Protein AF-0000000080748192 (afdb_homodimer)

Secondary structure (DSSP, 8-state):
--------------EEEHHHHHHHHHHHHHHHHHH-SSHHHHHHHHHHHHHHHHHHHHHHHHHHHHHHHHHHHHHT---------------THHHHHHHHHHHHTS-----SHHHHHHHIIIIIHHHHHSS--SEEEE-SS-TTEEEEEESS-TTTTTS-SS--GGGHHHHHHHHHHHHHTT--EEEEEEE--BTTBTT-EEEEEEE-HHHHHHHHHHH--/--------------EEEHHHHHHHHHHHHHHHHHH-SSHHHHHHHHHHHHHHHHHHHHHHHHHHHHHHHHHHHHHT---------------THHHHHHHHHHHHTS-----SHHHHHHHIIIIIHHHHHSS--SEEEE-SS-TTEEEEEESS-TTTTTS-SS--GGGHHHHHHHHHHHHHTT--EEEEEEE--BTTBTT-EEEEEEE-HHHHHHHHHHH--

Foldseek 3Di:
DPPPPPPPVPVPDDDDDLVVVLVVLVVVLVVLVVVDPDLVSSLVVLLQLLLVLLQVVQVVLLLVVLVVVVVVVVVPPPPPPDPDPPPPPPPPVVVVVVVVVSVVSRPPLPLDPVVVVVCCQAVVCCVVQVGGFDDKAQDPVDRQKIKTKHLQDSNCNPPDDQDCSSVSNVQSSVQNNCVNSVWHWGWDKDQDDDDPRRRMIMIMIGTDPVSVVSVVVVVVD/DPPPPPPPCPVPDDDDDLVVVLVVLVVVLVVLVVVDPDLVSSLVVLLQLLLVLLQVVQVVLLLVVLVVVVVVVVVPPPPPPDPDPPPPPPPPVVVVVVVVVSVVSRPPLPLDPVVVVVCCQAVVCCVVQVGGFDDKAQDPVDRQKIKTKHLQDSNCNPPDDQDCSSVSNVQSSVQNNCVNSPWHWGWDKDQDDDDPRRRMIMIMIGTDPVSVVSVVVVVVD

pLDDT: mean 78.54, std 23.4, range [24.17, 98.75]

Radius of gyration: 26.99 Å; Cα contacts (8 Å, |Δi|>4): 599; chains: 2; bounding box: 78×73×77 Å

Sequence (442 aa):
MNTIYNESLIFKKKEVSLSAMTFLYQEMISNIHNDCKDINEFETRLSKMGYNIGLRLIELLNFRASATFTSKNFLSSGSNTSNGSSDATITASDQESSLTSFINRMRRRDLKILDVLQFIHGSLWSYLFGHVSNDLVKSSERENEYMIVDNKPKLTQFISGKNVSCDYFVCGIIHGYLTSAGFPCKVTPHSMPQDGHDNRVVFLIQFDKQVLEREGLRISQMNTIYNESLIFKKKEVSLSAMTFLYQEMISNIHNDCKDINEFETRLSKMGYNIGLRLIELLNFRASATFTSKNFLSSGSNTSNGSSDATITASDQESSLTSFINRMRRRDLKILDVLQFIHGSLWSYLFGHVSNDLVKSSERENEYMIVDNKPKLTQFISGKNVSCDYFVCGIIHGYLTSAGFPCKVTPHSMPQDGHDNRVVFLIQFDKQVLEREGLRISQ

Nearest PDB structures (foldseek):
  7kmt-assembly1_J  TM=8.954E-01  e=1.847E-23  Saccharomyces cerevisiae
  7e2d-assembly1_G  TM=8.849E-01  e=1.469E-22  Saccharomyces cerevisiae S288C
  7u06-assembly1_j  TM=8.760E-01  e=1.746E-22  Saccharomyces cerevisiae
  7u05-assembly1_j  TM=8.851E-01  e=3.106E-22  Saccharomyces cerevisiae
  3cue-assembly3_N  TM=9.275E-01  e=2.775E-20  unclassified

Structure (mmCIF, N/CA/C/O backbone):
data_AF-0000000080748192-model_v1
#
loop_
_entity.id
_entity.type
_entity.pdbx_description
1 polymer 'Trafficking protein particle complex subunit'
#
loop_
_atom_site.group_PDB
_atom_site.id
_atom_site.type_symbol
_atom_site.label_atom_id
_atom_site.label_alt_id
_atom_site.label_comp_id
_atom_site.label_asym_id
_atom_site.label_entity_id
_atom_site.label_seq_id
_atom_site.pdbx_PDB_ins_code
_atom_site.Cartn_x
_atom_site.Cartn_y
_atom_site.Cartn_z
_atom_site.occupancy
_atom_site.B_iso_or_equiv
_atom_site.auth_seq_id
_atom_site.auth_comp_id
_atom_site.auth_asym_id
_atom_site.auth_atom_id
_atom_site.pdbx_PDB_model_num
ATOM 1 N N . MET A 1 1 ? 40.406 -3.967 19.109 1 24.25 1 MET A N 1
ATOM 2 C CA . MET A 1 1 ? 39.875 -3.742 17.766 1 24.25 1 MET A CA 1
ATOM 3 C C . MET A 1 1 ? 38.438 -4.195 17.656 1 24.25 1 MET A C 1
ATOM 5 O O . MET A 1 1 ? 38.156 -5.391 17.562 1 24.25 1 MET A O 1
ATOM 9 N N . ASN A 1 2 ? 37.469 -3.695 18.547 1 28.72 2 ASN A N 1
ATOM 10 C CA . ASN A 1 2 ? 36.031 -3.947 18.672 1 28.72 2 ASN A CA 1
ATOM 11 C C . ASN A 1 2 ? 35.344 -3.863 17.328 1 28.72 2 ASN A C 1
ATOM 13 O O . ASN A 1 2 ? 35.438 -2.854 16.625 1 28.72 2 ASN A O 1
ATOM 17 N N . THR A 1 3 ? 35.344 -5.098 16.625 1 28.78 3 THR A N 1
ATOM 18 C CA . THR A 1 3 ? 34.75 -5.316 15.305 1 28.78 3 THR A CA 1
ATOM 19 C C . THR A 1 3 ? 33.375 -4.633 15.211 1 28.78 3 THR A C 1
ATOM 21 O O . THR A 1 3 ? 32.438 -5.051 15.875 1 28.78 3 THR A O 1
ATOM 24 N N . ILE A 1 4 ? 33.344 -3.324 15.242 1 35.69 4 ILE A N 1
ATOM 25 C CA . ILE A 1 4 ? 32.219 -2.441 14.883 1 35.69 4 ILE A CA 1
ATOM 26 C C . ILE A 1 4 ? 31.453 -3.043 13.711 1 35.69 4 ILE A C 1
ATOM 28 O O . ILE A 1 4 ? 30.344 -2.598 13.398 1 35.69 4 ILE A O 1
ATOM 32 N N . TYR A 1 5 ? 32.156 -3.756 12.836 1 32.56 5 TYR A N 1
ATOM 33 C CA . TYR A 1 5 ? 31.703 -4.109 11.492 1 32.56 5 TYR A CA 1
ATOM 34 C C . TYR A 1 5 ? 30.531 -5.078 11.547 1 32.56 5 TYR A C 1
ATOM 36 O O . TYR A 1 5 ? 29.891 -5.34 10.531 1 32.56 5 TYR A O 1
ATOM 44 N N . ASN A 1 6 ? 30.625 -5.992 12.516 1 32.91 6 ASN A N 1
ATOM 45 C CA . ASN A 1 6 ? 29.641 -7.047 12.32 1 32.91 6 ASN A CA 1
ATOM 46 C C . ASN A 1 6 ? 28.219 -6.504 12.406 1 32.91 6 ASN A C 1
ATOM 48 O O . ASN A 1 6 ? 27.469 -6.832 13.336 1 32.91 6 ASN A O 1
ATOM 52 N N . GLU A 1 7 ? 28.078 -5.223 12.578 1 35.75 7 GLU A N 1
ATOM 53 C CA . GLU A 1 7 ? 26.656 -4.93 12.469 1 35.75 7 GLU A CA 1
ATOM 54 C C . GLU A 1 7 ? 26.016 -5.695 11.305 1 35.75 7 GLU A C 1
ATOM 56 O O . GLU A 1 7 ? 26.406 -5.512 10.148 1 35.75 7 GLU A O 1
ATOM 61 N N . SER A 1 8 ? 25.891 -7.051 11.406 1 35.5 8 SER A N 1
ATOM 62 C CA . SER A 1 8 ? 25.141 -7.93 10.523 1 35.5 8 SER A CA 1
ATOM 63 C C . SER A 1 8 ? 24.125 -7.145 9.703 1 35.5 8 SER A C 1
ATOM 65 O O . SER A 1 8 ? 23.422 -6.277 10.234 1 35.5 8 SER A O 1
ATOM 67 N N . LEU A 1 9 ? 24.422 -6.676 8.539 1 37.41 9 LEU A N 1
ATOM 68 C CA . LEU A 1 9 ? 23.531 -6.195 7.484 1 37.41 9 LEU A CA 1
ATOM 69 C C . LEU A 1 9 ? 22.172 -6.863 7.578 1 37.41 9 LEU A C 1
ATOM 71 O O . LEU A 1 9 ? 21.844 -7.73 6.766 1 37.41 9 LEU A O 1
ATOM 75 N N . ILE A 1 10 ? 21.875 -7.539 8.586 1 40.72 10 ILE A N 1
ATOM 76 C CA . ILE A 1 10 ? 20.5 -8.016 8.648 1 40.72 10 ILE A CA 1
ATOM 77 C C . ILE A 1 10 ? 19.547 -6.949 8.102 1 40.72 10 ILE A C 1
ATOM 79 O O . ILE A 1 10 ? 19.516 -5.824 8.602 1 40.72 10 ILE A O 1
ATOM 83 N N . PHE A 1 11 ? 19.5 -6.918 6.855 1 48.41 11 PHE A N 1
ATOM 84 C CA . PHE A 1 11 ? 18.453 -6.117 6.238 1 48.41 11 PHE A CA 1
ATOM 85 C C . PHE A 1 11 ? 17.281 -5.953 7.188 1 48.41 11 PHE A C 1
ATOM 87 O O . PHE A 1 11 ? 16.578 -6.922 7.484 1 48.41 11 PHE A O 1
ATOM 94 N N . LYS A 1 12 ? 17.484 -5.344 8.289 1 55.34 12 LYS A N 1
ATOM 95 C CA . LYS A 1 12 ? 16.344 -5.035 9.141 1 55.34 12 LYS A CA 1
ATOM 96 C C . LYS A 1 12 ? 15.125 -4.633 8.32 1 55.34 12 LYS A C 1
ATOM 98 O O . LYS A 1 12 ? 15.148 -3.613 7.625 1 55.34 12 LYS A O 1
ATOM 103 N N . LYS A 1 13 ? 14.289 -5.664 8.086 1 68.06 13 LYS A N 1
ATOM 104 C CA . LYS A 1 13 ? 13.031 -5.473 7.371 1 68.06 13 LYS A CA 1
ATOM 105 C C . LYS A 1 13 ? 12.18 -4.398 8.039 1 68.06 13 LYS A C 1
ATOM 107 O O . LYS A 1 13 ? 11.859 -4.504 9.227 1 68.06 13 LYS A O 1
ATOM 112 N N . LYS A 1 14 ? 12.148 -3.232 7.391 1 81.19 14 LYS A N 1
ATOM 113 C CA . LYS A 1 14 ? 11.203 -2.223 7.855 1 81.19 14 LYS A CA 1
ATOM 114 C C . LYS A 1 14 ? 9.758 -2.668 7.621 1 81.19 14 LYS A C 1
ATOM 116 O O . LYS A 1 14 ? 9.453 -3.285 6.598 1 81.19 14 LYS A O 1
ATOM 121 N N . GLU A 1 15 ? 9.023 -2.57 8.703 1 88.06 15 GLU A N 1
ATOM 122 C CA . GLU A 1 15 ? 7.641 -3.027 8.641 1 88.06 15 GLU A CA 1
ATOM 123 C C . GLU A 1 15 ? 6.668 -1.872 8.844 1 88.06 15 GLU A C 1
ATOM 125 O O . GLU A 1 15 ? 7.035 -0.832 9.398 1 88.06 15 GLU A O 1
ATOM 130 N N . VAL A 1 16 ? 5.543 -2.008 8.25 1 87.44 16 VAL A N 1
ATOM 131 C CA . VAL A 1 16 ? 4.441 -1.062 8.406 1 87.44 16 VAL A CA 1
ATOM 132 C C . VAL A 1 16 ? 3.168 -1.812 8.781 1 87.44 16 VAL A C 1
ATOM 134 O O . VAL A 1 16 ? 3.107 -3.039 8.688 1 87.44 16 VAL A O 1
ATOM 137 N N . SER A 1 17 ? 2.242 -1.036 9.188 1 86.75 17 SER A N 1
ATOM 138 C CA . SER A 1 17 ? 0.993 -1.66 9.609 1 86.75 17 SER A CA 1
ATOM 139 C C . SER A 1 17 ? 0.217 -2.207 8.422 1 86.75 17 SER A C 1
ATOM 141 O O . SER A 1 17 ? 0.222 -1.607 7.34 1 86.75 17 SER A O 1
ATOM 143 N N . LEU A 1 18 ? -0.448 -3.293 8.625 1 88.25 18 LEU A N 1
ATOM 144 C CA . LEU A 1 18 ? -1.34 -3.861 7.617 1 88.25 18 LEU A CA 1
ATOM 145 C C . LEU A 1 18 ? -2.488 -2.908 7.309 1 88.25 18 LEU A C 1
ATOM 147 O O . LEU A 1 18 ? -2.936 -2.818 6.164 1 88.25 18 LEU A O 1
ATOM 151 N N . SER A 1 19 ? -2.896 -2.219 8.297 1 86.44 19 SER A N 1
ATOM 152 C CA . SER A 1 19 ? -3.996 -1.276 8.125 1 86.44 19 SER A CA 1
ATOM 153 C C . SER A 1 19 ? -3.641 -0.185 7.125 1 86.44 19 SER A C 1
ATOM 155 O O . SER A 1 19 ? -4.457 0.171 6.27 1 86.44 19 SER A O 1
ATOM 157 N N . ALA A 1 20 ? -2.418 0.297 7.195 1 89.75 20 ALA A N 1
ATOM 158 C CA . ALA A 1 20 ? -1.966 1.331 6.27 1 89.75 20 ALA A CA 1
ATOM 159 C C . ALA A 1 20 ? -1.966 0.819 4.832 1 89.75 20 ALA A C 1
ATOM 161 O O . ALA A 1 20 ? -2.416 1.515 3.92 1 89.75 20 ALA A O 1
ATOM 162 N N . MET A 1 21 ? -1.529 -0.373 4.648 1 92.38 21 MET A N 1
ATOM 163 C CA . MET A 1 21 ? -1.514 -0.98 3.322 1 92.38 21 MET A CA 1
ATOM 164 C C . MET A 1 21 ? -2.932 -1.185 2.801 1 92.38 21 MET A C 1
ATOM 166 O O . MET A 1 21 ? -3.207 -0.937 1.626 1 92.38 21 MET A O 1
ATOM 170 N N . THR A 1 22 ? -3.773 -1.562 3.643 1 90.19 22 THR A N 1
ATOM 171 C CA . THR A 1 22 ? -5.152 -1.813 3.246 1 90.19 22 THR A CA 1
ATOM 172 C C . THR A 1 22 ? -5.848 -0.513 2.855 1 90.19 22 THR A C 1
ATOM 174 O O . THR A 1 22 ? -6.621 -0.479 1.894 1 90.19 22 THR A O 1
ATOM 177 N N . PHE A 1 23 ? -5.574 0.577 3.543 1 89.69 23 PHE A N 1
ATOM 178 C CA . PHE A 1 23 ? -6.125 1.877 3.182 1 89.69 23 PHE A CA 1
ATOM 179 C C . PHE A 1 23 ? -5.645 2.305 1.799 1 89.69 23 PHE A C 1
ATOM 181 O O . PHE A 1 23 ? -6.426 2.816 0.996 1 89.69 23 PHE A O 1
ATOM 188 N N . LEU A 1 24 ? -4.391 2.074 1.621 1 92.81 24 LEU A N 1
ATOM 189 C CA . LEU A 1 24 ? -3.822 2.416 0.321 1 92.81 24 LEU A CA 1
ATOM 190 C C . LEU A 1 24 ? -4.473 1.594 -0.787 1 92.81 24 LEU A C 1
ATOM 192 O O . LEU A 1 24 ? -4.855 2.139 -1.825 1 92.81 24 LEU A O 1
ATOM 196 N N . TYR A 1 25 ? -4.617 0.356 -0.549 1 95 25 TYR A N 1
ATOM 197 C CA . TYR A 1 25 ? -5.223 -0.528 -1.54 1 95 25 TYR A CA 1
ATOM 198 C C . TYR A 1 25 ? -6.676 -0.152 -1.792 1 95 25 TYR A C 1
ATOM 200 O O . TYR A 1 25 ? -7.129 -0.124 -2.939 1 95 25 TYR A O 1
ATOM 208 N N . GLN A 1 26 ? -7.398 0.102 -0.771 1 91.94 26 GLN A N 1
ATOM 209 C CA . GLN A 1 26 ? -8.805 0.473 -0.896 1 91.94 26 GLN A CA 1
ATOM 210 C C . GLN A 1 26 ? -8.969 1.737 -1.736 1 91.94 26 GLN A C 1
ATOM 212 O O . GLN A 1 26 ? -9.852 1.813 -2.586 1 91.94 26 GLN A O 1
ATOM 217 N N . GLU A 1 27 ? -8.109 2.684 -1.467 1 92.31 27 GLU A N 1
ATOM 218 C CA . GLU A 1 27 ? -8.172 3.922 -2.24 1 92.31 27 GLU A CA 1
ATOM 219 C C . GLU A 1 27 ? -7.812 3.674 -3.703 1 92.31 27 GLU A C 1
ATOM 221 O O . GLU A 1 27 ? -8.438 4.242 -4.605 1 92.31 27 GLU A O 1
ATOM 226 N N . MET A 1 28 ? -6.84 2.842 -3.922 1 93.81 28 MET A N 1
ATOM 227 C CA . MET A 1 28 ? -6.434 2.504 -5.285 1 93.81 28 MET A CA 1
ATOM 228 C C . MET A 1 28 ? -7.582 1.86 -6.051 1 93.81 28 MET A C 1
ATOM 230 O O . MET A 1 28 ? -7.906 2.283 -7.164 1 93.81 28 MET A O 1
ATOM 234 N N . ILE A 1 29 ? -8.227 0.89 -5.465 1 92.62 29 ILE A N 1
ATOM 235 C CA . ILE A 1 29 ? -9.305 0.168 -6.137 1 92.62 29 ILE A CA 1
ATOM 236 C C . ILE A 1 29 ? -10.484 1.104 -6.375 1 92.62 29 ILE A C 1
ATOM 238 O O . ILE A 1 29 ? -11.109 1.063 -7.434 1 92.62 29 ILE A O 1
ATOM 242 N N . SER A 1 30 ? -10.789 1.947 -5.359 1 91.56 30 SER A N 1
ATOM 243 C CA . SER A 1 30 ? -11.883 2.893 -5.52 1 91.56 30 SER A CA 1
ATOM 244 C C . SER A 1 30 ? -11.625 3.85 -6.68 1 91.56 30 SER A C 1
ATOM 246 O O . SER A 1 30 ? -12.523 4.117 -7.477 1 91.56 30 SER A O 1
ATOM 248 N N . ASN A 1 31 ? -10.43 4.34 -6.711 1 91.62 31 ASN A N 1
ATOM 249 C CA . ASN A 1 31 ? -10.062 5.27 -7.77 1 91.62 31 ASN A CA 1
ATOM 250 C C . ASN A 1 31 ? -10.141 4.613 -9.148 1 91.62 31 ASN A C 1
ATOM 252 O O . ASN A 1 31 ? -10.672 5.203 -10.086 1 91.62 31 ASN A O 1
ATOM 256 N N . ILE A 1 32 ? -9.672 3.375 -9.305 1 93.19 32 ILE A N 1
ATOM 257 C CA . ILE A 1 32 ? -9.695 2.639 -10.57 1 93.19 32 ILE A CA 1
ATOM 258 C C . ILE A 1 32 ? -11.133 2.314 -10.945 1 93.19 32 ILE A C 1
ATOM 260 O O . ILE A 1 32 ? -11.516 2.43 -12.117 1 93.19 32 ILE A O 1
ATOM 264 N N . HIS A 1 33 ? -11.875 1.908 -9.953 1 92.06 33 HIS A N 1
ATOM 265 C CA . HIS A 1 33 ? -13.273 1.569 -10.188 1 92.06 33 HIS A CA 1
ATOM 266 C C . HIS A 1 33 ? -14.047 2.756 -10.758 1 92.06 33 HIS A C 1
ATOM 268 O O . HIS A 1 33 ? -14.852 2.594 -11.68 1 92.06 33 HIS A O 1
ATOM 274 N N . ASN A 1 34 ? -13.742 3.969 -10.25 1 91.69 34 ASN A N 1
ATOM 275 C CA . ASN A 1 34 ? -14.422 5.18 -10.688 1 91.69 34 ASN A CA 1
ATOM 276 C C . ASN A 1 34 ? -14.047 5.547 -12.125 1 91.69 34 ASN A C 1
ATOM 278 O O . ASN A 1 34 ? -14.82 6.207 -12.82 1 91.69 34 ASN A O 1
ATOM 282 N N . ASP A 1 35 ? -12.945 5.117 -12.594 1 91.69 35 ASP A N 1
ATOM 283 C CA . ASP A 1 35 ? -12.453 5.473 -13.922 1 91.69 35 ASP A CA 1
ATOM 284 C C . ASP A 1 35 ? -12.875 4.43 -14.953 1 91.69 35 ASP A C 1
ATOM 286 O O . ASP A 1 35 ? -12.664 4.617 -16.156 1 91.69 35 ASP A O 1
ATOM 290 N N . CYS A 1 36 ? -13.445 3.311 -14.516 1 93.44 36 CYS A N 1
ATOM 291 C CA . CYS A 1 36 ? -13.742 2.217 -15.43 1 93.44 36 CYS A CA 1
ATOM 292 C C . CYS A 1 36 ? -15.203 2.252 -15.859 1 93.44 36 CYS A C 1
ATOM 294 O O . CYS A 1 36 ? -16.078 2.676 -15.094 1 93.44 36 CYS A O 1
ATOM 296 N N . LYS A 1 37 ? -15.445 1.787 -17.062 1 94.69 37 LYS A N 1
ATOM 297 C CA . LYS A 1 37 ? -16.781 1.772 -17.641 1 94.69 37 LYS A CA 1
ATOM 298 C C . LYS A 1 37 ? -17.562 0.543 -17.188 1 94.69 37 LYS A C 1
ATOM 300 O O . LYS A 1 37 ? -18.781 0.612 -16.969 1 94.69 37 LYS A O 1
ATOM 305 N N . ASP A 1 38 ? -16.875 -0.587 -17.031 1 95.62 38 ASP A N 1
ATOM 306 C CA . ASP A 1 38 ? -17.5 -1.832 -16.609 1 95.62 38 ASP A CA 1
ATOM 307 C C . ASP A 1 38 ? -16.562 -2.672 -15.758 1 95.62 38 ASP A C 1
ATOM 309 O O . ASP A 1 38 ? -15.414 -2.287 -15.531 1 95.62 38 ASP A O 1
ATOM 313 N N . ILE A 1 39 ? -17.078 -3.76 -15.25 1 94.31 39 ILE A N 1
ATOM 314 C CA . ILE A 1 39 ? -16.359 -4.605 -14.289 1 94.31 39 ILE A CA 1
ATOM 315 C C . ILE A 1 39 ? -15.203 -5.305 -14.984 1 94.31 39 ILE A C 1
ATOM 317 O O . ILE A 1 39 ? -14.148 -5.523 -14.375 1 94.31 39 ILE A O 1
ATOM 321 N N . ASN A 1 40 ? -15.344 -5.66 -16.266 1 96.44 40 ASN A N 1
ATOM 322 C CA . ASN A 1 40 ? -14.273 -6.324 -17 1 96.44 40 ASN A CA 1
ATOM 323 C C . ASN A 1 40 ? -13.055 -5.414 -17.156 1 96.44 40 ASN A C 1
ATOM 325 O O . ASN A 1 40 ? -11.914 -5.859 -17.016 1 96.44 40 ASN A O 1
ATOM 329 N N . GLU A 1 41 ? -13.344 -4.184 -17.484 1 96.94 41 GLU A N 1
ATOM 330 C CA . GLU A 1 41 ? -12.266 -3.211 -17.578 1 96.94 41 GLU A CA 1
ATOM 331 C C . GLU A 1 41 ? -11.562 -3.043 -16.234 1 96.94 41 GLU A C 1
ATOM 333 O O . GLU A 1 41 ? -10.328 -2.961 -16.172 1 96.94 41 GLU A O 1
ATOM 338 N N . PHE A 1 42 ? -12.328 -3.01 -15.227 1 96.56 42 PHE A N 1
ATOM 339 C CA . PHE A 1 42 ? -11.812 -2.871 -13.875 1 96.56 42 PHE A CA 1
ATOM 340 C C . PHE A 1 42 ? -10.898 -4.039 -13.523 1 96.56 42 PHE A C 1
ATOM 342 O O . PHE A 1 42 ? -9.766 -3.836 -13.078 1 96.56 42 PHE A O 1
ATOM 349 N N . GLU A 1 43 ? -11.305 -5.277 -13.773 1 97.25 43 GLU A N 1
ATOM 350 C CA . GLU A 1 43 ? -10.547 -6.484 -13.469 1 97.25 43 GLU A CA 1
ATOM 351 C C . GLU A 1 43 ? -9.266 -6.559 -14.297 1 97.25 43 GLU A C 1
ATOM 353 O O . GLU A 1 43 ? -8.211 -6.945 -13.789 1 97.25 43 GLU A O 1
ATOM 358 N N . THR A 1 44 ? -9.375 -6.137 -15.508 1 97.31 44 THR A N 1
ATOM 359 C CA . THR A 1 44 ? -8.227 -6.145 -16.406 1 97.31 44 THR A CA 1
ATOM 360 C C . THR A 1 44 ? -7.176 -5.137 -15.938 1 97.31 44 THR A C 1
ATOM 362 O O . THR A 1 44 ? -5.977 -5.434 -15.945 1 97.31 44 THR A O 1
ATOM 365 N N . ARG A 1 45 ? -7.613 -3.973 -15.523 1 96.38 45 ARG A N 1
ATOM 366 C CA . ARG A 1 45 ? -6.699 -2.939 -15.055 1 96.38 45 ARG A CA 1
ATOM 367 C C . ARG A 1 45 ? -5.996 -3.371 -13.773 1 96.38 45 ARG A C 1
ATOM 369 O O . ARG A 1 45 ? -4.785 -3.174 -13.625 1 96.38 45 ARG A O 1
ATOM 376 N N . LEU A 1 46 ? -6.758 -3.965 -12.906 1 96.75 46 LEU A N 1
ATOM 377 C CA . LEU A 1 46 ? -6.164 -4.449 -11.664 1 96.75 46 LEU A CA 1
ATOM 378 C C . LEU A 1 46 ? -5.137 -5.539 -11.945 1 96.75 46 LEU A C 1
ATOM 380 O O . LEU A 1 46 ? -4.047 -5.535 -11.367 1 96.75 46 LEU A O 1
ATOM 384 N N . SER A 1 47 ? -5.52 -6.461 -12.82 1 98.12 47 SER A N 1
ATOM 385 C CA . SER A 1 47 ? -4.609 -7.539 -13.188 1 98.12 47 SER A CA 1
ATOM 386 C C . SER A 1 47 ? -3.328 -6.996 -13.812 1 98.12 47 SER A C 1
ATOM 388 O O . SER A 1 47 ? -2.234 -7.488 -13.523 1 98.12 47 SER A O 1
ATOM 390 N N . LYS A 1 48 ? -3.486 -5.992 -14.609 1 97.38 48 LYS A N 1
ATOM 391 C CA . LYS A 1 48 ? -2.326 -5.383 -15.25 1 97.38 48 LYS A CA 1
ATOM 392 C C . LYS A 1 48 ? -1.403 -4.738 -14.219 1 97.38 48 LYS A C 1
ATOM 394 O O . LYS A 1 48 ? -0.181 -4.875 -14.305 1 97.38 48 LYS A O 1
ATOM 399 N N . MET A 1 49 ? -1.983 -4.039 -13.32 1 96.44 49 MET A N 1
ATOM 400 C CA . MET A 1 49 ? -1.189 -3.416 -12.266 1 96.44 49 MET A CA 1
ATOM 401 C C . MET A 1 49 ? -0.42 -4.469 -11.469 1 96.44 49 MET A C 1
ATOM 403 O O . MET A 1 49 ? 0.778 -4.312 -11.227 1 96.44 49 MET A O 1
ATOM 407 N N . GLY A 1 50 ? -1.128 -5.547 -11.055 1 97.62 50 GLY A N 1
ATOM 408 C CA . GLY A 1 50 ? -0.463 -6.641 -10.359 1 97.62 50 GLY A CA 1
ATOM 409 C C . GLY A 1 50 ? 0.625 -7.297 -11.188 1 97.62 50 GLY A C 1
ATOM 410 O O . GLY A 1 50 ? 1.69 -7.633 -10.672 1 97.62 50 GLY A O 1
ATOM 411 N N . TYR A 1 51 ? 0.332 -7.438 -12.469 1 98 51 TYR A N 1
ATOM 412 C CA . TYR A 1 51 ? 1.27 -8.055 -13.398 1 98 51 TYR A CA 1
ATOM 413 C C . TYR A 1 51 ? 2.615 -7.34 -13.367 1 98 51 TYR A C 1
ATOM 415 O O . TYR A 1 51 ? 3.664 -7.984 -13.297 1 98 51 TYR A O 1
ATOM 423 N N . ASN A 1 52 ? 2.584 -6.039 -13.398 1 95.75 52 ASN A N 1
ATOM 424 C CA . ASN A 1 52 ? 3.801 -5.234 -13.383 1 95.75 52 ASN A CA 1
ATOM 425 C C . ASN A 1 52 ? 4.598 -5.449 -12.102 1 95.75 52 ASN A C 1
ATOM 427 O O . ASN A 1 52 ? 5.828 -5.5 -12.133 1 95.75 52 ASN A O 1
ATOM 431 N N . ILE A 1 53 ? 3.924 -5.547 -11.031 1 95.06 53 ILE A N 1
ATOM 432 C CA . ILE A 1 53 ? 4.582 -5.812 -9.758 1 95.06 53 ILE A CA 1
ATOM 433 C C . ILE A 1 53 ? 5.246 -7.184 -9.789 1 95.06 53 ILE A C 1
ATOM 435 O O . ILE A 1 53 ? 6.402 -7.332 -9.391 1 95.06 53 ILE A O 1
ATOM 439 N N . GLY A 1 54 ? 4.48 -8.211 -10.25 1 96.44 54 GLY A N 1
ATOM 440 C CA . GLY A 1 54 ? 5.012 -9.562 -10.344 1 96.44 54 GLY A CA 1
ATOM 441 C C . GLY A 1 54 ? 6.301 -9.641 -11.141 1 96.44 54 GLY A C 1
ATOM 442 O O . GLY A 1 54 ? 7.23 -10.352 -10.766 1 96.44 54 GLY A O 1
ATOM 443 N N . LEU A 1 55 ? 6.375 -8.859 -12.188 1 94.56 55 LEU A N 1
ATOM 444 C CA . LEU A 1 55 ? 7.551 -8.828 -13.055 1 94.56 55 LEU A CA 1
ATOM 445 C C . LEU A 1 55 ? 8.781 -8.359 -12.281 1 94.56 55 LEU A C 1
ATOM 447 O O . LEU A 1 55 ? 9.883 -8.867 -12.5 1 94.56 55 LEU A O 1
ATOM 451 N N . ARG A 1 56 ? 8.578 -7.473 -11.398 1 89.5 56 ARG A N 1
ATOM 452 C CA . ARG A 1 56 ? 9.68 -6.855 -10.672 1 89.5 56 ARG A CA 1
ATOM 453 C C . ARG A 1 56 ? 10.078 -7.691 -9.461 1 89.5 56 ARG A C 1
ATOM 455 O O . ARG A 1 56 ? 11.219 -7.613 -8.992 1 89.5 56 ARG A O 1
ATOM 462 N N . LEU A 1 57 ? 9.18 -8.445 -8.977 1 91.44 57 LEU A N 1
ATOM 463 C CA . LEU A 1 57 ? 9.398 -9.188 -7.734 1 91.44 57 LEU A CA 1
ATOM 464 C C . LEU A 1 57 ? 10.367 -10.344 -7.953 1 91.44 57 LEU A C 1
ATOM 466 O O . LEU A 1 57 ? 11.086 -10.734 -7.031 1 91.44 57 LEU A O 1
ATOM 470 N N . ILE A 1 58 ? 10.398 -10.898 -9.125 1 87.38 58 ILE A N 1
ATOM 471 C CA . ILE A 1 58 ? 11.234 -12.07 -9.375 1 87.38 58 ILE A CA 1
ATOM 472 C C . ILE A 1 58 ? 12.695 -11.734 -9.094 1 87.38 58 ILE A C 1
ATOM 474 O O . ILE A 1 58 ? 13.375 -12.477 -8.375 1 87.38 58 ILE A O 1
ATOM 478 N N . GLU A 1 59 ? 13.148 -10.656 -9.617 1 83.31 59 GLU A N 1
ATOM 479 C CA . GLU A 1 59 ? 14.539 -10.25 -9.414 1 83.31 59 GLU A CA 1
ATOM 480 C C . GLU A 1 59 ? 14.812 -9.922 -7.953 1 83.31 59 GLU A C 1
ATOM 482 O O . GLU A 1 59 ? 15.82 -10.359 -7.391 1 83.31 59 GLU A O 1
ATOM 487 N N . LEU A 1 60 ? 13.938 -9.266 -7.371 1 83.81 60 LEU A N 1
ATOM 488 C CA . LEU A 1 60 ? 14.102 -8.812 -5.992 1 83.81 60 LEU A CA 1
ATOM 489 C C . LEU A 1 60 ? 14.148 -10.008 -5.039 1 83.81 60 LEU A C 1
ATOM 491 O O . LEU A 1 60 ? 15.055 -10.102 -4.211 1 83.81 60 LEU A O 1
ATOM 495 N N . LEU A 1 61 ? 13.273 -10.906 -5.16 1 86.94 61 LEU A N 1
ATOM 496 C CA . LEU A 1 61 ? 13.133 -11.992 -4.195 1 86.94 61 LEU A CA 1
ATOM 497 C C . LEU A 1 61 ? 14.188 -13.07 -4.43 1 86.94 61 LEU A C 1
ATOM 499 O O . LEU A 1 61 ? 14.594 -13.758 -3.494 1 86.94 61 LEU A O 1
ATOM 503 N N . ASN A 1 62 ? 14.578 -13.25 -5.723 1 81.38 62 ASN A N 1
ATOM 504 C CA . ASN A 1 62 ? 15.68 -14.172 -5.992 1 81.38 62 ASN A CA 1
ATOM 505 C C . ASN A 1 62 ? 16.984 -13.688 -5.359 1 81.38 62 ASN A C 1
ATOM 507 O O . ASN A 1 62 ? 17.766 -14.492 -4.844 1 81.38 62 ASN A O 1
ATOM 511 N N . PHE A 1 63 ? 17.141 -12.422 -5.387 1 76.56 63 PHE A N 1
ATOM 512 C CA . PHE A 1 63 ? 18.328 -11.828 -4.77 1 76.56 63 PHE A CA 1
ATOM 513 C C . PHE A 1 63 ? 18.297 -12.016 -3.258 1 76.56 63 PHE A C 1
ATOM 515 O O . PHE A 1 63 ? 19.312 -12.375 -2.652 1 76.56 63 PHE A O 1
ATOM 522 N N . ARG A 1 64 ? 17.25 -11.805 -2.666 1 72.69 64 ARG A N 1
ATOM 523 C CA . ARG A 1 64 ? 17.094 -11.906 -1.218 1 72.69 64 ARG A CA 1
ATOM 524 C C . ARG A 1 64 ? 17.25 -13.352 -0.751 1 72.69 64 ARG A C 1
ATOM 526 O O . ARG A 1 64 ? 17.859 -13.609 0.295 1 72.69 64 ARG A O 1
ATOM 533 N N . ALA A 1 65 ? 16.672 -14.18 -1.446 1 69.94 65 ALA A N 1
ATOM 534 C CA . ALA A 1 65 ? 16.75 -15.594 -1.109 1 69.94 65 ALA A CA 1
ATOM 535 C C . ALA A 1 65 ? 18.188 -16.094 -1.2 1 69.94 65 ALA A C 1
ATOM 537 O O . ALA A 1 65 ? 18.625 -16.906 -0.385 1 69.94 65 ALA A O 1
ATOM 538 N N . SER A 1 66 ? 18.938 -15.609 -2.107 1 66.5 66 SER A N 1
ATOM 539 C CA . SER A 1 66 ? 20.328 -15.984 -2.27 1 66.5 66 SER A CA 1
ATOM 540 C C . SER A 1 66 ? 21.203 -15.383 -1.166 1 66.5 66 SER A C 1
ATOM 542 O O . SER A 1 66 ? 22.125 -16.031 -0.671 1 66.5 66 SER A O 1
ATOM 544 N N . ALA A 1 67 ? 20.875 -14.18 -0.766 1 59.84 67 ALA A N 1
ATOM 545 C CA . ALA A 1 67 ? 21.656 -13.484 0.263 1 59.84 67 ALA A CA 1
ATOM 546 C C . ALA A 1 67 ? 21.469 -14.156 1.624 1 59.84 67 ALA A C 1
ATOM 548 O O . ALA A 1 67 ? 22.406 -14.203 2.428 1 59.84 67 ALA A O 1
ATOM 549 N N . THR A 1 68 ? 20.297 -14.57 1.97 1 59.34 68 THR A N 1
ATOM 550 C CA . THR A 1 68 ? 20.047 -15.227 3.248 1 59.34 68 THR A CA 1
ATOM 551 C C . THR A 1 68 ? 20.766 -16.578 3.318 1 59.34 68 THR A C 1
ATOM 553 O O . THR A 1 68 ? 21.156 -17.016 4.398 1 59.34 68 THR A O 1
ATOM 556 N N . PHE A 1 69 ? 20.938 -17.219 2.264 1 52.56 69 PHE A N 1
ATOM 557 C CA . PHE A 1 69 ? 21.641 -18.484 2.213 1 52.56 69 PHE A CA 1
ATOM 558 C C . PHE A 1 69 ? 23.141 -18.281 2.445 1 52.56 69 PHE A C 1
ATOM 560 O O . PHE A 1 69 ? 23.781 -19.094 3.119 1 52.56 69 PHE A O 1
ATOM 567 N N . THR A 1 70 ? 23.719 -17.328 1.952 1 49.78 70 THR A N 1
ATOM 568 C CA . THR A 1 70 ? 25.141 -17.078 2.07 1 49.78 70 THR A CA 1
ATOM 569 C C . THR A 1 70 ? 25.5 -16.641 3.49 1 49.78 70 THR A C 1
ATOM 571 O O . THR A 1 70 ? 26.578 -16.984 3.992 1 49.78 70 THR A O 1
ATOM 574 N N . SER A 1 71 ? 24.719 -15.891 4.117 1 48.06 71 SER A N 1
ATOM 575 C CA . SER A 1 71 ? 25.078 -15.445 5.461 1 48.06 71 SER A CA 1
ATOM 576 C C . SER A 1 71 ? 25.188 -16.625 6.422 1 48.06 71 SER A C 1
ATOM 578 O O . SER A 1 71 ? 25.906 -16.562 7.418 1 48.06 71 SER A O 1
ATOM 580 N N . LYS A 1 72 ? 24.375 -17.5 6.234 1 45.19 72 LYS A N 1
ATOM 581 C CA . LYS A 1 72 ? 24.438 -18.625 7.164 1 45.19 72 LYS A CA 1
ATOM 582 C C . LYS A 1 72 ? 25.734 -19.406 6.992 1 45.19 72 LYS A C 1
ATOM 584 O O . LYS A 1 72 ? 26.297 -19.906 7.969 1 45.19 72 LYS A O 1
ATOM 589 N N . ASN A 1 73 ? 26.094 -19.609 5.797 1 44.34 73 ASN A N 1
ATOM 590 C CA . ASN A 1 73 ? 27.25 -20.453 5.574 1 44.34 73 ASN A CA 1
ATOM 591 C C . ASN A 1 73 ? 28.547 -19.703 5.883 1 44.34 73 ASN A C 1
ATOM 593 O O . ASN A 1 73 ? 29.609 -20.328 6.004 1 44.34 73 ASN A O 1
ATOM 597 N N . PHE A 1 74 ? 28.578 -18.453 5.738 1 45.47 74 PHE A N 1
ATOM 598 C CA . PHE A 1 74 ? 29.828 -17.766 6.039 1 45.47 74 PHE A CA 1
ATOM 599 C C . PHE A 1 74 ? 30.094 -17.75 7.539 1 45.47 74 PHE A C 1
ATOM 601 O O . PHE A 1 74 ? 31.25 -17.766 7.977 1 45.47 74 PHE A O 1
ATOM 608 N N . LEU A 1 75 ? 28.906 -17.688 8.266 1 43.47 75 LEU A N 1
ATOM 609 C CA . LEU A 1 75 ? 29.125 -17.531 9.703 1 43.47 75 LEU A CA 1
ATOM 610 C C . LEU A 1 75 ? 29.641 -18.844 10.305 1 43.47 75 LEU A C 1
ATOM 612 O O . LEU A 1 75 ? 30.281 -18.828 11.359 1 43.47 75 LEU A O 1
ATOM 616 N N . SER A 1 76 ? 29.266 -19.891 9.695 1 40.78 76 SER A N 1
ATOM 617 C CA . SER A 1 76 ? 29.641 -21.078 10.438 1 40.78 76 SER A CA 1
ATOM 618 C C . SER A 1 76 ? 31.141 -21.359 10.305 1 40.78 76 SER A C 1
ATOM 620 O O . SER A 1 76 ? 31.594 -22.453 10.625 1 40.78 76 SER A O 1
ATOM 622 N N . SER A 1 77 ? 31.812 -20.562 9.523 1 37.25 77 SER A N 1
ATOM 623 C CA . SER A 1 77 ? 33.219 -20.922 9.594 1 37.25 77 SER A CA 1
ATOM 624 C C . SER A 1 77 ? 33.812 -20.594 10.953 1 37.25 77 SER A C 1
ATOM 626 O O . SER A 1 77 ? 33.906 -19.422 11.344 1 37.25 77 SER A O 1
ATOM 628 N N . GLY A 1 78 ? 33.531 -21.391 11.914 1 32.41 78 GLY A N 1
ATOM 629 C CA . GLY A 1 78 ? 34.188 -21.406 13.211 1 32.41 78 GLY A CA 1
ATOM 630 C C . GLY A 1 78 ? 35.688 -21.188 13.133 1 32.41 78 GLY A C 1
ATOM 631 O O . GLY A 1 78 ? 36.375 -21.797 12.305 1 32.41 78 GLY A O 1
ATOM 632 N N . SER A 1 79 ? 36.094 -19.938 13.523 1 35.19 79 SER A N 1
ATOM 633 C CA . SER A 1 79 ? 37.438 -19.484 13.75 1 35.19 79 SER A CA 1
ATOM 634 C C . SER A 1 79 ? 38.219 -20.469 14.625 1 35.19 79 SER A C 1
ATOM 636 O O . SER A 1 79 ? 37.938 -20.578 15.828 1 35.19 79 SER A O 1
ATOM 638 N N . ASN A 1 80 ? 38.281 -21.766 14.312 1 28.94 80 ASN A N 1
ATOM 639 C CA . ASN A 1 80 ? 39.375 -22.391 15.07 1 28.94 80 ASN A CA 1
ATOM 640 C C . ASN A 1 80 ? 40.688 -21.625 14.883 1 28.94 80 ASN A C 1
ATOM 642 O O . ASN A 1 80 ? 41.125 -21.422 13.758 1 28.94 80 ASN A O 1
ATOM 646 N N . THR A 1 81 ? 41.125 -20.766 15.82 1 30.36 81 THR A N 1
ATOM 647 C CA . THR A 1 81 ? 42.281 -19.922 16.078 1 30.36 81 THR A CA 1
ATOM 648 C C . THR A 1 81 ? 43.562 -20.734 15.945 1 30.36 81 THR A C 1
ATOM 650 O O . THR A 1 81 ? 44.625 -20.328 16.453 1 30.36 81 THR A O 1
ATOM 653 N N . SER A 1 82 ? 43.75 -21.766 15.078 1 31 82 SER A N 1
ATOM 654 C CA . SER A 1 82 ? 45.125 -22.203 15.203 1 31 82 SER A CA 1
ATOM 655 C C . SER A 1 82 ? 46.094 -21.094 14.812 1 31 82 SER A C 1
ATOM 657 O O . SER A 1 82 ? 45.781 -20.266 13.953 1 31 82 SER A O 1
ATOM 659 N N . ASN A 1 83 ? 47.188 -20.75 15.695 1 27.91 83 ASN A N 1
ATOM 660 C CA . ASN A 1 83 ? 48.312 -19.828 15.883 1 27.91 83 ASN A CA 1
ATOM 661 C C . ASN A 1 83 ? 49.125 -19.688 14.609 1 27.91 83 ASN A C 1
ATOM 663 O O . ASN A 1 83 ? 50.156 -19.016 14.602 1 27.91 83 ASN A O 1
ATOM 667 N N . GLY A 1 84 ? 49.25 -20.688 13.695 1 28.67 84 GLY A N 1
ATOM 668 C CA . GLY A 1 84 ? 50.469 -20.609 12.891 1 28.67 84 GLY A CA 1
ATOM 669 C C . GLY A 1 84 ? 50.438 -19.422 11.938 1 28.67 84 GLY A C 1
ATOM 670 O O . GLY A 1 84 ? 49.375 -18.969 11.5 1 28.67 84 GLY A O 1
ATOM 671 N N . SER A 1 85 ? 51.469 -18.391 11.984 1 33.91 85 SER A N 1
ATOM 672 C CA . SER A 1 85 ? 51.844 -17.141 11.344 1 33.91 85 SER A CA 1
ATOM 673 C C . SER A 1 85 ? 51.781 -17.234 9.828 1 33.91 85 SER A C 1
ATOM 675 O O . SER A 1 85 ? 52.219 -16.344 9.117 1 33.91 85 SER A O 1
ATOM 677 N N . SER A 1 86 ? 51.344 -18.344 9.164 1 30.75 86 SER A N 1
ATOM 678 C CA . SER A 1 86 ? 51.719 -18.281 7.754 1 30.75 86 SER A CA 1
ATOM 679 C C . SER A 1 86 ? 51 -17.125 7.051 1 30.75 86 SER A C 1
ATOM 681 O O . SER A 1 86 ? 49.844 -16.812 7.367 1 30.75 86 SER A O 1
ATOM 683 N N . ASP A 1 87 ? 51.812 -16.125 6.434 1 32.53 87 ASP A N 1
ATOM 684 C CA . ASP A 1 87 ? 51.594 -14.992 5.531 1 32.53 87 ASP A CA 1
ATOM 685 C C . ASP A 1 87 ? 50.656 -15.359 4.395 1 32.53 87 ASP A C 1
ATOM 687 O O . ASP A 1 87 ? 51.062 -16.047 3.443 1 32.53 87 ASP A O 1
ATOM 691 N N . ALA A 1 88 ? 49.594 -16.125 4.551 1 32.28 88 ALA A N 1
ATOM 692 C CA . ALA A 1 88 ? 48.75 -16.5 3.41 1 32.28 88 ALA A CA 1
ATOM 693 C C . ALA A 1 88 ? 48.188 -15.25 2.719 1 32.28 88 ALA A C 1
ATOM 695 O O . ALA A 1 88 ? 47.594 -14.391 3.367 1 32.28 88 ALA A O 1
ATOM 696 N N . THR A 1 89 ? 48.906 -14.773 1.613 1 32.59 89 THR A N 1
ATOM 697 C CA . THR A 1 89 ? 48.562 -13.836 0.556 1 32.59 89 THR A CA 1
ATOM 698 C C . THR A 1 89 ? 47.094 -14.008 0.149 1 32.59 89 THR A C 1
ATOM 700 O O . THR A 1 89 ? 46.688 -15.078 -0.323 1 32.59 89 THR A O 1
ATOM 703 N N . ILE A 1 90 ? 46.188 -13.336 0.772 1 36.84 90 ILE A N 1
ATOM 704 C CA . ILE A 1 90 ? 44.812 -13.141 0.319 1 36.84 90 ILE A CA 1
ATOM 705 C C . ILE A 1 90 ? 44.812 -12.734 -1.153 1 36.84 90 ILE A C 1
ATOM 707 O O . ILE A 1 90 ? 45.281 -11.656 -1.508 1 36.84 90 ILE A O 1
ATOM 711 N N . THR A 1 91 ? 45.312 -13.586 -2.078 1 30.78 91 THR A N 1
ATOM 712 C CA . THR A 1 91 ? 45.188 -13.297 -3.502 1 30.78 91 THR A CA 1
ATOM 713 C C . THR A 1 91 ? 43.781 -12.867 -3.84 1 30.78 91 THR A C 1
ATOM 715 O O . THR A 1 91 ? 42.812 -13.414 -3.297 1 30.78 91 THR A O 1
ATOM 718 N N . ALA A 1 92 ? 43.562 -11.711 -4.539 1 35.53 92 ALA A N 1
ATOM 719 C CA . ALA A 1 92 ? 42.469 -11.008 -5.191 1 35.53 92 ALA A CA 1
ATOM 720 C C . ALA A 1 92 ? 41.562 -11.984 -5.93 1 35.53 92 ALA A C 1
ATOM 722 O O . ALA A 1 92 ? 40.594 -11.578 -6.566 1 35.53 92 ALA A O 1
ATOM 723 N N . SER A 1 93 ? 41.938 -13.227 -6.234 1 36.34 93 SER A N 1
ATOM 724 C CA . SER A 1 93 ? 41.125 -14.18 -6.973 1 36.34 93 SER A CA 1
ATOM 725 C C . SER A 1 93 ? 39.844 -14.523 -6.195 1 36.34 93 SER A C 1
ATOM 727 O O . SER A 1 93 ? 38.906 -15.047 -6.766 1 36.34 93 SER A O 1
ATOM 729 N N . ASP A 1 94 ? 39.812 -14.484 -4.918 1 38.91 94 ASP A N 1
ATOM 730 C CA . ASP A 1 94 ? 38.688 -14.977 -4.133 1 38.91 94 ASP A CA 1
ATOM 731 C C . ASP A 1 94 ? 37.531 -13.969 -4.145 1 38.91 94 ASP A C 1
ATOM 733 O O . ASP A 1 94 ? 36.438 -14.258 -3.639 1 38.91 94 ASP A O 1
ATOM 737 N N . GLN A 1 95 ? 37.781 -12.758 -4.375 1 41.28 95 GLN A N 1
ATOM 738 C CA . GLN A 1 95 ? 36.688 -11.805 -4.441 1 41.28 95 GLN A CA 1
ATOM 739 C C . GLN A 1 95 ? 35.812 -12.07 -5.664 1 41.28 95 GLN A C 1
ATOM 741 O O . GLN A 1 95 ? 34.594 -11.789 -5.641 1 41.28 95 GLN A O 1
ATOM 746 N N . GLU A 1 96 ? 36.375 -12.375 -6.816 1 45.56 96 GLU A N 1
ATOM 747 C CA . GLU A 1 96 ? 35.594 -12.734 -7.996 1 45.56 96 GLU A CA 1
ATOM 748 C C . GLU A 1 96 ? 34.781 -13.984 -7.75 1 45.56 96 GLU A C 1
ATOM 750 O O . GLU A 1 96 ? 33.656 -14.109 -8.266 1 45.56 96 GLU A O 1
ATOM 755 N N . SER A 1 97 ? 35.219 -14.906 -7 1 48.62 97 SER A N 1
ATOM 756 C CA . SER A 1 97 ? 34.469 -16.125 -6.672 1 48.62 97 SER A CA 1
ATOM 757 C C . SER A 1 97 ? 33.25 -15.828 -5.824 1 48.62 97 SER A C 1
ATOM 759 O O . SER A 1 97 ? 32.25 -16.531 -5.918 1 48.62 97 SER A O 1
ATOM 761 N N . SER A 1 98 ? 33.344 -14.773 -5.062 1 50 98 SER A N 1
ATOM 762 C CA . SER A 1 98 ? 32.219 -14.453 -4.176 1 50 98 SER A CA 1
ATOM 763 C C . SER A 1 98 ? 31.016 -13.945 -4.957 1 50 98 SER A C 1
ATOM 765 O O . SER A 1 98 ? 29.891 -14.359 -4.695 1 50 98 SER A O 1
ATOM 767 N N . LEU A 1 99 ? 31.297 -13.07 -5.883 1 48.88 99 LEU A N 1
ATOM 768 C CA . LEU A 1 99 ? 30.203 -12.586 -6.699 1 48.88 99 LEU A CA 1
ATOM 769 C C . LEU A 1 99 ? 29.688 -13.68 -7.629 1 48.88 99 LEU A C 1
ATOM 771 O O . LEU A 1 99 ? 28.469 -13.828 -7.809 1 48.88 99 LEU A O 1
ATOM 775 N N . THR A 1 100 ? 30.656 -14.328 -8.414 1 51.16 100 THR A N 1
ATOM 776 C CA . THR A 1 100 ? 30.266 -15.438 -9.281 1 51.16 100 THR A CA 1
ATOM 777 C C . THR A 1 100 ? 29.562 -16.531 -8.477 1 51.16 100 THR A C 1
ATOM 779 O O . THR A 1 100 ? 28.578 -17.125 -8.945 1 51.16 100 THR A O 1
ATOM 782 N N . SER A 1 101 ? 30.062 -16.891 -7.305 1 49.41 101 SER A N 1
ATOM 783 C CA . SER A 1 101 ? 29.375 -17.812 -6.398 1 49.41 101 SER A CA 1
ATOM 784 C C . SER A 1 101 ? 28.031 -17.234 -5.941 1 49.41 101 SER A C 1
ATOM 786 O O . SER A 1 101 ? 27.078 -17.984 -5.73 1 49.41 101 SER A O 1
ATOM 788 N N . PHE A 1 102 ? 28.016 -15.93 -5.762 1 47.94 102 PHE A N 1
ATOM 789 C CA . PHE A 1 102 ? 26.797 -15.18 -5.461 1 47.94 102 PHE A CA 1
ATOM 790 C C . PHE A 1 102 ? 25.797 -15.289 -6.605 1 47.94 102 PHE A C 1
ATOM 792 O O . PHE A 1 102 ? 24.594 -15.508 -6.375 1 47.94 102 PHE A O 1
ATOM 799 N N . ILE A 1 103 ? 26.172 -14.992 -7.871 1 50.84 103 ILE A N 1
ATOM 800 C CA . ILE A 1 103 ? 25.344 -15.078 -9.07 1 50.84 103 ILE A CA 1
ATOM 801 C C . ILE A 1 103 ? 24.922 -16.516 -9.297 1 50.84 103 ILE A C 1
ATOM 803 O O . ILE A 1 103 ? 23.766 -16.781 -9.641 1 50.84 103 ILE A O 1
ATOM 807 N N . ASN A 1 104 ? 25.891 -17.438 -9.32 1 46.06 104 ASN A N 1
ATOM 808 C CA . ASN A 1 104 ? 25.578 -18.844 -9.508 1 46.06 104 ASN A CA 1
ATOM 809 C C . ASN A 1 104 ? 24.578 -19.328 -8.461 1 46.06 104 ASN A C 1
ATOM 811 O O . ASN A 1 104 ? 23.875 -20.328 -8.68 1 46.06 104 ASN A O 1
ATOM 815 N N . ARG A 1 105 ? 24.75 -18.703 -7.312 1 46.69 105 ARG A N 1
ATOM 816 C CA . ARG A 1 105 ? 23.859 -19.125 -6.234 1 46.69 105 ARG A CA 1
ATOM 817 C C . ARG A 1 105 ? 22.531 -18.375 -6.293 1 46.69 105 ARG A C 1
ATOM 819 O O . ARG A 1 105 ? 21.672 -18.547 -5.422 1 46.69 105 ARG A O 1
ATOM 826 N N . MET A 1 106 ? 22.406 -17.328 -7.078 1 51.72 106 MET A N 1
ATOM 827 C CA . MET A 1 106 ? 21.078 -16.812 -7.406 1 51.72 106 MET A CA 1
ATOM 828 C C . MET A 1 106 ? 20.109 -17.938 -7.699 1 51.72 106 MET A C 1
ATOM 830 O O . MET A 1 106 ? 20.453 -18.922 -8.367 1 51.72 106 MET A O 1
ATOM 834 N N . ARG A 1 107 ? 19.094 -18.016 -6.84 1 52.59 107 ARG A N 1
ATOM 835 C CA . ARG A 1 107 ? 18.156 -19.125 -6.969 1 52.59 107 ARG A CA 1
ATOM 836 C C . ARG A 1 107 ? 17.953 -19.5 -8.43 1 52.59 107 ARG A C 1
ATOM 838 O O . ARG A 1 107 ? 17.672 -18.641 -9.266 1 52.59 107 ARG A O 1
ATOM 845 N N . ARG A 1 108 ? 18.484 -20.625 -8.773 1 55.69 108 ARG A N 1
ATOM 846 C CA . ARG A 1 108 ? 18.266 -21.203 -10.094 1 55.69 108 ARG A CA 1
ATOM 847 C C . ARG A 1 108 ? 16.812 -21.047 -10.523 1 55.69 108 ARG A C 1
ATOM 849 O O . ARG A 1 108 ? 15.898 -21.078 -9.688 1 55.69 108 ARG A O 1
ATOM 856 N N . ARG A 1 109 ? 16.672 -20.344 -11.664 1 61.84 109 ARG A N 1
ATOM 857 C CA . ARG A 1 109 ? 15.367 -20.266 -12.305 1 61.84 109 ARG A CA 1
ATOM 858 C C . ARG A 1 109 ? 14.586 -21.547 -12.102 1 61.84 109 ARG A C 1
ATOM 860 O O . ARG A 1 109 ? 15.125 -22.641 -12.297 1 61.84 109 ARG A O 1
ATOM 867 N N . ASP A 1 110 ? 13.539 -21.469 -11.203 1 62.94 110 ASP A N 1
ATOM 868 C CA . ASP A 1 110 ? 12.656 -22.625 -11.023 1 62.94 110 ASP A CA 1
ATOM 869 C C . ASP A 1 110 ? 12.273 -23.234 -12.367 1 62.94 110 ASP A C 1
ATOM 871 O O . ASP A 1 110 ? 11.719 -22.547 -13.234 1 62.94 110 ASP A O 1
ATOM 875 N N . LEU A 1 111 ? 12.75 -24.391 -12.508 1 73.12 111 LEU A N 1
ATOM 876 C CA . LEU A 1 111 ? 12.477 -25.016 -13.797 1 73.12 111 LEU A CA 1
ATOM 877 C C . LEU A 1 111 ? 11.211 -25.875 -13.734 1 73.12 111 LEU A C 1
ATOM 879 O O . LEU A 1 111 ? 10.625 -26.203 -14.766 1 73.12 111 LEU A O 1
ATOM 883 N N . LYS A 1 112 ? 10.789 -26.172 -12.539 1 89.75 112 LYS A N 1
ATOM 884 C CA . LYS A 1 112 ? 9.578 -26.969 -12.398 1 89.75 112 LYS A CA 1
ATOM 885 C C . LYS A 1 112 ? 8.406 -26.125 -11.906 1 89.75 112 LYS A C 1
ATOM 887 O O . LYS A 1 112 ? 8.594 -25.219 -11.094 1 89.75 112 LYS A O 1
ATOM 892 N N . ILE A 1 113 ? 7.219 -26.516 -12.391 1 93.88 113 ILE A N 1
ATOM 893 C CA . ILE A 1 113 ? 5.992 -25.797 -12.047 1 93.88 113 ILE A CA 1
ATOM 894 C C . ILE A 1 113 ? 5.801 -25.797 -10.531 1 93.88 113 ILE A C 1
ATOM 896 O O . ILE A 1 113 ? 5.539 -24.75 -9.938 1 93.88 113 ILE A O 1
ATOM 900 N N . LEU A 1 114 ? 6.02 -26.938 -9.945 1 93.31 114 LEU A N 1
ATOM 901 C CA . LEU A 1 114 ? 5.754 -27.062 -8.516 1 93.31 114 LEU A CA 1
ATOM 902 C C . LEU A 1 114 ? 6.734 -26.203 -7.711 1 93.31 114 LEU A C 1
ATOM 904 O O . LEU A 1 114 ? 6.367 -25.641 -6.68 1 93.31 114 LEU A O 1
ATOM 908 N N . ASP A 1 115 ? 7.969 -26.141 -8.156 1 93 115 ASP A N 1
ATOM 909 C CA . ASP A 1 115 ? 8.977 -25.359 -7.445 1 93 115 ASP A CA 1
ATOM 910 C C . ASP A 1 115 ? 8.625 -23.875 -7.438 1 93 115 ASP A C 1
ATOM 912 O O . ASP A 1 115 ? 8.719 -23.219 -6.398 1 93 115 ASP A O 1
ATOM 916 N N . VAL A 1 116 ? 8.273 -23.406 -8.586 1 94.88 116 VAL A N 1
ATOM 917 C CA . VAL A 1 116 ? 7.965 -21.984 -8.68 1 94.88 116 VAL A CA 1
ATOM 918 C C . VAL A 1 116 ? 6.688 -21.688 -7.902 1 94.88 116 VAL A C 1
ATOM 920 O O . VAL A 1 116 ? 6.594 -20.641 -7.238 1 94.88 116 VAL A O 1
ATOM 923 N N . LEU A 1 117 ? 5.742 -22.594 -7.922 1 97.38 117 LEU A N 1
ATOM 924 C CA . LEU A 1 117 ? 4.496 -22.391 -7.188 1 97.38 117 LEU A CA 1
ATOM 925 C C . LEU A 1 117 ? 4.742 -22.438 -5.68 1 97.38 117 LEU A C 1
ATOM 927 O O . LEU A 1 117 ? 4.109 -21.703 -4.922 1 97.38 117 LEU A O 1
ATOM 931 N N . GLN A 1 118 ? 5.602 -23.281 -5.309 1 96 118 GLN A N 1
ATOM 932 C CA . GLN A 1 118 ? 5.969 -23.359 -3.898 1 96 118 GLN A CA 1
ATOM 933 C C . GLN A 1 118 ? 6.621 -22.047 -3.436 1 96 118 GLN A C 1
ATOM 935 O O . GLN A 1 118 ? 6.375 -21.594 -2.32 1 96 118 GLN A O 1
ATOM 940 N N . PHE A 1 119 ? 7.426 -21.547 -4.305 1 94.81 119 PHE A N 1
ATOM 941 C CA . PHE A 1 119 ? 8.055 -20.266 -3.99 1 94.81 119 PHE A CA 1
ATOM 942 C C . PHE A 1 119 ? 7.016 -19.172 -3.842 1 94.81 119 PHE A C 1
ATOM 944 O O . PHE A 1 119 ? 7.098 -18.344 -2.926 1 94.81 119 PHE A O 1
ATOM 951 N N . ILE A 1 120 ? 6.039 -19.125 -4.738 1 97.06 120 ILE A N 1
ATOM 952 C CA . ILE A 1 120 ? 4.973 -18.141 -4.691 1 97.06 120 ILE A CA 1
ATOM 953 C C . ILE A 1 120 ? 4.141 -18.328 -3.422 1 97.06 120 ILE A C 1
ATOM 955 O O . ILE A 1 120 ? 3.9 -17.375 -2.68 1 97.06 120 ILE A O 1
ATOM 959 N N . HIS A 1 121 ? 3.814 -19.547 -3.15 1 97.19 121 HIS A N 1
ATOM 960 C CA . HIS A 1 121 ? 3.006 -19.922 -1.997 1 97.19 121 HIS A CA 1
ATOM 961 C C . HIS A 1 121 ? 3.701 -19.547 -0.692 1 97.19 121 HIS A C 1
ATOM 963 O O . HIS A 1 121 ? 3.045 -19.203 0.289 1 97.19 121 HIS A O 1
ATOM 969 N N . GLY A 1 122 ? 4.941 -19.609 -0.671 1 95.5 122 GLY A N 1
ATOM 970 C CA . GLY A 1 122 ? 5.734 -19.406 0.529 1 95.5 122 GLY A CA 1
ATOM 971 C C . GLY A 1 122 ? 6.395 -18.047 0.587 1 95.5 122 GLY A C 1
ATOM 972 O O . GLY A 1 122 ? 5.84 -17.109 1.169 1 95.5 122 GLY A O 1
ATOM 973 N N . SER A 1 123 ? 7.488 -17.906 -0.129 1 92.44 123 SER A N 1
ATOM 974 C CA . SER A 1 123 ? 8.367 -16.734 -0.002 1 92.44 123 SER A CA 1
ATOM 975 C C . SER A 1 123 ? 7.684 -15.477 -0.516 1 92.44 123 SER A C 1
ATOM 977 O O . SER A 1 123 ? 7.66 -14.453 0.173 1 92.44 123 SER A O 1
ATOM 979 N N . LEU A 1 124 ? 7.156 -15.578 -1.68 1 94.81 124 LEU A N 1
ATOM 980 C CA . LEU A 1 124 ? 6.527 -14.398 -2.27 1 94.81 124 LEU A CA 1
ATOM 981 C C . LEU A 1 124 ? 5.328 -13.953 -1.439 1 94.81 124 LEU A C 1
ATOM 983 O O . LEU A 1 124 ? 5.184 -12.766 -1.142 1 94.81 124 LEU A O 1
ATOM 987 N N . TRP A 1 125 ? 4.488 -14.914 -1.038 1 96.25 125 TRP A N 1
ATOM 988 C CA . TRP A 1 125 ? 3.277 -14.617 -0.28 1 96.25 125 TRP A CA 1
ATOM 989 C C . TRP A 1 125 ? 3.617 -13.984 1.064 1 96.25 125 TRP A C 1
ATOM 991 O O . TRP A 1 125 ? 3.01 -12.984 1.455 1 96.25 125 TRP A O 1
ATOM 1001 N N . SER A 1 126 ? 4.609 -14.516 1.721 1 93.31 126 SER A N 1
ATOM 1002 C CA . SER A 1 126 ? 5.027 -14 3.021 1 93.31 126 SER A CA 1
ATOM 1003 C C . SER A 1 126 ? 5.625 -12.602 2.896 1 93.31 126 SER A C 1
ATOM 1005 O O . SER A 1 126 ? 5.43 -11.758 3.773 1 93.31 126 SER A O 1
ATOM 1007 N N . TYR A 1 127 ? 6.324 -12.445 1.839 1 90.44 127 TYR A N 1
ATOM 1008 C CA . TYR A 1 127 ? 6.934 -11.148 1.59 1 90.44 127 TYR A CA 1
ATOM 1009 C C . TYR A 1 127 ? 5.867 -10.07 1.422 1 90.44 127 TYR A C 1
ATOM 1011 O O . TYR A 1 127 ? 5.977 -8.984 1.998 1 90.44 127 TYR A O 1
ATOM 1019 N N . LEU A 1 128 ? 4.879 -10.344 0.698 1 93.31 128 LEU A N 1
ATOM 1020 C CA . LEU A 1 128 ? 3.863 -9.359 0.353 1 93.31 128 LEU A CA 1
ATOM 1021 C C . LEU A 1 128 ? 2.828 -9.227 1.466 1 93.31 128 LEU A C 1
ATOM 1023 O O . LEU A 1 128 ? 2.352 -8.133 1.752 1 93.31 128 LEU A O 1
ATOM 1027 N N . PHE A 1 129 ? 2.48 -10.344 2.098 1 92.88 129 PHE A N 1
ATOM 1028 C CA . PHE A 1 129 ? 1.285 -10.336 2.932 1 92.88 129 PHE A CA 1
ATOM 1029 C C . PHE A 1 129 ? 1.625 -10.711 4.371 1 92.88 129 PHE A C 1
ATOM 1031 O O . PHE A 1 129 ? 0.754 -10.703 5.242 1 92.88 129 PHE A O 1
ATOM 1038 N N . GLY A 1 130 ? 2.783 -11.047 4.656 1 90.62 130 GLY A N 1
ATOM 1039 C CA . GLY A 1 130 ? 3.23 -11.305 6.016 1 90.62 130 GLY A CA 1
ATOM 1040 C C . GLY A 1 130 ? 2.91 -12.711 6.488 1 90.62 130 GLY A C 1
ATOM 1041 O O . GLY A 1 130 ? 3.062 -13.023 7.668 1 90.62 130 GLY A O 1
ATOM 1042 N N . HIS A 1 131 ? 2.348 -13.547 5.621 1 93.12 131 HIS A N 1
ATOM 1043 C CA . HIS A 1 131 ? 2.062 -14.953 5.91 1 93.12 131 HIS A CA 1
ATOM 1044 C C . HIS A 1 131 ? 2.09 -15.789 4.637 1 93.12 131 HIS A C 1
ATOM 1046 O O . HIS A 1 131 ? 1.977 -15.258 3.531 1 93.12 131 HIS A O 1
ATOM 1052 N N . VAL A 1 132 ? 2.268 -17.062 4.82 1 95.94 132 VAL A N 1
ATOM 1053 C CA . VAL A 1 132 ? 2.199 -17.984 3.689 1 95.94 132 VAL A CA 1
ATOM 1054 C C . VAL A 1 132 ? 0.741 -18.281 3.354 1 95.94 132 VAL A C 1
ATOM 1056 O O . VAL A 1 132 ? -0.131 -18.203 4.223 1 95.94 132 VAL A O 1
ATOM 1059 N N . SER A 1 133 ? 0.468 -18.547 2.059 1 97.12 133 SER A N 1
ATOM 1060 C CA . SER A 1 133 ? -0.893 -18.953 1.719 1 97.12 133 SER A CA 1
ATOM 1061 C C . SER A 1 133 ? -1.28 -20.25 2.43 1 97.12 133 SER A C 1
ATOM 1063 O O . SER A 1 133 ? -0.428 -20.922 3.012 1 97.12 133 SER A O 1
ATOM 1065 N N . ASN A 1 134 ? -2.496 -20.562 2.453 1 97.38 134 ASN A N 1
ATOM 1066 C CA . ASN A 1 134 ? -2.975 -21.672 3.279 1 97.38 134 ASN A CA 1
ATOM 1067 C C . ASN A 1 134 ? -2.754 -23.016 2.596 1 97.38 134 ASN A C 1
ATOM 1069 O O . ASN A 1 134 ? -2.461 -24.016 3.258 1 97.38 134 ASN A O 1
ATOM 1073 N N . ASP A 1 135 ? -2.932 -23.031 1.281 1 97.31 135 ASP A N 1
ATOM 1074 C CA . ASP A 1 135 ? -2.785 -24.312 0.597 1 97.31 135 ASP A CA 1
ATOM 1075 C C . ASP A 1 135 ? -2.352 -24.109 -0.854 1 97.31 135 ASP A C 1
ATOM 1077 O O . ASP A 1 135 ? -2.629 -23.078 -1.453 1 97.31 135 ASP A O 1
ATOM 1081 N N . LEU A 1 136 ? -1.61 -25.016 -1.297 1 97.81 136 LEU A N 1
ATOM 1082 C CA . LEU A 1 136 ? -1.273 -25.203 -2.705 1 97.81 136 LEU A CA 1
ATOM 1083 C C . LEU A 1 136 ? -1.756 -26.547 -3.207 1 97.81 136 LEU A C 1
ATOM 1085 O O . LEU A 1 136 ? -1.262 -27.594 -2.77 1 97.81 136 LEU A O 1
ATOM 1089 N N . VAL A 1 137 ? -2.705 -26.531 -4.145 1 96.81 137 VAL A N 1
ATOM 1090 C CA . VAL A 1 137 ? -3.371 -27.75 -4.551 1 96.81 137 VAL A CA 1
ATOM 1091 C C . VAL A 1 137 ? -3.305 -27.906 -6.07 1 96.81 137 VAL A C 1
ATOM 1093 O O . VAL A 1 137 ? -3.502 -26.922 -6.801 1 96.81 137 VAL A O 1
ATOM 1096 N N . LYS A 1 138 ? -3.041 -29.062 -6.473 1 95.94 138 LYS A N 1
ATOM 1097 C CA . LYS A 1 138 ? -3.135 -29.375 -7.898 1 95.94 138 LYS A CA 1
ATOM 1098 C C . LYS A 1 138 ? -4.539 -29.844 -8.266 1 95.94 138 LYS A C 1
ATOM 1100 O O . LYS A 1 138 ? -5.152 -30.625 -7.531 1 95.94 138 LYS A O 1
ATOM 1105 N N . SER A 1 139 ? -4.992 -29.375 -9.383 1 93.62 139 SER A N 1
ATOM 1106 C CA . SER A 1 139 ? -6.316 -29.797 -9.844 1 93.62 139 SER A CA 1
ATOM 1107 C C . SER A 1 139 ? -6.348 -31.281 -10.156 1 93.62 139 SER A C 1
ATOM 1109 O O . SER A 1 139 ? -5.398 -31.828 -10.719 1 93.62 139 SER A O 1
ATOM 1111 N N . SER A 1 140 ? -7.438 -31.922 -9.75 1 91.5 140 SER A N 1
ATOM 1112 C CA . SER A 1 140 ? -7.625 -33.344 -10.07 1 91.5 140 SER A CA 1
ATOM 1113 C C . SER A 1 140 ? -8.195 -33.531 -11.469 1 91.5 140 SER A C 1
ATOM 1115 O O . SER A 1 140 ? -8.086 -34.594 -12.055 1 91.5 140 SER A O 1
ATOM 1117 N N . GLU A 1 141 ? -8.742 -32.531 -11.984 1 90.69 141 GLU A N 1
ATOM 1118 C CA . GLU A 1 141 ? -9.469 -32.625 -13.258 1 90.69 141 GLU A CA 1
ATOM 1119 C C . GLU A 1 141 ? -8.547 -32.281 -14.43 1 90.69 141 GLU A C 1
ATOM 1121 O O . GLU A 1 141 ? -8.633 -32.938 -15.484 1 90.69 141 GLU A O 1
ATOM 1126 N N . ARG A 1 142 ? -7.711 -31.344 -14.266 1 92.12 142 ARG A N 1
ATOM 1127 C CA . ARG A 1 142 ? -6.848 -30.875 -15.344 1 92.12 142 ARG A CA 1
ATOM 1128 C C . ARG A 1 142 ? -5.391 -30.812 -14.891 1 92.12 142 ARG A C 1
ATOM 1130 O O . ARG A 1 142 ? -5.074 -30.219 -13.859 1 92.12 142 ARG A O 1
ATOM 1137 N N . GLU A 1 143 ? -4.512 -31.328 -15.703 1 91.56 143 GLU A N 1
ATOM 1138 C CA . GLU A 1 143 ? -3.109 -31.5 -15.328 1 91.56 143 GLU A CA 1
ATOM 1139 C C . GLU A 1 143 ? -2.385 -30.156 -15.32 1 91.56 143 GLU A C 1
ATOM 1141 O O . GLU A 1 143 ? -1.37 -30 -14.633 1 91.56 143 GLU A O 1
ATOM 1146 N N . ASN A 1 144 ? -2.904 -29.172 -16.094 1 94.75 144 ASN A N 1
ATOM 1147 C CA . ASN A 1 144 ? -2.215 -27.891 -16.188 1 94.75 144 ASN A CA 1
ATOM 1148 C C . ASN A 1 144 ? -2.775 -26.859 -15.203 1 94.75 144 ASN A C 1
ATOM 1150 O O . ASN A 1 144 ? -2.504 -25.672 -15.32 1 94.75 144 ASN A O 1
ATOM 1154 N N . GLU A 1 145 ? -3.627 -27.297 -14.227 1 97.44 145 GLU A N 1
ATOM 1155 C CA . GLU A 1 145 ? -4.285 -26.375 -13.312 1 97.44 145 GLU A CA 1
ATOM 1156 C C . GLU A 1 145 ? -3.803 -26.578 -11.875 1 97.44 145 GLU A C 1
ATOM 1158 O O . GLU A 1 145 ? -3.736 -27.703 -11.391 1 97.44 145 GLU A O 1
ATOM 1163 N N . TYR A 1 146 ? -3.461 -25.531 -11.258 1 98.06 146 TYR A N 1
ATOM 1164 C CA . TYR A 1 146 ? -3.059 -25.469 -9.859 1 98.06 146 TYR A CA 1
ATOM 1165 C C . TYR A 1 146 ? -3.826 -24.391 -9.117 1 98.06 146 TYR A C 1
ATOM 1167 O O . TYR A 1 146 ? -4.293 -23.422 -9.727 1 98.06 146 TYR A O 1
ATOM 1175 N N . MET A 1 147 ? -3.939 -24.547 -7.781 1 98.5 147 MET A N 1
ATOM 1176 C CA . MET A 1 147 ? -4.695 -23.578 -6.98 1 98.5 147 MET A CA 1
ATOM 1177 C C . MET A 1 147 ? -3.891 -23.125 -5.766 1 98.5 147 MET A C 1
ATOM 1179 O O . MET A 1 147 ? -3.291 -23.953 -5.074 1 98.5 147 MET A O 1
ATOM 1183 N N . ILE A 1 148 ? -3.826 -21.891 -5.59 1 98.5 148 ILE A N 1
ATOM 1184 C CA . ILE A 1 148 ? -3.344 -21.344 -4.332 1 98.5 148 ILE A CA 1
ATOM 1185 C C . ILE A 1 148 ? -4.523 -20.844 -3.502 1 98.5 148 ILE A C 1
ATOM 1187 O O . ILE A 1 148 ? -5.359 -20.078 -3.998 1 98.5 148 ILE A O 1
ATOM 1191 N N . VAL A 1 149 ? -4.59 -21.25 -2.266 1 98.25 149 VAL A N 1
ATOM 1192 C CA . VAL A 1 149 ? -5.73 -20.938 -1.408 1 98.25 149 VAL A CA 1
ATOM 1193 C C . VAL A 1 149 ? -5.301 -19.984 -0.299 1 98.25 149 VAL A C 1
ATOM 1195 O O . VAL A 1 149 ? -4.27 -20.203 0.347 1 98.25 149 VAL A O 1
ATOM 1198 N N . ASP A 1 150 ? -6.059 -18.969 -0.097 1 96.81 150 ASP A N 1
ATOM 1199 C CA . ASP A 1 150 ? -5.84 -18.047 1.003 1 96.81 150 ASP A CA 1
ATOM 1200 C C . ASP A 1 150 ? -7.125 -17.812 1.791 1 96.81 150 ASP A C 1
ATOM 1202 O O . ASP A 1 150 ? -8.086 -17.25 1.265 1 96.81 150 ASP A O 1
ATOM 1206 N N . ASN A 1 151 ? -7.148 -18.188 3.039 1 95.12 151 ASN A N 1
ATOM 1207 C CA . ASN A 1 151 ? -8.312 -18.062 3.904 1 95.12 151 ASN A CA 1
ATOM 1208 C C . ASN A 1 151 ? -8.516 -16.625 4.375 1 95.12 151 ASN A C 1
ATOM 1210 O O . ASN A 1 151 ? -9.625 -16.234 4.723 1 95.12 151 ASN A O 1
ATOM 1214 N N . LYS A 1 152 ? -7.426 -15.875 4.383 1 91.62 152 LYS A N 1
ATOM 1215 C CA . LYS A 1 152 ? -7.477 -14.5 4.863 1 91.62 152 LYS A CA 1
ATOM 1216 C C . LYS A 1 152 ? -6.68 -13.57 3.951 1 91.62 152 LYS A C 1
ATOM 1218 O O . LYS A 1 152 ? -5.641 -13.039 4.352 1 91.62 152 LYS A O 1
ATOM 1223 N N . PRO A 1 153 ? -7.25 -13.359 2.754 1 93.5 153 PRO A N 1
ATOM 1224 C CA . PRO A 1 153 ? -6.531 -12.445 1.861 1 93.5 153 PRO A CA 1
ATOM 1225 C C . PRO A 1 153 ? -6.371 -11.047 2.451 1 93.5 153 PRO A C 1
ATOM 1227 O O . PRO A 1 153 ? -7.363 -10.344 2.664 1 93.5 153 PRO A O 1
ATOM 1230 N N . LYS A 1 154 ? -5.203 -10.594 2.641 1 90.62 154 LYS A N 1
ATOM 1231 C CA . LYS A 1 154 ? -4.887 -9.414 3.441 1 90.62 154 LYS A CA 1
ATOM 1232 C C . LYS A 1 154 ? -5.387 -8.141 2.77 1 90.62 154 LYS A C 1
ATOM 1234 O O . LYS A 1 154 ? -5.848 -7.219 3.441 1 90.62 154 LYS A O 1
ATOM 1239 N N . LEU A 1 155 ? -5.336 -8.086 1.472 1 91.12 155 LEU A N 1
ATOM 1240 C CA . LEU A 1 155 ? -5.688 -6.859 0.762 1 91.12 155 LEU A CA 1
ATOM 1241 C C . LEU A 1 155 ? -7.199 -6.691 0.676 1 91.12 155 LEU A C 1
ATOM 1243 O O . LEU A 1 155 ? -7.703 -5.57 0.595 1 91.12 155 LEU A O 1
ATOM 1247 N N . THR A 1 156 ? -7.934 -7.844 0.73 1 89.06 156 THR A N 1
ATOM 1248 C CA . THR A 1 156 ? -9.352 -7.746 0.383 1 89.06 156 THR A CA 1
ATOM 1249 C C . THR A 1 156 ? -10.219 -8.234 1.536 1 89.06 156 THR A C 1
ATOM 1251 O O . THR A 1 156 ? -11.453 -8.211 1.443 1 89.06 156 THR A O 1
ATOM 1254 N N . GLN A 1 157 ? -9.656 -8.555 2.609 1 83 157 GLN A N 1
ATOM 1255 C CA . GLN A 1 157 ? -10.422 -9.125 3.709 1 83 157 GLN A CA 1
ATOM 1256 C C . GLN A 1 157 ? -11.398 -8.109 4.285 1 83 157 GLN A C 1
ATOM 1258 O O . GLN A 1 157 ? -12.422 -8.484 4.871 1 83 157 GLN A O 1
ATOM 1263 N N . PHE A 1 158 ? -11.109 -6.828 4.102 1 77.38 158 PHE A N 1
ATOM 1264 C CA . PHE A 1 158 ? -11.969 -5.812 4.691 1 77.38 158 PHE A CA 1
ATOM 1265 C C . PHE A 1 158 ? -12.93 -5.242 3.652 1 77.38 158 PHE A C 1
ATOM 1267 O O . PHE A 1 158 ? -13.664 -4.289 3.93 1 77.38 158 PHE A O 1
ATOM 1274 N N . ILE A 1 159 ? -12.75 -5.66 2.488 1 77.81 159 ILE A N 1
ATOM 1275 C CA . ILE A 1 159 ? -13.68 -5.25 1.438 1 77.81 159 ILE A CA 1
ATOM 1276 C C . ILE A 1 159 ? -14.938 -6.109 1.491 1 77.81 159 ILE A C 1
ATOM 1278 O O . ILE A 1 159 ? -14.859 -7.34 1.502 1 77.81 159 ILE A O 1
ATOM 1282 N N . SER A 1 160 ? -16.047 -5.465 1.797 1 64.94 160 SER A N 1
ATOM 1283 C CA . SER A 1 160 ? -17.312 -6.152 1.973 1 64.94 160 SER A CA 1
ATOM 1284 C C . SER A 1 160 ? -17.844 -6.688 0.646 1 64.94 160 SER A C 1
ATOM 1286 O O . SER A 1 160 ? -17.641 -6.074 -0.404 1 64.94 160 SER A O 1
ATOM 1288 N N . GLY A 1 161 ? -18.328 -7.887 0.635 1 65.56 161 GLY A N 1
ATOM 1289 C CA . GLY A 1 161 ? -19.016 -8.453 -0.51 1 65.56 161 GLY A CA 1
ATOM 1290 C C . GLY A 1 161 ? -18.281 -9.625 -1.13 1 65.56 161 GLY A C 1
ATOM 1291 O O . GLY A 1 161 ? -17.094 -9.828 -0.881 1 65.56 161 GLY A O 1
ATOM 1292 N N . LYS A 1 162 ? -18.984 -10.445 -1.783 1 65.75 162 LYS A N 1
ATOM 1293 C CA . LYS A 1 162 ? -18.5 -11.656 -2.436 1 65.75 162 LYS A CA 1
ATOM 1294 C C . LYS A 1 162 ? -17.859 -11.344 -3.785 1 65.75 162 LYS A C 1
ATOM 1296 O O . LYS A 1 162 ? -17.578 -12.25 -4.57 1 65.75 162 LYS A O 1
ATOM 1301 N N . ASN A 1 163 ? -17.469 -10.07 -3.936 1 80.81 163 ASN A N 1
ATOM 1302 C CA . ASN A 1 163 ? -16.953 -9.688 -5.246 1 80.81 163 ASN A CA 1
ATOM 1303 C C . ASN A 1 163 ? -15.453 -9.938 -5.352 1 80.81 163 ASN A C 1
ATOM 1305 O O . ASN A 1 163 ? -14.68 -9.453 -4.52 1 80.81 163 ASN A O 1
ATOM 1309 N N . VAL A 1 164 ? -15.141 -10.836 -6.285 1 88.12 164 VAL A N 1
ATOM 1310 C CA . VAL A 1 164 ? -13.758 -11.266 -6.469 1 88.12 164 VAL A CA 1
ATOM 1311 C C . VAL A 1 164 ? -13.023 -10.289 -7.379 1 88.12 164 VAL A C 1
ATOM 1313 O O . VAL A 1 164 ? -11.844 -10.484 -7.691 1 88.12 164 VAL A O 1
ATOM 1316 N N . SER A 1 165 ? -13.688 -9.219 -7.742 1 93 165 SER A N 1
ATOM 1317 C CA . SER A 1 165 ? -13.094 -8.297 -8.703 1 93 165 SER A CA 1
ATOM 1318 C C . SER A 1 165 ? -11.812 -7.672 -8.141 1 93 165 SER A C 1
ATOM 1320 O O . SER A 1 165 ? -10.844 -7.48 -8.875 1 93 165 SER A O 1
ATOM 1322 N N . CYS A 1 166 ? -11.727 -7.477 -6.871 1 94.81 166 CYS A N 1
ATOM 1323 C CA . CYS A 1 166 ? -10.57 -6.824 -6.273 1 94.81 166 CYS A CA 1
ATOM 1324 C C . CYS A 1 166 ? -9.391 -7.785 -6.184 1 94.81 166 CYS A C 1
ATOM 1326 O O . CYS A 1 166 ? -8.25 -7.359 -6.02 1 94.81 166 CYS A O 1
ATOM 1328 N N . ASP A 1 167 ? -9.648 -9.086 -6.293 1 96.62 167 ASP A N 1
ATOM 1329 C CA . ASP A 1 167 ? -8.602 -10.094 -6.156 1 96.62 167 ASP A CA 1
ATOM 1330 C C . ASP A 1 167 ? -7.824 -10.258 -7.465 1 96.62 167 ASP A C 1
ATOM 1332 O O . ASP A 1 167 ? -6.785 -10.914 -7.492 1 96.62 167 ASP A O 1
ATOM 1336 N N . TYR A 1 168 ? -8.297 -9.602 -8.523 1 97.5 168 TYR A N 1
ATOM 1337 C CA . TYR A 1 168 ? -7.586 -9.672 -9.789 1 97.5 168 TYR A CA 1
ATOM 1338 C C . TYR A 1 168 ? -6.223 -8.992 -9.688 1 97.5 168 TYR A C 1
ATOM 1340 O O . TYR A 1 168 ? -5.324 -9.273 -10.484 1 97.5 168 TYR A O 1
ATOM 1348 N N . PHE A 1 169 ? -6.07 -8.141 -8.711 1 97.25 169 PHE A N 1
ATOM 1349 C CA . PHE A 1 169 ? -4.77 -7.535 -8.453 1 97.25 169 PHE A CA 1
ATOM 1350 C C . PHE A 1 169 ? -3.742 -8.602 -8.094 1 97.25 169 PHE A C 1
ATOM 1352 O O . PHE A 1 169 ? -2.652 -8.648 -8.664 1 97.25 169 PHE A O 1
ATOM 1359 N N . VAL A 1 170 ? -4.102 -9.461 -7.16 1 98.06 170 VAL A N 1
ATOM 1360 C CA . VAL A 1 170 ? -3.209 -10.531 -6.73 1 98.06 170 VAL A CA 1
ATOM 1361 C C . VAL A 1 170 ? -3.012 -11.531 -7.867 1 98.06 170 VAL A C 1
ATOM 1363 O O . VAL A 1 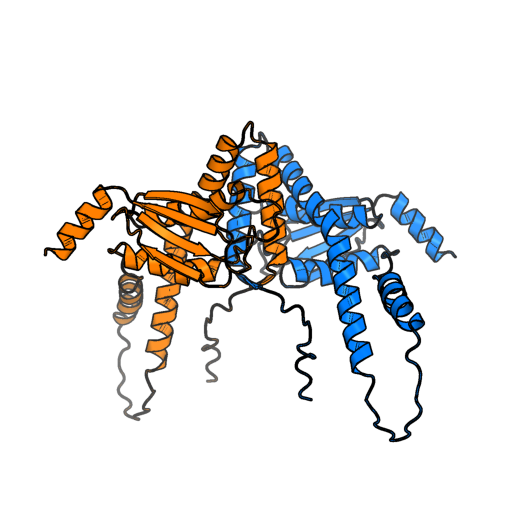170 ? -1.908 -12.047 -8.062 1 98.06 170 VAL A O 1
ATOM 1366 N N . CYS A 1 171 ? -4.074 -11.812 -8.648 1 98.69 171 CYS A N 1
ATOM 1367 C CA . CYS A 1 171 ? -3.934 -12.664 -9.828 1 98.69 171 CYS A CA 1
ATOM 1368 C C . CYS A 1 171 ? -2.881 -12.102 -10.773 1 98.69 171 CYS A C 1
ATOM 1370 O O . CYS A 1 171 ? -2.08 -12.859 -11.336 1 98.69 171 CYS A O 1
ATOM 1372 N N . GLY A 1 172 ? -2.926 -10.82 -10.906 1 98.56 172 GLY A N 1
ATOM 1373 C CA . GLY A 1 172 ? -1.929 -10.172 -11.734 1 98.56 172 GLY A CA 1
ATOM 1374 C C . GLY A 1 172 ? -0.509 -10.383 -11.242 1 98.56 172 GLY A C 1
ATOM 1375 O O . GLY A 1 172 ? 0.398 -10.633 -12.039 1 98.56 172 GLY A O 1
ATOM 1376 N N . ILE A 1 173 ? -0.301 -10.25 -9.969 1 98.19 173 ILE A N 1
ATOM 1377 C CA . ILE A 1 173 ? 1.022 -10.43 -9.383 1 98.19 173 ILE A CA 1
ATOM 1378 C C . ILE A 1 173 ? 1.533 -11.836 -9.695 1 98.19 173 ILE A C 1
ATOM 1380 O O . ILE A 1 173 ? 2.658 -12 -10.172 1 98.19 173 ILE A O 1
ATOM 1384 N N . ILE A 1 174 ? 0.692 -12.844 -9.438 1 98.56 174 ILE A N 1
ATOM 1385 C CA . ILE A 1 174 ? 1.042 -14.234 -9.703 1 98.56 174 ILE A CA 1
ATOM 1386 C C . ILE A 1 174 ? 1.366 -14.422 -11.18 1 98.56 174 ILE A C 1
ATOM 1388 O O . ILE A 1 174 ? 2.391 -15.008 -11.531 1 98.56 174 ILE A O 1
ATOM 1392 N N . HIS A 1 175 ? 0.526 -13.883 -12.008 1 98.69 175 HIS A N 1
ATOM 1393 C CA . HIS A 1 175 ? 0.676 -13.992 -13.461 1 98.69 175 HIS A CA 1
ATOM 1394 C C . HIS A 1 175 ? 1.983 -13.359 -13.922 1 98.69 175 HIS A C 1
ATOM 1396 O O . HIS A 1 175 ? 2.73 -13.961 -14.695 1 98.69 175 HIS A O 1
ATOM 1402 N N . GLY A 1 176 ? 2.24 -12.133 -13.469 1 98.12 176 GLY A N 1
ATOM 1403 C CA . GLY A 1 176 ? 3.48 -11.461 -13.828 1 98.12 176 GLY A CA 1
ATOM 1404 C C . GLY A 1 176 ? 4.719 -12.227 -13.391 1 98.12 176 GLY A C 1
ATOM 1405 O O . GLY A 1 176 ? 5.676 -12.359 -14.156 1 98.12 176 GLY A O 1
ATOM 1406 N N . TYR A 1 177 ? 4.672 -12.68 -12.188 1 97.19 177 TYR A N 1
ATOM 1407 C CA . TYR A 1 177 ? 5.797 -13.445 -11.656 1 97.19 177 TYR A CA 1
ATOM 1408 C C . TYR A 1 177 ? 6.051 -14.688 -12.5 1 97.19 177 TYR A C 1
ATOM 1410 O O . TYR A 1 177 ? 7.184 -14.945 -12.914 1 97.19 177 TYR A O 1
ATOM 1418 N N . LEU A 1 178 ? 5.047 -15.469 -12.789 1 97.31 178 LEU A N 1
ATOM 1419 C CA . LEU A 1 178 ? 5.156 -16.719 -13.531 1 97.31 178 LEU A CA 1
ATOM 1420 C C . LEU A 1 178 ? 5.59 -16.453 -14.969 1 97.31 178 LEU A C 1
ATOM 1422 O O . LEU A 1 178 ? 6.402 -17.203 -15.523 1 97.31 178 LEU A O 1
ATOM 1426 N N . THR A 1 179 ? 5.055 -15.422 -15.539 1 96.38 179 THR A N 1
ATOM 1427 C CA . THR A 1 179 ? 5.445 -15.055 -16.891 1 96.38 179 THR A CA 1
ATOM 1428 C C . THR A 1 179 ? 6.938 -14.742 -16.953 1 96.38 179 THR A C 1
ATOM 1430 O O . THR A 1 179 ? 7.641 -15.234 -17.844 1 96.38 179 THR A O 1
ATOM 1433 N N . SER A 1 180 ? 7.363 -13.969 -16.031 1 94.75 180 SER A N 1
ATOM 1434 C CA . SER A 1 180 ? 8.773 -13.594 -15.977 1 94.75 180 SER A CA 1
ATOM 1435 C C . SER A 1 180 ? 9.656 -14.805 -15.719 1 94.75 180 SER A C 1
ATOM 1437 O O . SER A 1 180 ? 10.805 -14.852 -16.172 1 94.75 180 SER A O 1
ATOM 1439 N N . ALA A 1 181 ? 9.18 -15.75 -15.062 1 93.19 181 ALA A N 1
ATOM 1440 C CA . ALA A 1 181 ? 9.906 -16.984 -14.75 1 93.19 181 ALA A CA 1
ATOM 1441 C C . ALA A 1 181 ? 9.82 -17.969 -15.906 1 93.19 181 ALA A C 1
ATOM 1443 O O . ALA A 1 181 ? 10.422 -19.047 -15.859 1 93.19 181 ALA A O 1
ATOM 1444 N N . GLY A 1 182 ? 9.062 -17.641 -16.938 1 93.62 182 GLY A N 1
ATOM 1445 C CA . GLY A 1 182 ? 8.977 -18.5 -18.109 1 93.62 182 GLY A CA 1
ATOM 1446 C C . GLY A 1 182 ? 7.828 -19.484 -18.031 1 93.62 182 GLY A C 1
ATOM 1447 O O . GLY A 1 182 ? 7.879 -20.547 -18.672 1 93.62 182 GLY A O 1
ATOM 1448 N N . PHE A 1 183 ? 6.805 -19.188 -17.266 1 96.31 183 PHE A N 1
ATOM 1449 C CA . PHE A 1 183 ? 5.652 -20.062 -17.109 1 96.31 183 PHE A CA 1
ATOM 1450 C C . PHE A 1 183 ? 4.367 -19.359 -17.531 1 96.31 183 PHE A C 1
ATOM 1452 O O . PHE A 1 183 ? 3.549 -19 -16.672 1 96.31 183 PHE A O 1
ATOM 1459 N N . PRO A 1 184 ? 4.184 -19.188 -18.859 1 97 184 PRO A N 1
ATOM 1460 C CA . PRO A 1 184 ? 2.947 -18.547 -19.312 1 97 184 PRO A CA 1
ATOM 1461 C C . PRO A 1 184 ? 1.694 -19.234 -18.766 1 97 184 PRO A C 1
ATOM 1463 O O . PRO A 1 184 ? 1.631 -20.453 -18.719 1 97 184 PRO A O 1
ATOM 1466 N N . CYS A 1 185 ? 0.714 -18.422 -18.359 1 98.56 185 CYS A N 1
ATOM 1467 C CA . CYS A 1 185 ? -0.456 -18.969 -17.672 1 98.56 185 CYS A CA 1
ATOM 1468 C C . CYS A 1 185 ? -1.586 -17.938 -17.641 1 98.56 185 CYS A C 1
ATOM 1470 O O . CYS A 1 185 ? -1.439 -16.828 -18.156 1 98.56 185 CYS A O 1
ATOM 1472 N N . LYS A 1 186 ? -2.68 -18.359 -17.203 1 98.38 186 LYS A N 1
ATOM 1473 C CA . LYS A 1 186 ? -3.824 -17.531 -16.828 1 98.38 186 LYS A CA 1
ATOM 1474 C C . LYS A 1 186 ? -4.203 -17.734 -15.367 1 98.38 186 LYS A C 1
ATOM 1476 O O . LYS A 1 186 ? -4.215 -18.875 -14.883 1 98.38 186 LYS A O 1
ATOM 1481 N N . VAL A 1 187 ? -4.418 -16.656 -14.688 1 98.75 187 VAL A N 1
ATOM 1482 C CA . VAL A 1 187 ? -4.762 -16.75 -13.273 1 98.75 187 VAL A CA 1
ATOM 1483 C C . VAL A 1 187 ? -6.105 -16.078 -13.023 1 98.75 187 VAL A C 1
ATOM 1485 O O . VAL A 1 187 ? -6.332 -14.945 -13.461 1 98.75 187 VAL A O 1
ATOM 1488 N N . THR A 1 188 ? -7.059 -16.734 -12.359 1 98.25 188 THR A N 1
ATOM 1489 C CA . THR A 1 188 ? -8.367 -16.172 -12.039 1 98.25 188 THR A CA 1
ATOM 1490 C C . THR A 1 188 ? -8.719 -16.422 -10.578 1 98.25 188 THR A C 1
ATOM 1492 O O . THR A 1 188 ? -8.367 -17.469 -10.023 1 98.25 188 THR A O 1
ATOM 1495 N N . PRO A 1 189 ? -9.375 -15.5 -9.977 1 97.75 189 PRO A N 1
ATOM 1496 C CA . PRO A 1 189 ? -9.789 -15.672 -8.578 1 97.75 189 PRO A CA 1
ATOM 1497 C C . PRO A 1 189 ? -11.18 -16.281 -8.445 1 97.75 189 PRO A C 1
ATOM 1499 O O . PRO A 1 189 ? -12.055 -16.031 -9.281 1 97.75 189 PRO A O 1
ATOM 1502 N N . HIS A 1 190 ? -11.359 -17.062 -7.422 1 95.81 190 HIS A N 1
ATOM 1503 C CA . HIS A 1 190 ? -12.656 -17.641 -7.078 1 95.81 190 HIS A CA 1
ATOM 1504 C C . HIS A 1 190 ? -12.938 -17.516 -5.582 1 95.81 190 HIS A C 1
ATOM 1506 O O . HIS A 1 190 ? -12.109 -17.922 -4.758 1 95.81 190 HIS A O 1
ATOM 1512 N N . SER A 1 191 ? -14.07 -16.891 -5.281 1 94.25 191 SER A N 1
ATOM 1513 C CA . SER A 1 191 ? -14.5 -16.828 -3.889 1 94.25 191 SER A CA 1
ATOM 1514 C C . SER A 1 191 ? -15.07 -18.172 -3.43 1 94.25 191 SER A C 1
ATOM 1516 O O . SER A 1 191 ? -16.031 -18.672 -4.012 1 94.25 191 SER A O 1
ATOM 1518 N N . MET A 1 192 ? -14.438 -18.734 -2.439 1 92.81 192 MET A N 1
ATOM 1519 C CA . MET A 1 192 ? -14.891 -20.016 -1.928 1 92.81 192 MET A CA 1
ATOM 1520 C C . MET A 1 192 ? -14.914 -20.016 -0.403 1 92.81 192 MET A C 1
ATOM 1522 O O . MET A 1 192 ? -14.133 -20.719 0.235 1 92.81 192 MET A O 1
ATOM 1526 N N . PRO A 1 193 ? -15.992 -19.297 0.173 1 91.81 193 PRO A N 1
ATOM 1527 C CA . PRO A 1 193 ? -16.078 -19.297 1.635 1 91.81 193 PRO A CA 1
ATOM 1528 C C . PRO A 1 193 ? -16.172 -20.703 2.211 1 91.81 193 PRO A C 1
ATOM 1530 O O . PRO A 1 193 ? -16.812 -21.578 1.616 1 91.81 193 PRO A O 1
ATOM 1533 N N . GLN A 1 194 ? -15.375 -20.984 3.266 1 91.06 194 GLN A N 1
ATOM 1534 C CA . GLN A 1 194 ? -15.336 -22.297 3.889 1 91.06 194 GLN A CA 1
ATOM 1535 C C . GLN A 1 194 ? -14.859 -22.219 5.332 1 91.06 194 GLN A C 1
ATOM 1537 O O . GLN A 1 194 ? -13.984 -21.406 5.656 1 91.06 194 GLN A O 1
ATOM 1542 N N . ASP A 1 195 ? -15.367 -23.078 6.227 1 91.69 195 ASP A N 1
ATOM 1543 C CA . ASP A 1 195 ? -14.891 -23.297 7.586 1 91.69 195 ASP A CA 1
ATOM 1544 C C . ASP A 1 195 ? -14.797 -21.984 8.359 1 91.69 195 ASP A C 1
ATOM 1546 O O . ASP A 1 195 ? -13.781 -21.703 9 1 91.69 195 ASP A O 1
ATOM 1550 N N . GLY A 1 196 ? -15.617 -21.047 8.141 1 90.56 196 GLY A N 1
ATOM 1551 C CA . GLY A 1 196 ? -15.664 -19.812 8.906 1 90.56 196 GLY A CA 1
ATOM 1552 C C . GLY A 1 196 ? -14.867 -18.688 8.266 1 90.56 196 GLY A C 1
ATOM 1553 O O . GLY A 1 196 ? -14.773 -17.594 8.82 1 90.56 196 GLY A O 1
ATOM 1554 N N . HIS A 1 197 ? -14.273 -19.031 7.145 1 91.62 197 HIS A N 1
ATOM 1555 C CA . HIS A 1 197 ? -13.555 -18 6.406 1 91.62 197 HIS A CA 1
ATOM 1556 C C . HIS A 1 197 ? -14.383 -17.469 5.246 1 91.62 197 HIS A C 1
ATOM 1558 O O . HIS A 1 197 ? -14.312 -17.984 4.129 1 91.62 197 HIS A O 1
ATOM 1564 N N . ASP A 1 198 ? -15.117 -16.391 5.488 1 89.69 198 ASP A N 1
ATOM 1565 C CA . ASP A 1 198 ? -16.078 -15.852 4.535 1 89.69 198 ASP A CA 1
ATOM 1566 C C . ASP A 1 198 ? -15.375 -15.211 3.346 1 89.69 198 ASP A C 1
ATOM 1568 O O . ASP A 1 198 ? -15.93 -15.125 2.252 1 89.69 198 ASP A O 1
ATOM 1572 N N . ASN A 1 199 ? -14.125 -14.836 3.602 1 91.19 199 ASN A N 1
ATOM 1573 C CA . ASN A 1 199 ? -13.414 -14.109 2.549 1 91.19 199 ASN A CA 1
ATOM 1574 C C . ASN A 1 199 ? -12.375 -15 1.863 1 91.19 199 ASN A C 1
ATOM 1576 O O . ASN A 1 199 ? -11.492 -14.5 1.163 1 91.19 199 ASN A O 1
ATOM 1580 N N . ARG A 1 200 ? -12.555 -16.297 2.057 1 94 200 ARG A N 1
ATOM 1581 C CA . ARG A 1 200 ? -11.617 -17.25 1.471 1 94 200 ARG A CA 1
ATOM 1582 C C . ARG A 1 200 ? -11.602 -17.141 -0.05 1 94 200 ARG A C 1
ATOM 1584 O O . ARG A 1 200 ? -12.656 -17.094 -0.685 1 94 200 ARG A O 1
ATOM 1591 N N . VAL A 1 201 ? -10.359 -17.125 -0.627 1 96.25 201 VAL A N 1
ATOM 1592 C CA . VAL A 1 201 ? -10.219 -16.984 -2.072 1 96.25 201 VAL A CA 1
ATOM 1593 C C . VAL A 1 201 ? -9.312 -18.078 -2.613 1 96.25 201 VAL A C 1
ATOM 1595 O O . VAL A 1 201 ? -8.312 -18.438 -1.984 1 96.25 201 VAL A O 1
ATOM 1598 N N . VAL A 1 202 ? -9.703 -18.609 -3.74 1 97.31 202 VAL A N 1
ATOM 1599 C CA . VAL A 1 202 ? -8.891 -19.578 -4.484 1 97.31 202 VAL A CA 1
ATOM 1600 C C . VAL A 1 202 ? -8.383 -18.938 -5.773 1 97.31 202 VAL A C 1
ATOM 1602 O O . VAL A 1 202 ? -9.172 -18.453 -6.586 1 97.31 202 VAL A O 1
ATOM 1605 N N . PHE A 1 203 ? -7.078 -18.875 -5.91 1 98.44 203 PHE A N 1
ATOM 1606 C CA . PHE A 1 203 ? -6.461 -18.406 -7.145 1 98.44 203 PHE A CA 1
ATOM 1607 C C . PHE A 1 203 ? -6.168 -19.578 -8.078 1 98.44 203 PHE A C 1
ATOM 1609 O O . PHE A 1 203 ? -5.27 -20.375 -7.82 1 98.44 203 PHE A O 1
ATOM 1616 N N . LEU A 1 204 ? -6.945 -19.656 -9.086 1 98.62 204 LEU A N 1
ATOM 1617 C CA . LEU A 1 204 ? -6.793 -20.719 -10.062 1 98.62 204 LEU A CA 1
ATOM 1618 C C . LEU A 1 204 ? -5.758 -20.359 -11.117 1 98.62 204 LEU A C 1
ATOM 1620 O O . LEU A 1 204 ? -5.887 -19.328 -11.789 1 98.62 204 LEU A O 1
ATOM 1624 N N . ILE A 1 205 ? -4.711 -21.156 -11.234 1 98.75 205 ILE A N 1
ATOM 1625 C CA . ILE A 1 205 ? -3.641 -20.953 -12.203 1 98.75 205 ILE A CA 1
ATOM 1626 C C . ILE A 1 205 ? -3.748 -22 -13.312 1 98.75 205 ILE A C 1
ATOM 1628 O O . ILE A 1 205 ? -3.693 -23.203 -13.039 1 98.75 205 ILE A O 1
ATOM 1632 N N . GLN A 1 206 ? -3.898 -21.594 -14.516 1 98.5 206 GLN A N 1
ATOM 1633 C CA . GLN A 1 206 ? -3.961 -22.453 -15.688 1 98.5 206 GLN A CA 1
ATOM 1634 C C . GLN A 1 206 ? -2.766 -22.234 -16.609 1 98.5 206 GLN A C 1
ATOM 1636 O O . GLN A 1 206 ? -2.688 -21.219 -17.297 1 98.5 206 GLN A O 1
ATOM 1641 N N . PHE A 1 207 ? -1.854 -23.219 -16.656 1 97.69 207 PHE A N 1
ATOM 1642 C CA . PHE A 1 207 ? -0.646 -23.094 -17.469 1 97.69 207 PHE A CA 1
ATOM 1643 C C . PHE A 1 207 ? -0.934 -23.422 -18.922 1 97.69 207 PHE A C 1
ATOM 1645 O O . PHE A 1 207 ? -1.759 -24.281 -19.219 1 97.69 207 PHE A O 1
ATOM 1652 N N . ASP A 1 208 ? -0.217 -22.75 -19.781 1 96.25 208 ASP A N 1
ATOM 1653 C CA . ASP A 1 208 ? -0.287 -23.094 -21.188 1 96.25 208 ASP A CA 1
ATOM 1654 C C . ASP A 1 208 ? 0.253 -24.5 -21.453 1 96.25 208 ASP A C 1
ATOM 1656 O O . ASP A 1 208 ? 1.134 -24.969 -20.734 1 96.25 208 ASP A O 1
ATOM 1660 N N . LYS A 1 209 ? -0.184 -25.109 -22.484 1 91.81 209 LYS A N 1
ATOM 1661 C CA . LYS A 1 209 ? 0.189 -26.484 -22.812 1 91.81 209 LYS A CA 1
ATOM 1662 C C . LYS A 1 209 ? 1.693 -26.609 -23.047 1 91.81 209 LYS A C 1
ATOM 1664 O O . LYS A 1 209 ? 2.295 -27.641 -22.719 1 91.81 209 LYS A O 1
ATOM 1669 N N . GLN A 1 210 ? 2.234 -25.547 -23.578 1 91.19 210 GLN A N 1
ATOM 1670 C CA . GLN A 1 210 ? 3.662 -25.562 -23.875 1 91.19 210 GLN A CA 1
ATOM 1671 C C . GLN A 1 210 ? 4.488 -25.75 -22.609 1 91.19 210 GLN A C 1
ATOM 1673 O O . GLN A 1 210 ? 5.59 -26.297 -22.641 1 91.19 210 GLN A O 1
ATOM 1678 N N . VAL A 1 211 ? 3.969 -25.234 -21.484 1 91.81 211 VAL A N 1
ATOM 1679 C CA . VAL A 1 211 ? 4.68 -25.328 -20.219 1 91.81 211 VAL A CA 1
ATOM 1680 C C . VAL A 1 211 ? 4.734 -26.781 -19.75 1 91.81 211 VAL A C 1
ATOM 1682 O O . VAL A 1 211 ? 5.766 -27.25 -19.266 1 91.81 211 VAL A O 1
ATOM 1685 N N . LEU A 1 212 ? 3.703 -27.484 -19.969 1 89.12 212 LEU A N 1
ATOM 1686 C CA . LEU A 1 212 ? 3.629 -28.891 -19.594 1 89.12 212 LEU A CA 1
ATOM 1687 C C . LEU A 1 212 ? 4.547 -29.75 -20.453 1 89.12 212 LEU A C 1
ATOM 1689 O O . LEU A 1 212 ? 5.199 -30.672 -19.969 1 89.12 212 LEU A O 1
ATOM 1693 N N . GLU A 1 213 ? 4.559 -29.406 -21.719 1 87.5 213 GLU A N 1
ATOM 1694 C CA . GLU A 1 213 ? 5.391 -30.156 -22.672 1 87.5 213 GLU A CA 1
ATOM 1695 C C . GLU A 1 213 ? 6.871 -30.031 -22.312 1 87.5 213 GLU A C 1
ATOM 1697 O O . GLU A 1 213 ? 7.617 -31 -22.406 1 87.5 213 GLU A O 1
ATOM 1702 N N . ARG A 1 214 ? 7.227 -28.828 -21.984 1 84.44 214 ARG A N 1
ATOM 1703 C CA . ARG A 1 214 ? 8.617 -28.594 -21.609 1 84.44 214 ARG A CA 1
ATOM 1704 C C . ARG A 1 214 ? 8.984 -29.391 -20.359 1 84.44 214 ARG A C 1
ATOM 1706 O O . ARG A 1 214 ? 10.094 -29.922 -20.266 1 84.44 214 ARG A O 1
ATOM 1713 N N . GLU A 1 215 ? 8.156 -29.453 -19.5 1 81.38 215 GLU A N 1
ATOM 1714 C CA . GLU A 1 215 ? 8.406 -30.172 -18.25 1 81.38 215 GLU A CA 1
ATOM 1715 C C . GLU A 1 215 ? 8.477 -31.672 -18.484 1 81.38 215 GLU A C 1
ATOM 1717 O O . GLU A 1 215 ? 9.289 -32.375 -17.859 1 81.38 215 GLU A O 1
ATOM 1722 N N . GLY A 1 216 ? 7.617 -32.219 -19.281 1 78.06 216 GLY A N 1
ATOM 1723 C CA . GLY A 1 216 ? 7.629 -33.625 -19.609 1 78.06 216 GLY A CA 1
ATOM 1724 C C . GLY A 1 216 ? 8.914 -34.062 -20.266 1 78.06 216 GLY A C 1
ATOM 1725 O O . GLY A 1 216 ? 9.398 -35.188 -20.016 1 78.06 216 GLY A O 1
ATOM 1726 N N . LEU A 1 217 ? 9.469 -33.188 -21.047 1 72.62 217 LEU A N 1
ATOM 1727 C CA . LEU A 1 217 ? 10.711 -33.5 -21.734 1 72.62 217 LEU A CA 1
ATOM 1728 C C . LEU A 1 217 ? 11.883 -33.531 -20.75 1 72.62 217 LEU A C 1
ATOM 1730 O O . LEU A 1 217 ? 12.836 -34.281 -20.938 1 72.62 217 LEU A O 1
ATOM 1734 N N . ARG A 1 218 ? 11.797 -32.75 -19.781 1 67.62 218 ARG A N 1
ATOM 1735 C CA . ARG A 1 218 ? 12.867 -32.656 -18.797 1 67.62 218 ARG A CA 1
ATOM 1736 C C . ARG A 1 218 ? 12.852 -33.844 -17.844 1 67.62 218 ARG A C 1
ATOM 1738 O O . ARG A 1 218 ? 13.906 -34.344 -17.438 1 67.62 218 ARG A O 1
ATOM 1745 N N . ILE A 1 219 ? 11.711 -34.312 -17.562 1 61.53 219 ILE A N 1
ATOM 1746 C CA . ILE A 1 219 ? 11.586 -35.469 -16.688 1 61.53 219 ILE A CA 1
ATOM 1747 C C . ILE A 1 219 ? 11.992 -36.75 -17.438 1 61.53 219 ILE A C 1
ATOM 1749 O O . ILE A 1 219 ? 12.539 -37.688 -16.844 1 61.53 219 ILE A O 1
ATOM 1753 N N . SER A 1 220 ? 11.719 -36.812 -18.703 1 58.81 220 SER A N 1
ATOM 1754 C CA . SER A 1 220 ? 12.047 -37.969 -19.516 1 58.81 220 SER A CA 1
ATOM 1755 C C . SER A 1 220 ? 13.547 -38.031 -19.797 1 58.81 220 SER A C 1
ATOM 1757 O O . SER A 1 220 ? 14.047 -39.062 -20.297 1 58.81 220 SER A O 1
ATOM 1759 N N . GLN A 1 221 ? 14.25 -37.062 -19.516 1 48.78 221 GLN A N 1
ATOM 1760 C CA . GLN A 1 221 ? 15.703 -37.156 -19.672 1 48.78 221 GLN A CA 1
ATOM 1761 C C . GLN A 1 221 ? 16.375 -37.5 -18.359 1 48.78 221 GLN A C 1
ATOM 1763 O O . GLN A 1 221 ? 15.93 -37.062 -17.297 1 48.78 221 GLN A O 1
ATOM 1768 N N . MET B 1 1 ? -10.109 -22.219 37.594 1 24.17 1 MET B N 1
ATOM 1769 C CA . MET B 1 1 ? -10.812 -21.344 36.656 1 24.17 1 MET B CA 1
ATOM 1770 C C . MET B 1 1 ? -9.828 -20.484 35.875 1 24.17 1 MET B C 1
ATOM 1772 O O . MET B 1 1 ? -9.328 -19.484 36.375 1 24.17 1 MET B O 1
ATOM 1776 N N . ASN B 1 2 ? -8.758 -21.078 35.219 1 28.91 2 ASN B N 1
ATOM 1777 C CA . ASN B 1 2 ? -7.691 -20.516 34.375 1 28.91 2 ASN B CA 1
ATOM 1778 C C . ASN B 1 2 ? -8.234 -19.516 33.375 1 28.91 2 ASN B C 1
ATOM 1780 O O . ASN B 1 2 ? -9.141 -19.844 32.594 1 28.91 2 ASN B O 1
ATOM 1784 N N . THR B 1 3 ? -8.312 -18.188 33.875 1 29.19 3 THR B N 1
ATOM 1785 C CA . THR B 1 3 ? -8.789 -17.031 33.125 1 29.19 3 THR B CA 1
ATOM 1786 C C . THR B 1 3 ? -8.242 -17.047 31.688 1 29.19 3 THR B C 1
ATOM 1788 O O . THR B 1 3 ? -7.039 -16.859 31.484 1 29.19 3 THR B O 1
ATOM 1791 N N . ILE B 1 4 ? -8.641 -18 30.875 1 35.72 4 ILE B N 1
ATOM 1792 C CA . ILE B 1 4 ? -8.516 -18.062 29.422 1 35.72 4 ILE B CA 1
ATOM 1793 C C . ILE B 1 4 ? -8.641 -16.656 28.844 1 35.72 4 ILE B C 1
ATOM 1795 O O . ILE B 1 4 ? -8.312 -16.422 27.672 1 35.72 4 ILE B O 1
ATOM 1799 N N . TYR B 1 5 ? -9.453 -15.836 29.484 1 32.34 5 TYR B N 1
ATOM 1800 C CA . TYR B 1 5 ? -9.992 -14.602 28.938 1 32.34 5 TYR B CA 1
ATOM 1801 C C . TYR B 1 5 ? -8.898 -13.57 28.719 1 32.34 5 TYR B C 1
ATOM 1803 O O . TYR B 1 5 ? -9.117 -12.539 28.062 1 32.34 5 TYR B O 1
ATOM 1811 N N . ASN B 1 6 ? -7.945 -13.562 29.656 1 33.06 6 ASN B N 1
ATOM 1812 C CA . ASN B 1 6 ? -7.105 -12.375 29.516 1 33.06 6 ASN B CA 1
ATOM 1813 C C . ASN B 1 6 ? -6.359 -12.375 28.188 1 33.06 6 ASN B C 1
ATOM 1815 O O . ASN B 1 6 ? -5.137 -12.516 28.156 1 33.06 6 ASN B O 1
ATOM 1819 N N . GLU B 1 7 ? -6.602 -13.344 27.359 1 35.53 7 GLU B N 1
ATOM 1820 C CA . GLU B 1 7 ? -5.922 -13.047 26.094 1 35.53 7 GLU B CA 1
ATOM 1821 C C . GLU B 1 7 ? -6.055 -11.57 25.734 1 35.53 7 GLU B C 1
ATOM 1823 O O . GLU B 1 7 ? -7.168 -11.078 25.531 1 35.53 7 GLU B O 1
ATOM 1828 N N . SER B 1 8 ? -5.418 -10.633 26.5 1 35.75 8 SER B N 1
ATOM 1829 C CA . SER B 1 8 ? -5.246 -9.219 26.203 1 35.75 8 SER B CA 1
ATOM 1830 C C . SER B 1 8 ? -5.484 -8.93 24.719 1 35.75 8 SER B C 1
ATOM 1832 O O . SER B 1 8 ? -5.016 -9.672 23.859 1 35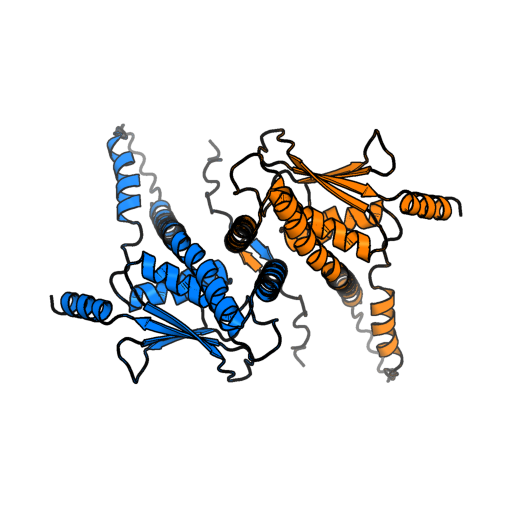.75 8 SER B O 1
ATOM 1834 N N . LEU B 1 9 ? -6.641 -8.602 24.297 1 37.72 9 LEU B N 1
ATOM 1835 C CA . LEU B 1 9 ? -7.004 -7.977 23.031 1 37.72 9 LEU B CA 1
ATOM 1836 C C . LEU B 1 9 ? -5.848 -7.145 22.484 1 37.72 9 LEU B C 1
ATOM 1838 O O . LEU B 1 9 ? -5.914 -5.914 22.484 1 37.72 9 LEU B O 1
ATOM 1842 N N . ILE B 1 10 ? -4.727 -7.203 23.016 1 41.06 10 ILE B N 1
ATOM 1843 C CA . ILE B 1 10 ? -3.652 -6.484 22.328 1 41.06 10 ILE B CA 1
ATOM 1844 C C . ILE B 1 10 ? -3.824 -6.613 20.828 1 41.06 10 ILE B C 1
ATOM 1846 O O . ILE B 1 10 ? -3.828 -7.719 20.281 1 41.06 10 ILE B O 1
ATOM 1850 N N . PHE B 1 11 ? -4.695 -5.848 20.344 1 48.31 11 PHE B N 1
ATOM 1851 C CA . PHE B 1 11 ? -4.754 -5.715 18.891 1 48.31 11 PHE B CA 1
ATOM 1852 C C . PHE B 1 11 ? -3.398 -6.023 18.266 1 48.31 11 PHE B C 1
ATOM 1854 O O . PHE B 1 11 ? -2.43 -5.289 18.469 1 48.31 11 PHE B O 1
ATOM 1861 N N . LYS B 1 12 ? -2.922 -7.203 18.422 1 55.53 12 LYS B N 1
ATOM 1862 C CA . LYS B 1 12 ? -1.705 -7.578 17.703 1 55.53 12 LYS B CA 1
ATOM 1863 C C . LYS B 1 12 ? -1.683 -6.965 16.312 1 55.53 12 LYS B C 1
ATOM 1865 O O . LYS B 1 12 ? -2.531 -7.285 15.469 1 55.53 12 LYS B O 1
ATOM 1870 N N . LYS B 1 13 ? -1.009 -5.824 16.25 1 67.56 13 LYS B N 1
ATOM 1871 C CA . LYS B 1 13 ? -0.82 -5.113 14.992 1 67.56 13 LYS B CA 1
ATOM 1872 C C . LYS B 1 13 ? -0.175 -6.02 13.945 1 67.56 13 LYS B C 1
ATOM 1874 O O . LYS B 1 13 ? 0.91 -6.562 14.172 1 67.56 13 LYS B O 1
ATOM 1879 N N . LYS B 1 14 ? -1.008 -6.453 13 1 81.5 14 LYS B N 1
ATOM 1880 C CA . LYS B 1 14 ? -0.424 -7.156 11.859 1 81.5 14 LYS B CA 1
ATOM 1881 C C . LYS B 1 14 ? 0.44 -6.219 11.023 1 81.5 14 LYS B C 1
ATOM 1883 O O . LYS B 1 14 ? 0.095 -5.051 10.836 1 81.5 14 LYS B O 1
ATOM 1888 N N . GLU B 1 15 ? 1.643 -6.703 10.805 1 88 15 GLU B N 1
ATOM 1889 C CA . GLU B 1 15 ? 2.598 -5.879 10.07 1 88 15 GLU B CA 1
ATOM 1890 C C . GLU B 1 15 ? 2.955 -6.516 8.727 1 88 15 GLU B C 1
ATOM 1892 O O . GLU B 1 15 ? 2.779 -7.719 8.539 1 88 15 GLU B O 1
ATOM 1897 N N . VAL B 1 16 ? 3.248 -5.684 7.812 1 87.5 16 VAL B N 1
ATOM 1898 C CA . VAL B 1 16 ? 3.717 -6.09 6.492 1 87.5 16 VAL B CA 1
ATOM 1899 C C . VAL B 1 16 ? 5.02 -5.363 6.16 1 87.5 16 VAL B C 1
ATOM 1901 O O . VAL B 1 16 ? 5.395 -4.406 6.84 1 87.5 16 VAL B O 1
ATOM 1904 N N . SER B 1 17 ? 5.617 -5.863 5.152 1 86.56 17 SER B N 1
ATOM 1905 C CA . SER B 1 17 ? 6.891 -5.258 4.777 1 86.56 17 SER B CA 1
ATOM 1906 C C . SER B 1 17 ? 6.688 -3.877 4.16 1 86.56 17 SER B C 1
ATOM 1908 O O . SER B 1 17 ? 5.715 -3.65 3.439 1 86.56 17 SER B O 1
ATOM 1910 N N . LEU B 1 18 ? 7.598 -3.004 4.414 1 88.31 18 LEU B N 1
ATOM 1911 C CA . LEU B 1 18 ? 7.609 -1.687 3.787 1 88.31 18 LEU B CA 1
ATOM 1912 C C . LEU B 1 18 ? 7.777 -1.803 2.277 1 88.31 18 LEU B C 1
ATOM 1914 O O . LEU B 1 18 ? 7.195 -1.022 1.521 1 88.31 18 LEU B O 1
ATOM 1918 N N . SER B 1 19 ? 8.516 -2.758 1.891 1 86.38 19 SER B N 1
ATOM 1919 C CA . SER B 1 19 ? 8.758 -2.969 0.468 1 86.38 19 SER B CA 1
ATOM 1920 C C . SER B 1 19 ? 7.461 -3.256 -0.278 1 86.38 19 SER B C 1
ATOM 1922 O O . SER B 1 19 ? 7.23 -2.719 -1.363 1 86.38 19 SER B O 1
ATOM 1924 N N . ALA B 1 20 ? 6.605 -4.059 0.324 1 89.69 20 ALA B N 1
ATOM 1925 C CA . ALA B 1 20 ? 5.32 -4.383 -0.29 1 89.69 20 ALA B CA 1
ATOM 1926 C C . ALA B 1 20 ? 4.461 -3.135 -0.45 1 89.69 20 ALA B C 1
ATOM 1928 O O . ALA B 1 20 ? 3.852 -2.924 -1.501 1 89.69 20 ALA B O 1
ATOM 1929 N N . MET B 1 21 ? 4.453 -2.312 0.536 1 92.31 21 MET B N 1
ATOM 1930 C CA . MET B 1 21 ? 3.689 -1.069 0.485 1 92.31 21 MET B CA 1
ATOM 1931 C C . MET B 1 21 ? 4.25 -0.132 -0.581 1 92.31 21 MET B C 1
ATOM 1933 O O . MET B 1 21 ? 3.49 0.503 -1.315 1 92.31 21 MET B O 1
ATOM 1937 N N . THR B 1 22 ? 5.5 -0.101 -0.685 1 90.31 22 THR B N 1
ATOM 1938 C CA . THR B 1 22 ? 6.145 0.781 -1.652 1 90.31 22 THR B CA 1
ATOM 1939 C C . THR B 1 22 ? 5.855 0.32 -3.078 1 90.31 22 THR B C 1
ATOM 1941 O O . THR B 1 22 ? 5.625 1.142 -3.967 1 90.31 22 THR B O 1
ATOM 1944 N N . PHE B 1 23 ? 5.816 -0.976 -3.328 1 89.69 23 PHE B N 1
ATOM 1945 C CA . PHE B 1 23 ? 5.469 -1.505 -4.641 1 89.69 23 PHE B CA 1
ATOM 1946 C C . PHE B 1 23 ? 4.039 -1.128 -5.012 1 89.69 23 PHE B C 1
ATOM 1948 O O . PHE B 1 23 ? 3.768 -0.742 -6.152 1 89.69 23 PHE B O 1
ATOM 1955 N N . LEU B 1 24 ? 3.225 -1.278 -4.016 1 92.81 24 LEU B N 1
ATOM 1956 C CA . LEU B 1 24 ? 1.83 -0.919 -4.242 1 92.81 24 LEU B CA 1
ATOM 1957 C C . LEU B 1 24 ? 1.696 0.564 -4.57 1 92.81 24 LEU B C 1
ATOM 1959 O O . LEU B 1 24 ? 1 0.935 -5.52 1 92.81 24 LEU B O 1
ATOM 1963 N N . TYR B 1 25 ? 2.359 1.363 -3.844 1 94.94 25 TYR B N 1
ATOM 1964 C CA . TYR B 1 25 ? 2.305 2.805 -4.062 1 94.94 25 TYR B CA 1
ATOM 1965 C C . TYR B 1 25 ? 2.885 3.174 -5.422 1 94.94 25 TYR B C 1
ATOM 1967 O O . TYR B 1 25 ? 2.322 4.004 -6.141 1 94.94 25 TYR B O 1
ATOM 1975 N N . GLN B 1 26 ? 3.967 2.609 -5.762 1 92.06 26 GLN B N 1
ATOM 1976 C CA . GLN B 1 26 ? 4.613 2.891 -7.039 1 92.06 26 GLN B CA 1
ATOM 1977 C C . GLN B 1 26 ? 3.693 2.543 -8.211 1 92.06 26 GLN B C 1
ATOM 1979 O O . GLN B 1 26 ? 3.602 3.301 -9.18 1 92.06 26 GLN B O 1
ATOM 1984 N N . GLU B 1 27 ? 3.061 1.413 -8.086 1 92.5 27 GLU B N 1
ATOM 1985 C CA . GLU B 1 27 ? 2.131 1.013 -9.141 1 92.5 27 GLU B CA 1
ATOM 1986 C C . GLU B 1 27 ? 0.939 1.964 -9.211 1 92.5 27 GLU B C 1
ATOM 1988 O O . GLU B 1 27 ? 0.482 2.311 -10.305 1 92.5 27 GLU B O 1
ATOM 1993 N N . MET B 1 28 ? 0.457 2.371 -8.07 1 93.94 28 MET B N 1
ATOM 1994 C CA . MET B 1 28 ? -0.662 3.309 -8.023 1 93.94 28 MET B CA 1
ATOM 1995 C C . MET B 1 28 ? -0.3 4.625 -8.711 1 93.94 28 MET B C 1
ATOM 1997 O O . MET B 1 28 ? -1.042 5.105 -9.562 1 93.94 28 MET B O 1
ATOM 2001 N N . ILE B 1 29 ? 0.837 5.176 -8.391 1 92.62 29 ILE B N 1
ATOM 2002 C CA . ILE B 1 29 ? 1.251 6.461 -8.938 1 92.62 29 ILE B CA 1
ATOM 2003 C C . ILE B 1 29 ? 1.489 6.328 -10.438 1 92.62 29 ILE B C 1
ATOM 2005 O O . ILE B 1 29 ? 1.124 7.219 -11.219 1 92.62 29 ILE B O 1
ATOM 2009 N N . SER B 1 30 ? 2.129 5.203 -10.836 1 91.62 30 SER B N 1
ATOM 2010 C CA . SER B 1 30 ? 2.373 4.988 -12.258 1 91.62 30 SER B CA 1
ATOM 2011 C C . SER B 1 30 ? 1.063 4.926 -13.039 1 91.62 30 SER B C 1
ATOM 2013 O O . SER B 1 30 ? 0.949 5.516 -14.117 1 91.62 30 SER B O 1
ATOM 2015 N N . ASN B 1 31 ? 0.144 4.203 -12.492 1 91.56 31 ASN B N 1
ATOM 2016 C CA . ASN B 1 31 ? -1.153 4.062 -13.141 1 91.56 31 ASN B CA 1
ATOM 2017 C C . ASN B 1 31 ? -1.874 5.406 -13.25 1 91.56 31 ASN B C 1
ATOM 2019 O O . ASN B 1 31 ? -2.424 5.734 -14.305 1 91.56 31 ASN B O 1
ATOM 2023 N N . ILE B 1 32 ? -1.868 6.234 -12.211 1 93.25 32 ILE B N 1
ATOM 2024 C CA . ILE B 1 32 ? -2.514 7.543 -12.188 1 93.25 32 ILE B CA 1
ATOM 2025 C C . ILE B 1 32 ? -1.798 8.484 -13.156 1 93.25 32 ILE B C 1
ATOM 2027 O O . ILE B 1 32 ? -2.441 9.242 -13.883 1 93.25 32 ILE B O 1
ATOM 2031 N N . HIS B 1 33 ? -0.499 8.414 -13.117 1 92.06 33 HIS B N 1
ATOM 2032 C CA . HIS B 1 33 ? 0.303 9.258 -13.992 1 92.06 33 HIS B CA 1
ATOM 2033 C C . HIS B 1 33 ? -0.032 9.008 -15.461 1 92.06 33 HIS B C 1
ATOM 2035 O O . HIS B 1 33 ? -0.142 9.953 -16.25 1 92.06 33 HIS B O 1
ATOM 2041 N N . ASN B 1 34 ? -0.253 7.73 -15.812 1 91.75 34 ASN B N 1
ATOM 2042 C CA . ASN B 1 34 ? -0.551 7.355 -17.188 1 91.75 34 ASN B CA 1
ATOM 2043 C C . ASN B 1 34 ? -1.933 7.84 -17.625 1 91.75 34 ASN B C 1
ATOM 2045 O O . ASN B 1 34 ? -2.18 8.055 -18.812 1 91.75 34 ASN B O 1
ATOM 2049 N N . ASP B 1 35 ? -2.805 8.07 -16.703 1 91.69 35 ASP B N 1
ATOM 2050 C CA . ASP B 1 35 ? -4.176 8.469 -17.016 1 91.69 35 ASP B CA 1
ATOM 2051 C C . ASP B 1 35 ? -4.312 9.992 -17.016 1 91.69 35 ASP B C 1
ATOM 2053 O O . ASP B 1 35 ? -5.367 10.523 -17.375 1 91.69 35 ASP B O 1
ATOM 2057 N N . CYS B 1 36 ? -3.283 10.727 -16.609 1 93.56 36 CYS B N 1
ATOM 2058 C CA . CYS B 1 36 ? -3.393 12.172 -16.469 1 93.56 36 CYS B CA 1
ATOM 2059 C C . CYS B 1 36 ? -2.818 12.891 -17.672 1 93.56 36 CYS B C 1
ATOM 2061 O O . CYS B 1 36 ? -1.869 12.406 -18.297 1 93.56 36 CYS B O 1
ATOM 2063 N N . LYS B 1 37 ? -3.393 14.016 -17.953 1 94.75 37 LYS B N 1
ATOM 2064 C CA . LYS B 1 37 ? -2.977 14.82 -19.094 1 94.75 37 LYS B CA 1
ATOM 2065 C C . LYS B 1 37 ? -1.766 15.688 -18.75 1 94.75 37 LYS B C 1
ATOM 2067 O O . LYS B 1 37 ? -0.898 15.914 -19.609 1 94.75 37 LYS B O 1
ATOM 2072 N N . ASP B 1 38 ? -1.701 16.188 -17.516 1 95.69 38 ASP B N 1
ATOM 2073 C CA . ASP B 1 38 ? -0.601 17.031 -17.078 1 95.69 38 ASP B CA 1
ATOM 2074 C C . ASP B 1 38 ? -0.287 16.797 -15.602 1 95.69 38 ASP B C 1
ATOM 2076 O O . ASP B 1 38 ? -0.955 16 -14.938 1 95.69 38 ASP B O 1
ATOM 2080 N N . ILE B 1 39 ? 0.751 17.438 -15.133 1 94.38 39 ILE B N 1
ATOM 2081 C CA . ILE B 1 39 ? 1.288 17.219 -13.797 1 94.38 39 ILE B CA 1
ATOM 2082 C C . ILE B 1 39 ? 0.311 17.766 -12.758 1 94.38 39 ILE B C 1
ATOM 2084 O O . ILE B 1 39 ? 0.176 17.203 -11.664 1 94.38 39 ILE B O 1
ATOM 2088 N N . ASN B 1 40 ? -0.399 18.859 -13.055 1 96.44 40 ASN B N 1
ATOM 2089 C CA . ASN B 1 40 ? -1.362 19.438 -12.117 1 96.44 40 ASN B CA 1
ATOM 2090 C C . ASN B 1 40 ? -2.52 18.469 -11.852 1 96.44 40 ASN B C 1
ATOM 2092 O O . ASN B 1 40 ? -2.965 18.344 -10.711 1 96.44 40 ASN B O 1
ATOM 2096 N N . GLU B 1 41 ? -2.996 17.891 -12.922 1 96.94 41 GLU B N 1
ATOM 2097 C CA . GLU B 1 41 ? -4.047 16.891 -12.766 1 96.94 41 GLU B CA 1
ATOM 2098 C C . GLU B 1 41 ? -3.57 15.711 -11.922 1 96.94 41 GLU B C 1
ATOM 2100 O O . GLU B 1 41 ? -4.309 15.211 -11.062 1 96.94 41 GLU B O 1
ATOM 2105 N N . PHE B 1 42 ? -2.389 15.32 -12.172 1 96.5 42 PHE B N 1
ATOM 2106 C CA . PHE B 1 42 ? -1.779 14.219 -11.438 1 96.5 42 PHE B CA 1
ATOM 2107 C C . PHE B 1 42 ? -1.696 14.547 -9.945 1 96.5 42 PHE B C 1
ATOM 2109 O O . PHE B 1 42 ? -2.137 13.758 -9.109 1 96.5 42 PHE B O 1
ATOM 2116 N N . GLU B 1 43 ? -1.21 15.727 -9.578 1 97.25 43 GLU B N 1
ATOM 2117 C CA . GLU B 1 43 ? -1.051 16.156 -8.195 1 97.25 43 GLU B CA 1
ATOM 2118 C C . GLU B 1 43 ? -2.404 16.297 -7.5 1 97.25 43 GLU B C 1
ATOM 2120 O O . GLU B 1 43 ? -2.551 15.914 -6.336 1 97.25 43 GLU B O 1
ATOM 2125 N N . THR B 1 44 ? -3.344 16.766 -8.227 1 97.31 44 THR B N 1
ATOM 2126 C CA . THR B 1 44 ? -4.688 16.953 -7.684 1 97.31 44 THR B CA 1
ATOM 2127 C C . THR B 1 44 ? -5.332 15.594 -7.395 1 97.31 44 THR B C 1
ATOM 2129 O O . THR B 1 44 ? -5.969 15.414 -6.352 1 97.31 44 THR B O 1
ATOM 2132 N N . ARG B 1 45 ? -5.156 14.641 -8.281 1 96.31 45 ARG B N 1
ATOM 2133 C CA . ARG B 1 45 ? -5.723 13.312 -8.094 1 96.31 45 ARG B CA 1
ATOM 2134 C C . ARG B 1 45 ? -5.086 12.602 -6.906 1 96.31 45 ARG B C 1
ATOM 2136 O O . ARG B 1 45 ? -5.781 11.969 -6.105 1 96.31 45 ARG B O 1
ATOM 2143 N N . LEU B 1 46 ? -3.797 12.742 -6.809 1 96.75 46 LEU B N 1
ATOM 2144 C CA . LEU B 1 46 ? -3.105 12.133 -5.68 1 96.75 46 LEU B CA 1
ATOM 2145 C C . LEU B 1 46 ? -3.57 12.75 -4.363 1 96.75 46 LEU B C 1
ATOM 2147 O O . LEU B 1 46 ? -3.82 12.031 -3.391 1 96.75 46 LEU B O 1
ATOM 2151 N N . SER B 1 47 ? -3.662 14.078 -4.367 1 98.06 47 SER B N 1
ATOM 2152 C CA . SER B 1 47 ? -4.121 14.781 -3.174 1 98.06 47 SER B CA 1
ATOM 2153 C C . SER B 1 47 ? -5.531 14.352 -2.787 1 98.06 47 SER B C 1
ATOM 2155 O O . SER B 1 47 ? -5.832 14.172 -1.604 1 98.06 47 SER B O 1
ATOM 2157 N N . LYS B 1 48 ? -6.34 14.164 -3.768 1 97.38 48 LYS B N 1
ATOM 2158 C CA . LYS B 1 48 ? -7.715 13.734 -3.514 1 97.38 48 LYS B CA 1
ATOM 2159 C C . LYS B 1 48 ? -7.754 12.336 -2.906 1 97.38 48 LYS B C 1
ATOM 2161 O O . LYS B 1 48 ? -8.516 12.086 -1.972 1 97.38 48 LYS B O 1
ATOM 2166 N N . MET B 1 49 ? -6.984 11.477 -3.453 1 96.38 49 MET B N 1
ATOM 2167 C CA . MET B 1 49 ? -6.922 10.125 -2.914 1 96.38 49 MET B CA 1
ATOM 2168 C C . MET B 1 49 ? -6.465 10.141 -1.459 1 96.38 49 MET B C 1
ATOM 2170 O O . MET B 1 49 ? -7.074 9.484 -0.607 1 96.38 49 MET B O 1
ATOM 2174 N N . GLY B 1 50 ? -5.379 10.891 -1.181 1 97.62 50 GLY B N 1
ATOM 2175 C CA . GLY B 1 50 ? -4.922 11.031 0.193 1 97.62 50 GLY B CA 1
ATOM 2176 C C . GLY B 1 50 ? -5.961 11.648 1.107 1 97.62 50 GLY B C 1
ATOM 2177 O O . GLY B 1 50 ? -6.125 11.211 2.25 1 97.62 50 GLY B O 1
ATOM 2178 N N . TYR B 1 51 ? -6.656 12.633 0.569 1 97.94 51 TYR B N 1
ATOM 2179 C CA . TYR B 1 51 ? -7.688 13.336 1.318 1 97.94 51 TYR B CA 1
ATOM 2180 C C . TYR B 1 51 ? -8.734 12.367 1.858 1 97.94 51 TYR B C 1
ATOM 2182 O O . TYR B 1 51 ? -9.109 12.438 3.031 1 97.94 51 TYR B O 1
ATOM 2190 N N . ASN B 1 52 ? -9.164 11.445 1.032 1 95.62 52 ASN B N 1
ATOM 2191 C CA . ASN B 1 52 ? -10.164 10.461 1.42 1 95.62 52 ASN B CA 1
ATOM 2192 C C . ASN B 1 52 ? -9.656 9.562 2.547 1 95.62 52 ASN B C 1
ATOM 2194 O O . ASN B 1 52 ? -10.414 9.211 3.453 1 95.62 52 ASN B O 1
ATOM 2198 N N . ILE B 1 53 ? -8.438 9.203 2.467 1 95.06 53 ILE B N 1
ATOM 2199 C CA . ILE B 1 53 ? -7.836 8.391 3.521 1 95.06 53 ILE B CA 1
ATOM 2200 C C . ILE B 1 53 ? -7.809 9.18 4.828 1 95.06 53 ILE B C 1
ATOM 2202 O O . ILE B 1 53 ? -8.188 8.664 5.883 1 95.06 53 ILE B O 1
ATOM 2206 N N . GLY B 1 54 ? -7.328 10.453 4.758 1 96.38 54 GLY B N 1
ATOM 2207 C CA . GLY B 1 54 ? -7.27 11.305 5.934 1 96.38 54 GLY B CA 1
ATOM 2208 C C . GLY B 1 54 ? -8.602 11.43 6.645 1 96.38 54 GLY B C 1
ATOM 2209 O O . GLY B 1 54 ? -8.664 11.398 7.875 1 96.38 54 GLY B O 1
ATOM 2210 N N . LEU B 1 55 ? -9.672 11.477 5.887 1 94.5 55 LEU B N 1
ATOM 2211 C CA . LEU B 1 55 ? -11.016 11.602 6.434 1 94.5 55 LEU B CA 1
ATOM 2212 C C . LEU B 1 55 ? -11.375 10.383 7.285 1 94.5 55 LEU B C 1
ATOM 2214 O O . LEU B 1 55 ? -12.039 10.516 8.312 1 94.5 55 LEU B O 1
ATOM 2218 N N . ARG B 1 56 ? -10.906 9.273 6.887 1 89.56 56 ARG B N 1
ATOM 2219 C CA . ARG B 1 56 ? -11.266 8.023 7.543 1 89.56 56 ARG B CA 1
ATOM 2220 C C . ARG B 1 56 ? -10.359 7.742 8.734 1 89.56 56 ARG B C 1
ATOM 2222 O O . ARG B 1 56 ? -10.742 7.016 9.656 1 89.56 56 ARG B O 1
ATOM 2229 N N . LEU B 1 57 ? -9.211 8.281 8.711 1 91.44 57 LEU B N 1
ATOM 2230 C CA . LEU B 1 57 ? -8.203 7.977 9.727 1 91.44 57 LEU B CA 1
ATOM 2231 C C . LEU B 1 57 ? -8.57 8.625 11.055 1 91.44 57 LEU B C 1
ATOM 2233 O O . LEU B 1 57 ? -8.219 8.102 12.117 1 91.44 57 LEU B O 1
ATOM 2237 N N . ILE B 1 58 ? -9.242 9.734 11.031 1 87.12 58 ILE B N 1
ATOM 2238 C CA . ILE B 1 58 ? -9.531 10.461 12.266 1 87.12 58 ILE B CA 1
ATOM 2239 C C . ILE B 1 58 ? -10.328 9.57 13.219 1 87.12 58 ILE B C 1
ATOM 2241 O O . ILE B 1 58 ? -9.977 9.43 14.391 1 87.12 58 ILE B O 1
ATOM 2245 N N . GLU B 1 59 ? -11.352 8.953 12.727 1 83.25 59 GLU B N 1
ATOM 2246 C CA . GLU B 1 59 ? -12.188 8.086 13.555 1 83.25 59 GLU B CA 1
ATOM 2247 C C . GLU B 1 59 ? -11.414 6.863 14.031 1 83.25 59 GLU B C 1
ATOM 2249 O O . GLU B 1 59 ? -11.477 6.508 15.211 1 83.25 59 GLU B O 1
ATOM 2254 N N . LEU B 1 60 ? -10.688 6.324 13.18 1 83.62 60 LEU B N 1
ATOM 2255 C CA . LEU B 1 60 ? -9.945 5.105 13.484 1 83.62 60 LEU B CA 1
ATOM 2256 C C . LEU B 1 60 ? -8.891 5.359 14.547 1 83.62 60 LEU B C 1
ATOM 2258 O O . LEU B 1 60 ? -8.812 4.629 15.539 1 83.62 60 LEU B O 1
ATOM 2262 N N . LEU B 1 61 ? -8.141 6.367 14.422 1 86.81 61 LEU B N 1
ATOM 2263 C CA . LEU B 1 61 ? -7 6.605 15.297 1 86.81 61 LEU B CA 1
ATOM 2264 C C . LEU B 1 61 ? -7.449 7.176 16.641 1 86.81 61 LEU B C 1
ATOM 2266 O O . LEU B 1 61 ? -6.793 6.965 17.656 1 86.81 61 LEU B O 1
ATOM 2270 N N . ASN B 1 62 ? -8.57 7.957 16.609 1 81.31 62 ASN B N 1
ATOM 2271 C CA . ASN B 1 62 ? -9.117 8.43 17.875 1 81.31 62 ASN B CA 1
ATOM 2272 C C . ASN B 1 62 ? -9.617 7.266 18.734 1 81.31 62 ASN B C 1
ATOM 2274 O O . ASN B 1 62 ? -9.445 7.273 19.953 1 81.31 62 ASN B O 1
ATOM 2278 N N . PHE B 1 63 ? -10.148 6.328 18.062 1 76.75 63 PHE B N 1
ATOM 2279 C CA . PHE B 1 63 ? -10.617 5.137 18.766 1 76.75 63 PHE B CA 1
ATOM 2280 C C . PHE B 1 63 ? -9.445 4.352 19.344 1 76.75 63 PHE B C 1
ATOM 2282 O O . PHE B 1 63 ? -9.5 3.914 20.5 1 76.75 63 PHE B O 1
ATOM 2289 N N . ARG B 1 64 ? -8.453 4.172 18.656 1 73.06 64 ARG B N 1
ATOM 2290 C CA . ARG B 1 64 ? -7.289 3.408 19.078 1 73.06 64 ARG B CA 1
ATOM 2291 C C . ARG B 1 64 ? -6.566 4.109 20.219 1 73.06 64 ARG B C 1
ATOM 2293 O O . ARG B 1 64 ? -6.09 3.455 21.156 1 73.06 64 ARG B O 1
ATOM 2300 N N . ALA B 1 65 ? -6.434 5.32 20.062 1 70.31 65 ALA B N 1
ATOM 2301 C CA . ALA B 1 65 ? -5.762 6.105 21.094 1 70.31 65 ALA B CA 1
ATOM 2302 C C . ALA B 1 65 ? -6.531 6.055 22.422 1 70.31 65 ALA B C 1
ATOM 2304 O O . ALA B 1 65 ? -5.934 6.004 23.5 1 70.31 65 ALA B O 1
ATOM 2305 N N . SER B 1 66 ? -7.797 6.012 22.375 1 66.62 66 SER B N 1
ATOM 2306 C CA . SER B 1 66 ? -8.641 5.926 23.562 1 66.62 66 SER B CA 1
ATOM 2307 C C . SER B 1 66 ? -8.57 4.535 24.172 1 66.62 66 SER B C 1
ATOM 2309 O O . SER B 1 66 ? -8.57 4.395 25.406 1 66.62 66 SER B O 1
ATOM 2311 N N . ALA B 1 67 ? -8.492 3.535 23.328 1 60.28 67 ALA B N 1
ATOM 2312 C CA . ALA B 1 67 ? -8.453 2.152 23.812 1 60.28 67 ALA B CA 1
ATOM 2313 C C . ALA B 1 67 ? -7.145 1.854 24.516 1 60.28 67 ALA B C 1
ATOM 2315 O O . ALA B 1 67 ? -7.117 1.085 25.484 1 60.28 67 ALA B O 1
ATOM 2316 N N . THR B 1 68 ? -6.047 2.344 24.047 1 59.75 68 THR B N 1
ATOM 2317 C CA . THR B 1 68 ? -4.75 2.111 24.672 1 59.75 68 THR B CA 1
ATOM 2318 C C . THR B 1 68 ? -4.68 2.799 26.031 1 59.75 68 THR B C 1
ATOM 2320 O O . THR B 1 68 ? -3.998 2.32 26.953 1 59.75 68 THR B O 1
ATOM 2323 N N . PHE B 1 69 ? -5.348 3.846 26.219 1 52.56 69 PHE B N 1
ATOM 2324 C CA . PHE B 1 69 ? -5.387 4.551 27.5 1 52.56 69 PHE B CA 1
ATOM 2325 C C . PHE B 1 69 ? -6.188 3.762 28.531 1 52.56 69 PHE B C 1
ATOM 2327 O O . PHE B 1 69 ? -5.828 3.723 29.703 1 52.56 69 PHE B O 1
ATOM 2334 N N . THR B 1 70 ? -7.203 3.18 28.188 1 49.62 70 THR B N 1
ATOM 2335 C CA . THR B 1 70 ? -8.062 2.459 29.109 1 49.62 70 THR B CA 1
ATOM 2336 C C . THR B 1 70 ? -7.402 1.166 29.578 1 49.62 70 THR B C 1
ATOM 2338 O O . THR B 1 70 ? -7.578 0.749 30.734 1 49.62 70 THR B O 1
ATOM 2341 N N . SER B 1 71 ? -6.719 0.511 28.75 1 48 71 SER B N 1
ATOM 2342 C CA . SER B 1 71 ? -6.113 -0.744 29.188 1 48 71 SER B CA 1
ATOM 2343 C C . SER B 1 71 ? -5.109 -0.512 30.312 1 48 71 SER B C 1
ATOM 2345 O O . SER B 1 71 ? -4.832 -1.417 31.094 1 48 71 SER B O 1
ATOM 2347 N N . LYS B 1 72 ? -4.484 0.504 30.203 1 44.81 72 LYS B N 1
ATOM 2348 C CA . LYS B 1 72 ? -3.484 0.721 31.25 1 44.81 72 LYS B CA 1
ATOM 2349 C C . LYS B 1 72 ? -4.141 0.948 32.594 1 44.81 72 LYS B C 1
ATOM 2351 O O . LYS B 1 72 ? -3.621 0.514 33.625 1 44.81 72 LYS B O 1
ATOM 2356 N N . ASN B 1 73 ? -5.141 1.707 32.594 1 43.72 73 ASN B N 1
ATOM 2357 C CA . ASN B 1 73 ? -5.719 2.068 33.875 1 43.72 73 ASN B CA 1
ATOM 2358 C C . ASN B 1 73 ? -6.539 0.925 34.469 1 43.72 73 ASN B C 1
ATOM 2360 O O . ASN B 1 73 ? -6.883 0.945 35.656 1 43.72 73 ASN B O 1
ATOM 2364 N N . PHE B 1 74 ? -7.121 0.106 33.656 1 44.56 74 PHE B N 1
ATOM 2365 C CA . PHE B 1 74 ? -7.91 -0.968 34.25 1 44.56 74 PHE B CA 1
ATOM 2366 C C . PHE B 1 74 ? -7.004 -1.995 34.938 1 44.56 74 PHE B C 1
ATOM 2368 O O . PHE B 1 74 ? -7.41 -2.65 35.906 1 44.56 74 PHE B O 1
ATOM 2375 N N . LEU B 1 75 ? -5.785 -2.098 34.281 1 42.91 75 LEU B N 1
ATOM 2376 C CA . LEU B 1 75 ? -4.957 -3.164 34.812 1 42.91 75 LEU B CA 1
ATOM 2377 C C . LEU B 1 75 ? -4.422 -2.783 36.188 1 42.91 75 LEU B C 1
ATOM 2379 O O . LEU B 1 75 ? -3.951 -3.643 36.938 1 42.91 75 LEU B O 1
ATOM 2383 N N . SER B 1 76 ? -4.266 -1.52 36.375 1 40.22 76 SER B N 1
ATOM 2384 C CA . SER B 1 76 ? -3.582 -1.254 37.625 1 40.22 76 SER B CA 1
ATOM 2385 C C . SER B 1 76 ? -4.512 -1.465 38.812 1 40.22 76 SER B C 1
ATOM 2387 O O . SER B 1 76 ? -4.238 -0.985 39.938 1 40.22 76 SER B O 1
ATOM 2389 N N . SER B 1 77 ? -5.75 -1.807 38.531 1 36.78 77 SER B N 1
ATOM 2390 C CA . SER B 1 77 ? -6.457 -2.041 39.781 1 36.78 77 SER B CA 1
ATOM 2391 C C . SER B 1 77 ? -5.945 -3.295 40.5 1 36.78 77 SER B C 1
ATOM 2393 O O . SER B 1 77 ? -6.078 -4.402 39.969 1 36.78 77 SER B O 1
ATOM 2395 N N . GLY B 1 78 ? -4.832 -3.197 41.094 1 32 78 GLY B N 1
ATOM 2396 C CA . GLY B 1 78 ? -4.301 -4.172 42.031 1 32 78 GLY B CA 1
ATOM 2397 C C . GLY B 1 78 ? -5.363 -4.781 42.938 1 32 78 GLY B C 1
ATOM 2398 O O . GLY B 1 78 ? -6.188 -4.062 43.5 1 32 78 GLY B O 1
ATOM 2399 N N . SER B 1 79 ? -5.723 -6.051 42.594 1 34.91 79 SER B N 1
ATOM 2400 C CA . SER B 1 79 ? -6.57 -6.953 43.344 1 34.91 79 SER B CA 1
ATOM 2401 C C . SER B 1 79 ? -6.117 -7.039 44.812 1 34.91 79 SER B C 1
ATOM 2403 O O . SER B 1 79 ? -5.059 -7.598 45.094 1 34.91 79 SER B O 1
ATOM 2405 N N . ASN B 1 80 ? -5.984 -5.945 45.562 1 28.86 80 ASN B N 1
ATOM 2406 C CA . ASN B 1 80 ? -5.934 -6.328 46.969 1 28.86 80 ASN B CA 1
ATOM 2407 C C . ASN B 1 80 ? -7.129 -7.195 47.375 1 28.86 80 ASN B C 1
ATOM 2409 O O . ASN B 1 80 ? -8.281 -6.801 47.156 1 28.86 80 ASN B O 1
ATOM 2413 N N . THR B 1 81 ? -7 -8.547 47.469 1 30.25 81 THR B N 1
ATOM 2414 C CA . THR B 1 81 ? -7.816 -9.688 47.844 1 30.25 81 THR B CA 1
ATOM 2415 C C . THR B 1 81 ? -8.453 -9.453 49.219 1 30.25 81 THR B C 1
ATOM 2417 O O . THR B 1 81 ? -8.875 -10.406 49.875 1 30.25 81 THR B O 1
ATOM 2420 N N . SER B 1 82 ? -8.852 -8.25 49.688 1 31 82 SER B N 1
ATOM 2421 C CA . SER B 1 82 ? -9.508 -8.484 50.969 1 31 82 SER B CA 1
ATOM 2422 C C . SER B 1 82 ? -10.734 -9.367 50.812 1 31 82 SER B C 1
ATOM 2424 O O . SER B 1 82 ? -11.414 -9.328 49.812 1 31 82 SER B O 1
ATOM 2426 N N . ASN B 1 83 ? -10.898 -10.547 51.688 1 28.12 83 ASN B N 1
ATOM 2427 C CA . ASN B 1 83 ? -11.758 -11.695 51.938 1 28.12 83 ASN B CA 1
ATOM 2428 C C . ASN B 1 83 ? -13.234 -11.297 52 1 28.12 83 ASN B C 1
ATOM 2430 O O . ASN B 1 83 ? -14.094 -12.133 52.281 1 28.12 83 ASN B O 1
ATOM 2434 N N . GLY B 1 84 ? -13.641 -10.07 52.406 1 28.97 84 GLY B N 1
ATOM 2435 C CA . GLY B 1 84 ? -15.008 -10.055 52.906 1 28.97 84 GLY B CA 1
ATOM 2436 C C . GLY B 1 84 ? -16.047 -10.305 51.844 1 28.97 84 GLY B C 1
ATOM 2437 O O . GLY B 1 84 ? -15.82 -9.992 50.656 1 28.97 84 GLY B O 1
ATOM 2438 N N . SER B 1 85 ? -16.953 -11.438 51.906 1 33.59 85 SER B N 1
ATOM 2439 C CA . SER B 1 85 ? -18.016 -12.062 51.125 1 33.59 85 SER B CA 1
ATOM 2440 C C . SER B 1 85 ? -19.031 -11.031 50.656 1 33.59 85 SER B C 1
ATOM 2442 O O . SER B 1 85 ? -20.109 -11.383 50.156 1 33.59 85 SER B O 1
ATOM 2444 N N . SER B 1 86 ? -18.906 -9.703 50.844 1 30.69 86 SER B N 1
ATOM 2445 C CA . SER B 1 86 ? -20.156 -9 50.562 1 30.69 86 SER B CA 1
ATOM 2446 C C . SER B 1 86 ? -20.578 -9.156 49.125 1 30.69 86 SER B C 1
ATOM 2448 O O . SER B 1 86 ? -19.719 -9.195 48.219 1 30.69 86 SER B O 1
ATOM 2450 N N . ASP B 1 87 ? -21.844 -9.766 48.844 1 32.41 87 ASP B N 1
ATOM 2451 C CA . ASP B 1 87 ? -22.719 -9.938 47.688 1 32.41 87 ASP B CA 1
ATOM 2452 C C . ASP B 1 87 ? -22.797 -8.656 46.875 1 32.41 87 ASP B C 1
ATOM 2454 O O . ASP B 1 87 ? -23.484 -7.703 47.281 1 32.41 87 ASP B O 1
ATOM 2458 N N . ALA B 1 88 ? -21.75 -7.922 46.594 1 31.67 88 ALA B N 1
ATOM 2459 C CA . ALA B 1 88 ? -21.844 -6.684 45.812 1 31.67 88 ALA B CA 1
ATOM 2460 C C . ALA B 1 88 ? -22.469 -6.934 44.438 1 31.67 88 ALA B C 1
ATOM 2462 O O . ALA B 1 88 ? -21.969 -7.75 43.688 1 31.67 88 ALA B O 1
ATOM 2463 N N . THR B 1 89 ? -23.859 -6.785 44.344 1 32.19 89 THR B N 1
ATOM 2464 C CA . THR B 1 89 ? -24.734 -6.641 43.188 1 32.19 89 THR B CA 1
ATOM 2465 C C . THR B 1 89 ? -24.062 -5.797 42.125 1 32.19 89 THR B C 1
ATOM 2467 O O . THR B 1 89 ? -23.75 -4.621 42.344 1 32.19 89 THR B O 1
ATOM 2470 N N . ILE B 1 90 ? -23.328 -6.387 41.25 1 36.31 90 ILE B N 1
ATOM 2471 C CA . ILE B 1 90 ? -22.859 -5.812 40 1 36.31 90 ILE B CA 1
ATOM 2472 C C . ILE B 1 90 ? -24.031 -5.141 39.281 1 36.31 90 ILE B C 1
ATOM 2474 O O . ILE B 1 90 ? -24.969 -5.812 38.844 1 36.31 90 ILE B O 1
ATOM 2478 N N . THR B 1 91 ? -24.703 -4.117 39.906 1 30.75 91 THR B N 1
ATOM 2479 C CA . THR B 1 91 ? -25.734 -3.361 39.188 1 30.75 91 THR B CA 1
ATOM 2480 C C . THR B 1 91 ? -25.25 -2.992 37.781 1 30.75 91 THR B C 1
ATOM 2482 O O . THR B 1 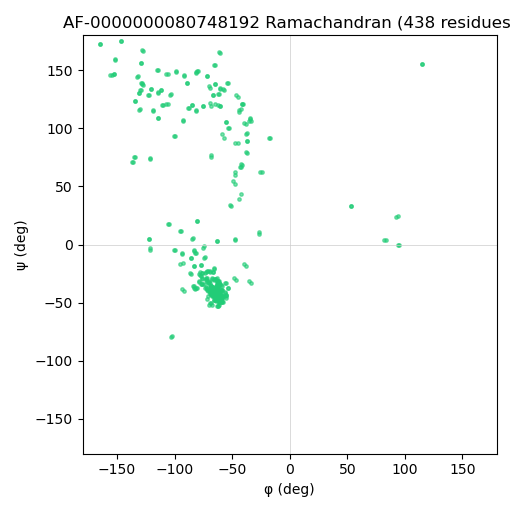91 ? -24.078 -2.645 37.594 1 30.75 91 THR B O 1
ATOM 2485 N N . ALA B 1 92 ? -26.016 -3.312 36.688 1 35.56 92 ALA B N 1
ATOM 2486 C CA . ALA B 1 92 ? -26.062 -3.045 35.25 1 35.56 92 ALA B CA 1
ATOM 2487 C C . ALA B 1 92 ? -25.672 -1.599 34.938 1 35.56 92 ALA B C 1
ATOM 2489 O O . ALA B 1 92 ? -25.672 -1.178 33.781 1 35.56 92 ALA B O 1
ATOM 2490 N N . SER B 1 93 ? -25.703 -0.656 35.875 1 36.34 93 SER B N 1
ATOM 2491 C CA . SER B 1 93 ? -25.375 0.746 35.656 1 36.34 93 SER B CA 1
ATOM 2492 C C . SER B 1 93 ? -23.922 0.913 35.219 1 36.34 93 SER B C 1
ATOM 2494 O O . SER B 1 93 ? -23.547 1.939 34.656 1 36.34 93 SER B O 1
ATOM 2496 N N . ASP B 1 94 ? -23.016 0.093 35.625 1 39.22 94 ASP B N 1
ATOM 2497 C CA . ASP B 1 94 ? -21.578 0.313 35.375 1 39.22 94 ASP B CA 1
ATOM 2498 C C . ASP B 1 94 ? -21.188 -0.031 33.938 1 39.22 94 ASP B C 1
ATOM 2500 O O . ASP B 1 94 ? -20.125 0.36 33.469 1 39.22 94 ASP B O 1
ATOM 2504 N N . GLN B 1 95 ? -21.875 -0.888 33.344 1 41.41 95 GLN B N 1
ATOM 2505 C CA . GLN B 1 95 ? -21.547 -1.183 31.953 1 41.41 95 GLN B CA 1
ATOM 2506 C C . GLN B 1 95 ? -21.828 0.021 31.047 1 41.41 95 GLN B C 1
ATOM 2508 O O . GLN B 1 95 ? -21.141 0.22 30.047 1 41.41 95 GLN B O 1
ATOM 2513 N N . GLU B 1 96 ? -22.922 0.721 31.25 1 45.91 96 GLU B N 1
ATOM 2514 C CA . GLU B 1 96 ? -23.203 1.941 30.5 1 45.91 96 GLU B CA 1
ATOM 2515 C C . GLU B 1 96 ? -22.141 3.004 30.75 1 45.91 96 GLU B C 1
ATOM 2517 O O . GLU B 1 96 ? -21.797 3.77 29.859 1 45.91 96 GLU B O 1
ATOM 2522 N N . SER B 1 97 ? -21.594 3.107 31.906 1 49.03 97 SER B N 1
ATOM 2523 C CA . SER B 1 97 ? -20.531 4.051 32.25 1 49.03 97 SER B CA 1
ATOM 2524 C C . SER B 1 97 ? -19.25 3.73 31.484 1 49.03 97 SER B C 1
ATOM 2526 O O . SER B 1 97 ? -18.469 4.633 31.156 1 49.03 97 SER B O 1
ATOM 2528 N N . SER B 1 98 ? -19.062 2.465 31.172 1 49.91 98 SER B N 1
ATOM 2529 C CA . SER B 1 98 ? -17.828 2.062 30.5 1 49.91 98 SER B CA 1
ATOM 2530 C C . SER B 1 98 ? -17.797 2.539 29.062 1 49.91 98 SER B C 1
ATOM 2532 O O . SER B 1 98 ? -16.797 3.059 28.578 1 49.91 98 SER B O 1
ATOM 2534 N N . LEU B 1 99 ? -18.906 2.314 28.406 1 49.34 99 LEU B N 1
ATOM 2535 C CA . LEU B 1 99 ? -18.984 2.795 27.031 1 49.34 99 LEU B CA 1
ATOM 2536 C C . LEU B 1 99 ? -19 4.32 26.984 1 49.34 99 LEU B C 1
ATOM 2538 O O . LEU B 1 99 ? -18.344 4.934 26.141 1 49.34 99 LEU B O 1
ATOM 2542 N N . THR B 1 100 ? -19.969 4.953 27.797 1 51.41 100 THR B N 1
ATOM 2543 C CA . THR B 1 100 ? -20.016 6.406 27.891 1 51.41 100 THR B CA 1
ATOM 2544 C C . THR B 1 100 ? -18.656 6.961 28.328 1 51.41 100 THR B C 1
ATOM 2546 O O . THR B 1 100 ? -18.203 7.992 27.812 1 51.41 100 THR B O 1
ATOM 2549 N N . SER B 1 101 ? -18 6.367 29.297 1 49.59 101 SER B N 1
ATOM 2550 C CA . SER B 1 101 ? -16.641 6.727 29.688 1 49.59 101 SER B CA 1
ATOM 2551 C C . SER B 1 101 ? -15.656 6.477 28.547 1 49.59 101 SER B C 1
ATOM 2553 O O . SER B 1 101 ? -14.68 7.215 28.391 1 49.59 101 SER B O 1
ATOM 2555 N N . PHE B 1 102 ? -15.914 5.41 27.828 1 48.25 102 PHE B N 1
ATOM 2556 C CA . PHE B 1 102 ? -15.172 5.094 26.609 1 48.25 102 PHE B CA 1
ATOM 2557 C C . PHE B 1 102 ? -15.344 6.184 25.562 1 48.25 102 PHE B C 1
ATOM 2559 O O . PHE B 1 102 ? -14.375 6.605 24.938 1 48.25 102 PHE B O 1
ATOM 2566 N N . ILE B 1 103 ? -16.594 6.586 25.234 1 51.31 103 ILE B N 1
ATOM 2567 C CA . ILE B 1 103 ? -16.922 7.633 24.266 1 51.31 103 ILE B CA 1
ATOM 2568 C C . ILE B 1 103 ? -16.359 8.969 24.75 1 51.31 103 ILE B C 1
ATOM 2570 O O . ILE B 1 103 ? -15.82 9.742 23.953 1 51.31 103 ILE B O 1
ATOM 2574 N N . ASN B 1 104 ? -16.703 9.305 26 1 46.09 104 ASN B N 1
ATOM 2575 C CA . ASN B 1 104 ? -16.203 10.562 26.562 1 46.09 104 ASN B CA 1
ATOM 2576 C C . ASN B 1 104 ? -14.68 10.633 26.516 1 46.09 104 ASN B C 1
ATOM 2578 O O . ASN B 1 104 ? -14.102 11.719 26.547 1 46.09 104 ASN B O 1
ATOM 2582 N N . ARG B 1 105 ? -14.156 9.461 26.672 1 46.97 105 ARG B N 1
ATOM 2583 C CA . ARG B 1 105 ? -12.703 9.445 26.688 1 46.97 105 ARG B CA 1
ATOM 2584 C C . ARG B 1 105 ? -12.141 9.359 25.281 1 46.97 105 ARG B C 1
ATOM 2586 O O . ARG B 1 105 ? -10.93 9.242 25.094 1 46.97 105 ARG B O 1
ATOM 2593 N N . MET B 1 106 ? -12.961 9.086 24.281 1 51.66 106 MET B N 1
ATOM 2594 C CA . MET B 1 106 ? -12.523 9.328 22.906 1 51.66 106 MET B CA 1
ATOM 2595 C C . MET B 1 106 ? -11.75 10.641 22.812 1 51.66 106 MET B C 1
ATOM 2597 O O . MET B 1 106 ? -12.102 11.625 23.453 1 51.66 106 MET B O 1
ATOM 2601 N N . ARG B 1 107 ? -10.516 10.516 22.359 1 52.94 107 ARG B N 1
ATOM 2602 C CA . ARG B 1 107 ? -9.656 11.695 22.297 1 52.94 107 ARG B CA 1
ATOM 2603 C C . ARG B 1 107 ? -10.469 12.945 21.953 1 52.94 107 ARG B C 1
ATOM 2605 O O . ARG B 1 107 ? -11.227 12.945 20.984 1 52.94 107 ARG B O 1
ATOM 2612 N N . ARG B 1 108 ? -10.633 13.773 22.906 1 56.28 108 ARG B N 1
ATOM 2613 C CA . ARG B 1 108 ? -11.25 15.078 22.703 1 56.28 108 ARG B CA 1
ATOM 2614 C C . ARG B 1 108 ? -10.758 15.719 21.406 1 56.28 108 ARG B C 1
ATOM 2616 O O . ARG B 1 108 ? -9.609 15.523 21.016 1 56.28 108 ARG B O 1
ATOM 2623 N N . ARG B 1 109 ? -11.75 15.984 20.547 1 62.72 109 ARG B N 1
ATOM 2624 C CA . ARG B 1 109 ? -11.469 16.75 19.344 1 62.72 109 ARG B CA 1
ATOM 2625 C C . ARG B 1 109 ? -10.406 17.812 19.625 1 62.72 109 ARG B C 1
ATOM 2627 O O . ARG B 1 109 ? -10.477 18.531 20.625 1 62.72 109 ARG B O 1
ATOM 2634 N N . ASP B 1 110 ? -9.148 17.562 19.109 1 63.16 110 ASP B N 1
ATOM 2635 C CA . ASP B 1 110 ? -8.102 18.578 19.219 1 63.16 110 ASP B CA 1
ATOM 2636 C C . ASP B 1 110 ? -8.648 19.953 18.875 1 63.16 110 ASP B C 1
ATOM 2638 O O . ASP B 1 110 ? -9.18 20.172 17.781 1 63.16 110 ASP B O 1
ATOM 2642 N N . LEU B 1 111 ? -8.617 20.734 19.875 1 73.5 111 LEU B N 1
ATOM 2643 C CA . LEU B 1 111 ? -9.172 22.062 19.625 1 73.5 111 LEU B CA 1
ATOM 2644 C C . LEU B 1 111 ? -8.07 23.047 19.25 1 73.5 111 LEU B C 1
ATOM 2646 O O . LEU B 1 111 ? -8.344 24.109 18.703 1 73.5 111 LEU B O 1
ATOM 2650 N N . LYS B 1 112 ? -6.859 22.688 19.531 1 89.69 112 LYS B N 1
ATOM 2651 C CA . LYS B 1 112 ? -5.75 23.562 19.203 1 89.69 112 LYS B CA 1
ATOM 2652 C C . LYS B 1 112 ? -4.973 23.031 18 1 89.69 112 LYS B C 1
ATOM 2654 O O . LYS B 1 112 ? -4.801 21.828 17.844 1 89.69 112 LYS B O 1
ATOM 2659 N N . ILE B 1 113 ? -4.465 24 17.219 1 94 113 ILE B N 1
ATOM 2660 C CA . ILE B 1 113 ? -3.709 23.688 16.016 1 94 113 ILE B CA 1
ATOM 2661 C C . ILE B 1 113 ? -2.506 22.812 16.375 1 94 113 ILE B C 1
ATOM 2663 O O . ILE B 1 113 ? -2.27 21.781 15.734 1 94 113 ILE B O 1
ATOM 2667 N N . LEU B 1 114 ? -1.838 23.203 17.406 1 93.38 114 LEU B N 1
ATOM 2668 C CA . LEU B 1 114 ? -0.608 22.5 17.766 1 93.38 114 LEU B CA 1
ATOM 2669 C C . LEU B 1 114 ? -0.907 21.078 18.219 1 93.38 114 LEU B C 1
ATOM 2671 O O . LEU B 1 114 ? -0.135 20.156 17.938 1 93.38 114 LEU B O 1
ATOM 2675 N N . ASP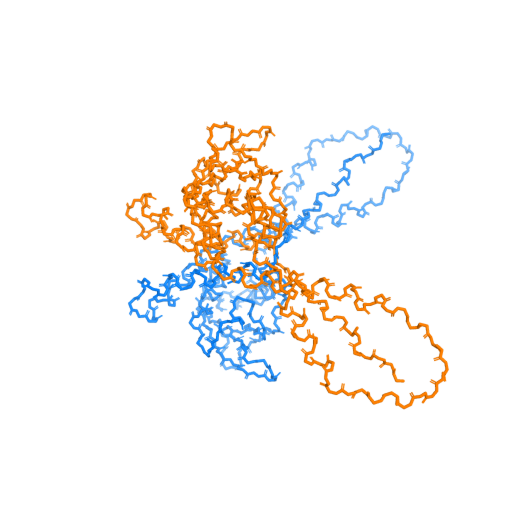 B 1 115 ? -1.996 20.891 18.906 1 93 115 ASP B N 1
ATOM 2676 C CA . ASP B 1 115 ? -2.359 19.562 19.406 1 93 115 ASP B CA 1
ATOM 2677 C C . ASP B 1 115 ? -2.633 18.609 18.234 1 93 115 ASP B C 1
ATOM 2679 O O . ASP B 1 115 ? -2.162 17.469 18.25 1 93 115 ASP B O 1
ATOM 2683 N N . VAL B 1 116 ? -3.398 19.094 17.328 1 94.88 116 VAL B N 1
ATOM 2684 C CA . VAL B 1 116 ? -3.752 18.219 16.203 1 94.88 116 VAL B CA 1
ATOM 2685 C C . VAL B 1 116 ? -2.514 17.953 15.359 1 94.88 116 VAL B C 1
ATOM 2687 O O . VAL B 1 116 ? -2.32 16.828 14.875 1 94.88 116 VAL B O 1
ATOM 2690 N N . LEU B 1 117 ? -1.654 18.938 15.227 1 97.38 117 LEU B N 1
ATOM 2691 C CA . LEU B 1 117 ? -0.436 18.75 14.445 1 97.38 117 LEU B CA 1
ATOM 2692 C C . LEU B 1 117 ? 0.515 17.781 15.141 1 97.38 117 LEU B C 1
ATOM 2694 O O . LEU B 1 117 ? 1.198 17 14.484 1 97.38 117 LEU B O 1
ATOM 2698 N N . GLN B 1 118 ? 0.554 17.875 16.406 1 96 118 GLN B N 1
ATOM 2699 C CA . GLN B 1 118 ? 1.368 16.938 17.172 1 96 118 GLN B CA 1
ATOM 2700 C C . GLN B 1 118 ? 0.872 15.508 17 1 96 118 GLN B C 1
ATOM 2702 O O . GLN B 1 118 ? 1.673 14.578 16.906 1 96 118 GLN B O 1
ATOM 2707 N N . PHE B 1 119 ? -0.414 15.414 16.984 1 94.88 119 PHE B N 1
ATOM 2708 C CA . PHE B 1 119 ? -0.996 14.094 16.766 1 94.88 119 PHE B CA 1
ATOM 2709 C C . PHE B 1 119 ? -0.623 13.555 15.391 1 94.88 119 PHE B C 1
ATOM 2711 O O . PHE B 1 119 ? -0.284 12.383 15.25 1 94.88 119 PHE B O 1
ATOM 2718 N N . ILE B 1 120 ? -0.689 14.398 14.359 1 97.06 120 ILE B N 1
ATOM 2719 C CA . ILE B 1 120 ? -0.339 14 13 1 97.06 120 ILE B CA 1
ATOM 2720 C C . ILE B 1 120 ? 1.144 13.641 12.93 1 97.06 120 ILE B C 1
ATOM 2722 O O . ILE B 1 120 ? 1.507 12.578 12.422 1 97.06 120 ILE B O 1
ATOM 2726 N N . HIS B 1 121 ? 1.941 14.469 13.523 1 97.19 121 HIS B N 1
ATOM 2727 C CA . HIS B 1 121 ? 3.391 14.297 13.547 1 97.19 121 HIS B CA 1
ATOM 2728 C C . HIS B 1 121 ? 3.783 13 14.25 1 97.19 121 HIS B C 1
ATOM 2730 O O . HIS B 1 121 ? 4.773 12.367 13.883 1 97.19 121 HIS B O 1
ATOM 2736 N N . GLY B 1 122 ? 3.066 12.625 15.203 1 95.5 122 GLY B N 1
ATOM 2737 C CA . GLY B 1 122 ? 3.379 11.484 16.047 1 95.5 122 GLY B CA 1
ATOM 2738 C C . GLY B 1 122 ? 2.564 10.242 15.703 1 95.5 122 GLY B C 1
ATOM 2739 O O . GLY B 1 122 ? 3.012 9.398 14.93 1 95.5 122 GLY B O 1
ATOM 2740 N N . SER B 1 123 ? 1.342 10.219 16.156 1 92.5 123 SER B N 1
ATOM 2741 C CA . SER B 1 123 ? 0.515 9.016 16.125 1 92.5 123 SER B CA 1
ATOM 2742 C C . SER B 1 123 ? 0.137 8.648 14.695 1 92.5 123 SER B C 1
ATOM 2744 O O . SER B 1 123 ? 0.305 7.5 14.281 1 92.5 123 SER B O 1
ATOM 2746 N N . LEU B 1 124 ? -0.347 9.602 14 1 94.81 124 LEU B N 1
ATOM 2747 C CA . LEU B 1 124 ? -0.779 9.328 12.633 1 94.81 124 LEU B CA 1
ATOM 2748 C C . LEU B 1 124 ? 0.397 8.883 11.766 1 94.81 124 LEU B C 1
ATOM 2750 O O . LEU B 1 124 ? 0.302 7.898 11.039 1 94.81 124 LEU B O 1
ATOM 2754 N N . TRP B 1 125 ? 1.517 9.609 11.883 1 96.31 125 TRP B N 1
ATOM 2755 C CA . TRP B 1 125 ? 2.703 9.336 11.078 1 96.31 125 TRP B CA 1
ATOM 2756 C C . TRP B 1 125 ? 3.248 7.941 11.375 1 96.31 125 TRP B C 1
ATOM 2758 O O . TRP B 1 125 ? 3.562 7.184 10.453 1 96.31 125 TRP B O 1
ATOM 2768 N N . SER B 1 126 ? 3.301 7.598 12.633 1 93.38 126 SER B N 1
ATOM 2769 C CA . SER B 1 126 ? 3.811 6.293 13.047 1 93.38 126 SER B CA 1
ATOM 2770 C C . SER B 1 126 ? 2.887 5.172 12.586 1 93.38 126 SER B C 1
ATOM 2772 O O . SER B 1 126 ? 3.352 4.09 12.219 1 93.38 126 SER B O 1
ATOM 2774 N N . TYR B 1 127 ? 1.65 5.473 12.648 1 90.38 127 TYR B N 1
ATOM 2775 C CA . TYR B 1 127 ? 0.664 4.488 12.211 1 90.38 127 TYR B CA 1
ATOM 2776 C C . TYR B 1 127 ? 0.831 4.168 10.734 1 90.38 127 TYR B C 1
ATOM 2778 O O . TYR B 1 127 ? 0.819 3 10.336 1 90.38 127 TYR B O 1
ATOM 2786 N N . LEU B 1 128 ? 0.998 5.141 9.945 1 93.31 128 LEU B N 1
ATOM 2787 C CA . LEU B 1 128 ? 1.039 4.977 8.5 1 93.31 128 LEU B CA 1
ATOM 2788 C C . LEU B 1 128 ? 2.426 4.539 8.039 1 93.31 128 LEU B C 1
ATOM 2790 O O . LEU B 1 128 ? 2.553 3.73 7.117 1 93.31 128 LEU B O 1
ATOM 2794 N N . PHE B 1 129 ? 3.469 5.07 8.664 1 92.94 129 PHE B N 1
ATOM 2795 C CA . PHE B 1 129 ? 4.793 4.941 8.07 1 92.94 129 PHE B CA 1
ATOM 2796 C C . PHE B 1 129 ? 5.746 4.223 9.023 1 92.94 129 PHE B C 1
ATOM 2798 O O . PHE B 1 129 ? 6.902 3.971 8.672 1 92.94 129 PHE B O 1
ATOM 2805 N N . GLY B 1 130 ? 5.352 3.895 10.148 1 90.62 130 GLY B N 1
ATOM 2806 C CA . GLY B 1 130 ? 6.145 3.107 11.078 1 90.62 130 GLY B CA 1
ATOM 2807 C C . GLY B 1 130 ? 7.148 3.936 11.859 1 90.62 130 GLY B C 1
ATOM 2808 O O . GLY B 1 130 ? 8.016 3.389 12.547 1 90.62 130 GLY B O 1
ATOM 2809 N N . HIS B 1 131 ? 7.145 5.27 11.68 1 93.12 131 HIS B N 1
ATOM 2810 C CA . HIS B 1 131 ? 7.996 6.195 12.422 1 93.12 131 HIS B CA 1
ATOM 2811 C C . HIS B 1 131 ? 7.34 7.566 12.539 1 93.12 131 HIS B C 1
ATOM 2813 O O . HIS B 1 131 ? 6.434 7.895 11.773 1 93.12 131 HIS B O 1
ATOM 2819 N N . VAL B 1 132 ? 7.793 8.297 13.508 1 96 132 VAL B N 1
ATOM 2820 C CA . VAL B 1 132 ? 7.324 9.672 13.656 1 96 132 VAL B CA 1
ATOM 2821 C C . VAL B 1 132 ? 8.078 10.578 12.68 1 96 132 VAL B C 1
ATOM 2823 O O . VAL B 1 132 ? 9.219 10.297 12.312 1 96 132 VAL B O 1
ATOM 2826 N N . SER B 1 133 ? 7.402 11.648 12.211 1 97.25 133 SER B N 1
ATOM 2827 C CA . SER B 1 133 ? 8.117 12.602 11.367 1 97.25 133 SER B CA 1
ATOM 2828 C C . SER B 1 133 ? 9.297 13.227 12.109 1 97.25 133 SER B C 1
ATOM 2830 O O . SER B 1 133 ? 9.414 13.078 13.328 1 97.25 133 SER B O 1
ATOM 2832 N N . ASN B 1 134 ? 10.164 13.828 11.445 1 97.44 134 ASN B N 1
ATOM 2833 C CA . ASN B 1 134 ? 11.414 14.281 12.047 1 97.44 134 ASN B CA 1
ATOM 2834 C C . ASN B 1 134 ? 11.234 15.594 12.805 1 97.44 134 ASN B C 1
ATOM 2836 O O . ASN B 1 134 ? 11.852 15.805 13.844 1 97.44 134 ASN B O 1
ATOM 2840 N N . ASP B 1 135 ? 10.391 16.484 12.25 1 97.31 135 ASP B N 1
ATOM 2841 C CA . ASP B 1 135 ? 10.234 17.766 12.914 1 97.31 135 ASP B CA 1
ATOM 2842 C C . ASP B 1 135 ? 8.859 18.375 12.633 1 97.31 135 ASP B C 1
ATOM 2844 O O . ASP B 1 135 ? 8.25 18.078 11.602 1 97.31 135 ASP B O 1
ATOM 2848 N N . LEU B 1 136 ? 8.398 19.047 13.578 1 97.88 136 LEU B N 1
ATOM 2849 C CA . LEU B 1 136 ? 7.242 19.922 13.469 1 97.88 136 LEU B CA 1
ATOM 2850 C C . LEU B 1 136 ? 7.625 21.359 13.781 1 97.88 136 LEU B C 1
ATOM 2852 O O . LEU B 1 136 ? 7.992 21.688 14.922 1 97.88 136 LEU B O 1
ATOM 2856 N N . VAL B 1 137 ? 7.512 22.234 12.781 1 96.81 137 VAL B N 1
ATOM 2857 C CA . VAL B 1 137 ? 8.031 23.594 12.922 1 96.81 137 VAL B CA 1
ATOM 2858 C C . VAL B 1 137 ? 6.945 24.609 12.555 1 96.81 137 VAL B C 1
ATOM 2860 O O . VAL B 1 137 ? 6.215 24.422 11.578 1 96.81 137 VAL B O 1
ATOM 2863 N N . LYS B 1 138 ? 6.891 25.594 13.328 1 95.94 138 LYS B N 1
ATOM 2864 C CA . LYS B 1 138 ? 6.027 26.719 12.984 1 95.94 138 LYS B CA 1
ATOM 2865 C C . LYS B 1 138 ? 6.773 27.75 12.141 1 95.94 138 LYS B C 1
ATOM 2867 O O . LYS B 1 138 ? 7.938 28.062 12.406 1 95.94 138 LYS B O 1
ATOM 2872 N N . SER B 1 139 ? 6.094 28.25 11.164 1 93.56 139 SER B N 1
ATOM 2873 C CA . SER B 1 139 ? 6.707 29.266 10.312 1 93.56 139 SER B CA 1
ATOM 2874 C C . SER B 1 139 ? 7.004 30.547 11.102 1 93.56 139 SER B C 1
ATOM 2876 O O . SER B 1 139 ? 6.199 30.969 11.93 1 93.56 139 SER B O 1
ATOM 2878 N N . SER B 1 140 ? 8.172 31.109 10.828 1 91.5 140 SER B N 1
ATOM 2879 C CA . SER B 1 140 ? 8.531 32.375 11.453 1 91.5 140 SER B CA 1
ATOM 2880 C C . SER B 1 140 ? 7.934 33.562 10.688 1 91.5 140 SER B C 1
ATOM 2882 O O . SER B 1 140 ? 7.801 34.656 11.234 1 91.5 140 SER B O 1
ATOM 2884 N N . GLU B 1 141 ? 7.562 33.344 9.523 1 90.75 141 GLU B N 1
ATOM 2885 C CA . GLU B 1 141 ? 7.117 34.406 8.633 1 90.75 141 GLU B CA 1
ATOM 2886 C C . GLU B 1 141 ? 5.605 34.594 8.719 1 90.75 141 GLU B C 1
ATOM 2888 O O . GLU B 1 141 ? 5.117 35.719 8.695 1 90.75 141 GLU B O 1
ATOM 2893 N N . ARG B 1 142 ? 4.902 33.531 8.805 1 92.12 142 ARG B N 1
ATOM 2894 C CA . ARG B 1 142 ? 3.443 33.562 8.789 1 92.12 142 ARG B CA 1
ATOM 2895 C C . ARG B 1 142 ? 2.863 32.781 9.953 1 92.12 142 ARG B C 1
ATOM 2897 O O . ARG B 1 142 ? 3.215 31.609 10.148 1 92.12 142 ARG B O 1
ATOM 2904 N N . GLU B 1 143 ? 1.919 33.375 10.633 1 91.56 143 GLU B N 1
ATOM 2905 C CA . GLU B 1 143 ? 1.386 32.781 11.859 1 91.56 143 GLU B CA 1
ATOM 2906 C C . GLU B 1 143 ? 0.504 31.578 11.562 1 91.56 143 GLU B C 1
ATOM 2908 O O . GLU B 1 143 ? 0.321 30.719 12.422 1 91.56 143 GLU B O 1
ATOM 2913 N N . ASN B 1 144 ? -0.068 31.516 10.336 1 94.81 144 ASN B N 1
ATOM 2914 C CA . ASN B 1 144 ? -0.991 30.438 10.008 1 94.81 144 ASN B CA 1
ATOM 2915 C C . ASN B 1 144 ? -0.279 29.281 9.305 1 94.81 144 ASN B C 1
ATOM 2917 O O . ASN B 1 144 ? -0.926 28.406 8.734 1 94.81 144 ASN B O 1
ATOM 2921 N N . GLU B 1 145 ? 1.1 29.281 9.289 1 97.5 145 GLU B N 1
ATOM 2922 C CA . GLU B 1 145 ? 1.849 28.281 8.547 1 97.5 145 GLU B CA 1
ATOM 2923 C C . GLU B 1 145 ? 2.652 27.375 9.492 1 97.5 145 GLU B C 1
ATOM 2925 O O . GLU B 1 145 ? 3.334 27.875 10.391 1 97.5 145 GLU B O 1
ATOM 2930 N N . TYR B 1 146 ? 2.531 26.141 9.305 1 98.12 146 TYR B N 1
ATOM 2931 C CA . TYR B 1 146 ? 3.275 25.109 10.016 1 98.12 146 TYR B CA 1
ATOM 2932 C C . TYR B 1 146 ? 3.914 24.125 9.039 1 98.12 146 TYR B C 1
ATOM 2934 O O . TYR B 1 146 ? 3.441 23.969 7.91 1 98.12 146 TYR B O 1
ATOM 2942 N N . MET B 1 147 ? 5 23.453 9.484 1 98.44 147 MET B N 1
ATOM 2943 C CA . MET B 1 147 ? 5.719 22.531 8.617 1 98.44 147 MET B CA 1
ATOM 2944 C C . MET B 1 147 ? 5.945 21.188 9.32 1 98.44 147 MET B C 1
ATOM 2946 O O . MET B 1 147 ? 6.348 21.156 10.484 1 98.44 147 MET B O 1
ATOM 2950 N N . ILE B 1 148 ? 5.625 20.172 8.664 1 98.5 148 ILE B N 1
ATOM 2951 C CA . ILE B 1 148 ? 6.051 18.844 9.078 1 98.5 148 ILE B CA 1
ATOM 2952 C C . ILE B 1 148 ? 7.199 18.359 8.195 1 98.5 148 ILE B C 1
ATOM 2954 O O . ILE B 1 148 ? 7.102 18.406 6.965 1 98.5 148 ILE B O 1
ATOM 2958 N N . VAL B 1 149 ? 8.258 17.922 8.812 1 98.25 149 VAL B N 1
ATOM 2959 C CA . VAL B 1 149 ? 9.469 17.547 8.086 1 98.25 149 VAL B CA 1
ATOM 2960 C C . VAL B 1 149 ? 9.688 16.047 8.18 1 98.25 149 VAL B C 1
ATOM 2962 O O . VAL B 1 149 ? 9.594 15.461 9.266 1 98.25 149 VAL B O 1
ATOM 2965 N N . ASP B 1 150 ? 9.969 15.438 7.07 1 96.88 150 ASP B N 1
ATOM 2966 C CA . ASP B 1 150 ? 10.312 14.023 7.02 1 96.88 150 ASP B CA 1
ATOM 2967 C C . ASP B 1 150 ? 11.586 13.797 6.203 1 96.88 150 ASP B C 1
ATOM 2969 O O . ASP B 1 150 ? 11.602 14.031 4.996 1 96.88 150 ASP B O 1
ATOM 2973 N N . ASN B 1 151 ? 12.633 13.32 6.832 1 95.12 151 ASN B N 1
ATOM 2974 C CA . ASN B 1 151 ? 13.922 13.086 6.195 1 95.12 151 ASN B CA 1
ATOM 2975 C C . ASN B 1 151 ? 13.906 11.828 5.328 1 95.12 151 ASN B C 1
ATOM 2977 O O . ASN B 1 151 ? 14.695 11.703 4.391 1 95.12 151 ASN B O 1
ATOM 2981 N N . LYS B 1 152 ? 13.016 10.93 5.664 1 91.75 152 LYS B N 1
ATOM 2982 C CA . LYS B 1 152 ? 12.93 9.664 4.941 1 91.75 152 LYS B CA 1
ATOM 2983 C C . LYS B 1 152 ? 11.477 9.289 4.645 1 91.75 152 LYS B C 1
ATOM 2985 O O . LYS B 1 152 ? 10.953 8.328 5.203 1 91.75 152 LYS B O 1
ATOM 2990 N N . PRO B 1 153 ? 10.898 10.047 3.723 1 93.5 153 PRO B N 1
ATOM 2991 C CA . PRO B 1 153 ? 9.508 9.703 3.389 1 93.5 153 PRO B CA 1
ATOM 2992 C C . PRO B 1 153 ? 9.375 8.289 2.84 1 93.5 153 PRO B C 1
ATOM 2994 O O . PRO B 1 153 ? 9.898 7.98 1.765 1 93.5 153 PRO B O 1
ATOM 2997 N N . LYS B 1 154 ? 8.648 7.461 3.477 1 90.62 154 LYS B N 1
ATOM 2998 C CA . LYS B 1 154 ? 8.633 6.02 3.248 1 90.62 154 LYS B CA 1
ATOM 2999 C C . LYS B 1 154 ? 8.031 5.684 1.888 1 90.62 154 LYS B C 1
ATOM 3001 O O . LYS B 1 154 ? 8.492 4.762 1.209 1 90.62 154 LYS B O 1
ATOM 3006 N N . LEU B 1 155 ? 7.051 6.414 1.459 1 91 155 LEU B N 1
ATOM 3007 C CA . LEU B 1 155 ? 6.344 6.082 0.228 1 91 155 LEU B CA 1
ATOM 3008 C C . LEU B 1 155 ? 7.145 6.516 -0.994 1 91 155 LEU B C 1
ATOM 3010 O O . LEU B 1 155 ? 7.016 5.926 -2.07 1 91 155 LEU B O 1
ATOM 3014 N N . THR B 1 156 ? 8.016 7.555 -0.8 1 89.06 156 THR B N 1
ATOM 3015 C CA . THR B 1 156 ? 8.594 8.164 -1.992 1 89.06 156 THR B CA 1
ATOM 3016 C C . THR B 1 156 ? 10.117 8.086 -1.951 1 89.06 156 THR B C 1
ATOM 3018 O O . THR B 1 156 ? 10.789 8.523 -2.887 1 89.06 156 THR B O 1
ATOM 3021 N N . GLN B 1 157 ? 10.656 7.469 -1.002 1 83.12 157 GLN B N 1
ATOM 3022 C CA . GLN B 1 157 ? 12.102 7.457 -0.844 1 83.12 157 GLN B CA 1
ATOM 3023 C C . GLN B 1 157 ? 12.773 6.691 -1.979 1 83.12 157 GLN B C 1
ATOM 3025 O O . GLN B 1 157 ? 13.945 6.934 -2.295 1 83.12 157 GLN B O 1
ATOM 3030 N N . PHE B 1 158 ? 12.031 5.785 -2.609 1 77.25 158 PHE B N 1
ATOM 3031 C CA . PHE B 1 158 ? 12.641 4.969 -3.654 1 77.25 158 PHE B CA 1
ATOM 3032 C C . PHE B 1 158 ? 12.281 5.508 -5.035 1 77.25 158 PHE B C 1
ATOM 3034 O O . PHE B 1 158 ? 12.602 4.887 -6.051 1 77.25 158 PHE B O 1
ATOM 3041 N N . ILE B 1 159 ? 11.469 6.469 -5.027 1 78.06 159 ILE B N 1
ATOM 3042 C CA . ILE B 1 159 ? 11.133 7.109 -6.293 1 78.06 159 ILE B CA 1
ATOM 3043 C C . ILE B 1 159 ? 12.227 8.109 -6.672 1 78.06 159 ILE B C 1
ATOM 3045 O O . ILE B 1 159 ? 12.602 8.961 -5.867 1 78.06 159 ILE B O 1
ATOM 3049 N N . SER B 1 160 ? 12.891 7.801 -7.785 1 65.44 160 SER B N 1
ATOM 3050 C CA . SER B 1 160 ? 14.023 8.602 -8.242 1 65.44 160 SER B CA 1
ATOM 3051 C C . SER B 1 160 ? 13.57 9.977 -8.727 1 65.44 160 SER B C 1
ATOM 3053 O O . SER B 1 160 ? 12.484 10.109 -9.289 1 65.44 160 SER B O 1
ATOM 3055 N N . GLY B 1 161 ? 14.273 11.008 -8.328 1 64.69 161 GLY B N 1
ATOM 3056 C CA . GLY B 1 161 ? 14.062 12.352 -8.852 1 64.69 161 GLY B CA 1
ATOM 3057 C C . GLY B 1 161 ? 13.555 13.328 -7.809 1 64.69 161 GLY B C 1
ATOM 3058 O O . GLY B 1 161 ? 13.047 12.914 -6.762 1 64.69 161 GLY B O 1
ATOM 3059 N N . LYS B 1 162 ? 13.797 14.508 -8.008 1 64.94 162 LYS B N 1
ATOM 3060 C CA . LYS B 1 162 ? 13.461 15.617 -7.121 1 64.94 162 LYS B CA 1
ATOM 3061 C C . LYS B 1 162 ? 12 16.031 -7.293 1 64.94 162 LYS B C 1
ATOM 3063 O O . LYS B 1 162 ? 11.602 17.094 -6.824 1 64.94 162 LYS B O 1
ATOM 3068 N N . ASN B 1 163 ? 11.219 15.102 -7.852 1 80.62 163 ASN B N 1
ATOM 3069 C CA . ASN B 1 163 ? 9.844 15.484 -8.141 1 80.62 163 ASN B CA 1
ATOM 3070 C C . ASN B 1 163 ? 8.93 15.25 -6.945 1 80.62 163 ASN B C 1
ATOM 3072 O O . ASN B 1 163 ? 8.891 14.141 -6.398 1 80.62 163 ASN B O 1
ATOM 3076 N N . VAL B 1 164 ? 8.375 16.391 -6.469 1 88.12 164 VAL B N 1
ATOM 3077 C CA . VAL B 1 164 ? 7.539 16.359 -5.27 1 88.12 164 VAL B CA 1
ATOM 3078 C C . VAL B 1 164 ? 6.109 15.977 -5.645 1 88.12 164 VAL B C 1
ATOM 3080 O O . VAL B 1 164 ? 5.23 15.914 -4.781 1 88.12 164 VAL B O 1
ATOM 3083 N N . SER B 1 165 ? 5.895 15.641 -6.891 1 92.94 165 SER B N 1
ATOM 3084 C CA . SER B 1 165 ? 4.539 15.359 -7.344 1 92.94 165 SER B CA 1
ATOM 3085 C C . SER B 1 165 ? 3.951 14.156 -6.625 1 92.94 165 SER B C 1
ATOM 3087 O O . SER B 1 165 ? 2.766 14.141 -6.281 1 92.94 165 SER B O 1
ATOM 3089 N N . CYS B 1 166 ? 4.746 13.203 -6.258 1 94.81 166 CYS B N 1
ATOM 3090 C CA . CYS B 1 166 ? 4.254 11.984 -5.625 1 94.81 166 CYS B CA 1
ATOM 3091 C C . CYS B 1 166 ? 3.916 12.234 -4.16 1 94.81 166 CYS B C 1
ATOM 3093 O O . CYS B 1 166 ? 3.188 11.445 -3.545 1 94.81 166 CYS B O 1
ATOM 3095 N N . ASP B 1 167 ? 4.426 13.328 -3.586 1 96.62 167 ASP B N 1
ATOM 3096 C CA . ASP B 1 167 ? 4.219 13.617 -2.172 1 96.62 167 ASP B CA 1
ATOM 3097 C C . ASP B 1 167 ? 2.863 14.281 -1.941 1 96.62 167 ASP B C 1
ATOM 3099 O O . ASP B 1 167 ? 2.422 14.43 -0.799 1 96.62 167 ASP B O 1
ATOM 3103 N N . TYR B 1 168 ? 2.17 14.617 -3.033 1 97.5 168 TYR B N 1
ATOM 3104 C CA . TYR B 1 168 ? 0.843 15.203 -2.9 1 97.5 168 TYR B CA 1
ATOM 3105 C C . TYR B 1 168 ? -0.139 14.211 -2.295 1 97.5 168 TYR B C 1
ATOM 3107 O O . TYR B 1 168 ? -1.17 14.602 -1.742 1 97.5 168 TYR B O 1
ATOM 3115 N N . PHE B 1 169 ? 0.195 12.945 -2.389 1 97.31 169 PHE B N 1
ATOM 3116 C CA . PHE B 1 169 ? -0.617 11.922 -1.732 1 97.31 169 PHE B CA 1
ATOM 3117 C C . PHE B 1 169 ? -0.621 12.125 -0.221 1 97.31 169 PHE B C 1
ATOM 3119 O O . PHE B 1 169 ? -1.683 12.148 0.405 1 97.31 169 PHE B O 1
ATOM 3126 N N . VAL B 1 170 ? 0.541 12.297 0.349 1 98.06 170 VAL B N 1
ATOM 3127 C CA . VAL B 1 170 ? 0.665 12.5 1.789 1 98.06 170 VAL B CA 1
ATOM 3128 C C . VAL B 1 170 ? 0.057 13.852 2.172 1 98.06 170 VAL B C 1
ATOM 3130 O O . VAL B 1 170 ? -0.584 13.977 3.219 1 98.06 170 VAL B O 1
ATOM 3133 N N . CYS B 1 171 ? 0.24 14.891 1.327 1 98.69 171 CYS B N 1
ATOM 3134 C CA . CYS B 1 171 ? -0.412 16.172 1.561 1 98.69 171 CYS B CA 1
ATOM 3135 C C . CYS B 1 171 ? -1.923 16 1.667 1 98.69 171 CYS B C 1
ATOM 3137 O O . CYS B 1 171 ? -2.562 16.625 2.521 1 98.69 171 CYS B O 1
ATOM 3139 N N . GLY B 1 172 ? -2.414 15.18 0.811 1 98.56 172 GLY B N 1
ATOM 3140 C CA . GLY B 1 172 ? -3.838 14.891 0.854 1 98.56 172 GLY B CA 1
ATOM 3141 C C . GLY B 1 172 ? -4.281 14.273 2.166 1 98.56 172 GLY B C 1
ATOM 3142 O O . GLY B 1 172 ? -5.324 14.641 2.711 1 98.56 172 GLY B O 1
ATOM 3143 N N . ILE B 1 173 ? -3.531 13.32 2.65 1 98.12 173 ILE B N 1
ATOM 3144 C CA . ILE B 1 173 ? -3.857 12.656 3.908 1 98.12 173 ILE B CA 1
ATOM 3145 C C . ILE B 1 173 ? -3.926 13.688 5.031 1 98.12 173 ILE B C 1
ATOM 3147 O O . ILE B 1 173 ? -4.902 13.727 5.785 1 98.12 173 ILE B O 1
ATOM 3151 N N . ILE B 1 174 ? -2.9 14.539 5.129 1 98.56 174 ILE B N 1
ATOM 3152 C CA . ILE B 1 174 ? -2.838 15.578 6.148 1 98.56 174 ILE B CA 1
ATOM 3153 C C . ILE B 1 174 ? -4.043 16.516 6.008 1 98.56 174 ILE B C 1
ATOM 3155 O O . ILE B 1 174 ? -4.723 16.812 6.992 1 98.56 174 ILE B O 1
ATOM 3159 N N . HIS B 1 175 ? -4.305 16.906 4.801 1 98.69 175 HIS B N 1
ATOM 3160 C CA . HIS B 1 175 ? -5.398 17.828 4.5 1 98.69 175 HIS B CA 1
ATOM 3161 C C . HIS B 1 175 ? -6.742 17.219 4.902 1 98.69 175 HIS B C 1
ATOM 3163 O O . HIS B 1 175 ? -7.551 17.875 5.559 1 98.69 175 HIS B O 1
ATOM 3169 N N . GLY B 1 176 ? -6.984 15.977 4.492 1 98.12 176 GLY B N 1
ATOM 3170 C CA . GLY B 1 176 ? -8.219 15.305 4.859 1 98.12 176 GLY B CA 1
ATOM 3171 C C . GLY B 1 176 ? -8.406 15.172 6.359 1 98.12 176 GLY B C 1
ATOM 3172 O O . GLY B 1 176 ? -9.5 15.422 6.879 1 98.12 176 GLY B O 1
ATOM 3173 N N . TYR B 1 177 ? -7.359 14.781 7 1 97.19 177 TYR B N 1
ATOM 3174 C CA . TYR B 1 177 ? -7.41 14.641 8.453 1 97.19 177 TYR B CA 1
ATOM 3175 C C . TYR B 1 177 ? -7.758 15.961 9.117 1 97.19 177 TYR B C 1
ATOM 3177 O O . TYR B 1 177 ? -8.656 16.031 9.953 1 97.19 177 TYR B O 1
ATOM 3185 N N . LEU B 1 178 ? -7.094 17.031 8.773 1 97.31 178 LEU B N 1
ATOM 3186 C CA . LEU B 1 178 ? -7.281 18.344 9.375 1 97.31 178 LEU B CA 1
ATOM 3187 C C . LEU B 1 178 ? -8.664 18.891 9.055 1 97.31 178 LEU B C 1
ATOM 3189 O O . LEU B 1 178 ? -9.305 19.5 9.914 1 97.31 178 LEU B O 1
ATOM 3193 N N . THR B 1 179 ? -9.094 18.672 7.852 1 96.25 179 THR B N 1
ATOM 3194 C CA . THR B 1 179 ? -10.43 19.109 7.461 1 96.25 179 THR B CA 1
ATOM 3195 C C . THR B 1 179 ? -11.492 18.438 8.328 1 96.25 179 THR B C 1
ATOM 3197 O O . THR B 1 179 ? -12.391 19.094 8.852 1 96.25 179 THR B O 1
ATOM 3200 N N . SER B 1 180 ? -11.336 17.172 8.484 1 94.62 180 SER B N 1
ATOM 3201 C CA . SER B 1 180 ? -12.281 16.406 9.289 1 94.62 180 SER B CA 1
ATOM 3202 C C . SER B 1 180 ? -12.234 16.828 10.75 1 94.62 180 SER B C 1
ATOM 3204 O O . SER B 1 180 ? -13.234 16.75 11.461 1 94.62 180 SER B O 1
ATOM 3206 N N . ALA B 1 181 ? -11.156 17.25 11.188 1 93.19 181 ALA B N 1
ATOM 3207 C CA . ALA B 1 181 ? -10.969 17.703 12.562 1 93.19 181 ALA B CA 1
ATOM 3208 C C . ALA B 1 181 ? -11.422 19.141 12.734 1 93.19 181 ALA B C 1
ATOM 3210 O O . ALA B 1 181 ? -11.398 19.688 13.836 1 93.19 181 ALA B O 1
ATOM 3211 N N . GLY B 1 182 ? -11.789 19.797 11.648 1 93.44 182 GLY B N 1
ATOM 3212 C CA . GLY B 1 182 ? -12.305 21.156 11.719 1 93.44 182 GLY B CA 1
ATOM 3213 C C . GLY B 1 182 ? -11.234 22.203 11.523 1 93.44 182 GLY B C 1
ATOM 3214 O O . GLY B 1 182 ? -11.367 23.328 11.992 1 93.44 182 GLY B O 1
ATOM 3215 N N . PHE B 1 183 ? -10.141 21.859 10.852 1 96.31 183 PHE B N 1
ATOM 3216 C CA . PHE B 1 183 ? -9.039 22.781 10.609 1 96.31 183 PHE B CA 1
ATOM 3217 C C . PHE B 1 183 ? -8.789 22.938 9.109 1 96.31 183 PHE B C 1
ATOM 3219 O O . PHE B 1 183 ? -7.793 22.438 8.586 1 96.31 183 PHE B O 1
ATOM 3226 N N . PRO B 1 184 ? -9.703 23.703 8.438 1 97 184 PRO B N 1
ATOM 3227 C CA . PRO B 1 184 ? -9.484 23.922 7 1 97 184 PRO B CA 1
ATOM 3228 C C . PRO B 1 184 ? -8.102 24.5 6.695 1 97 184 PRO B C 1
ATOM 3230 O O . PRO B 1 184 ? -7.621 25.375 7.418 1 97 184 PRO B O 1
ATOM 3233 N N . CYS B 1 185 ? -7.473 24 5.633 1 98.56 185 CYS B N 1
ATOM 3234 C CA . CYS B 1 185 ? -6.086 24.344 5.344 1 98.56 185 CYS B CA 1
ATOM 3235 C C . CYS B 1 185 ? -5.715 23.969 3.916 1 98.56 185 CYS B C 1
ATOM 3237 O O . CYS B 1 185 ? -6.543 23.438 3.174 1 98.56 185 CYS B O 1
ATOM 3239 N N . LYS B 1 186 ? -4.598 24.359 3.525 1 98.38 186 LYS B N 1
ATOM 3240 C CA . LYS B 1 186 ? -3.91 23.922 2.316 1 98.38 186 LYS B CA 1
ATOM 3241 C C . LYS B 1 186 ? -2.557 23.297 2.652 1 98.38 186 LYS B C 1
ATOM 3243 O O . LYS B 1 186 ? -1.82 23.828 3.492 1 98.38 186 LYS B O 1
ATOM 3248 N N . VAL B 1 187 ? -2.281 22.188 2.057 1 98.75 187 VAL B N 1
ATOM 3249 C CA . VAL B 1 187 ? -1.022 21.5 2.328 1 98.75 187 VAL B CA 1
ATOM 3250 C C . VAL B 1 187 ? -0.248 21.297 1.027 1 98.75 187 VAL B C 1
ATOM 3252 O O . VAL B 1 187 ? -0.805 20.828 0.031 1 98.75 187 VAL B O 1
ATOM 3255 N N . THR B 1 188 ? 1.022 21.688 0.961 1 98.31 188 THR B N 1
ATOM 3256 C CA . THR B 1 188 ? 1.866 21.516 -0.218 1 98.31 188 THR B CA 1
ATOM 3257 C C . THR B 1 188 ? 3.219 20.922 0.163 1 98.31 188 THR B C 1
ATOM 3259 O O . THR B 1 188 ? 3.754 21.219 1.231 1 98.31 188 THR B O 1
ATOM 3262 N N . PRO B 1 189 ? 3.744 20.109 -0.68 1 97.81 189 PRO B N 1
ATOM 3263 C CA . PRO B 1 189 ? 5.055 19.5 -0.419 1 97.81 189 PRO B CA 1
ATOM 3264 C C . PRO B 1 189 ? 6.203 20.328 -1.003 1 97.81 189 PRO B C 1
ATOM 3266 O O . PRO B 1 189 ? 6.055 20.938 -2.061 1 97.81 189 PRO B O 1
ATOM 3269 N N . HIS B 1 190 ? 7.309 20.328 -0.309 1 95.88 190 HIS B N 1
ATOM 3270 C CA . HIS B 1 190 ? 8.539 20.953 -0.773 1 95.88 190 HIS B CA 1
ATOM 3271 C C . HIS B 1 190 ? 9.742 20.031 -0.559 1 95.88 190 HIS B C 1
ATOM 3273 O O . HIS B 1 190 ? 9.953 19.531 0.547 1 95.88 190 HIS B O 1
ATOM 3279 N N . SER B 1 191 ? 10.438 19.766 -1.666 1 94.31 191 SER B N 1
ATOM 3280 C CA . SER B 1 191 ? 11.68 19.016 -1.551 1 94.31 191 SER B CA 1
ATOM 3281 C C . SER B 1 191 ? 12.805 19.875 -0.99 1 94.31 191 SER B C 1
ATOM 3283 O O . SER B 1 191 ? 13.141 20.922 -1.563 1 94.31 191 SER B O 1
ATOM 3285 N N . MET B 1 192 ? 13.32 19.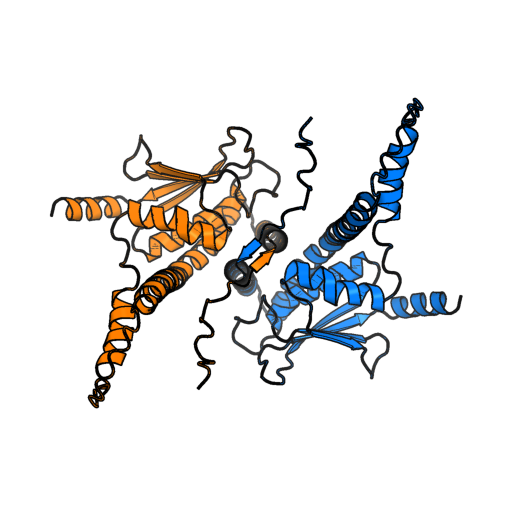469 0.144 1 92.75 192 MET B N 1
ATOM 3286 C CA . MET B 1 192 ? 14.398 20.219 0.777 1 92.75 192 MET B CA 1
ATOM 3287 C C . MET B 1 192 ? 15.508 19.297 1.259 1 92.75 192 MET B C 1
ATOM 3289 O O . MET B 1 192 ? 15.727 19.156 2.463 1 92.75 192 MET B O 1
ATOM 3293 N N . PRO B 1 193 ? 16.344 18.781 0.22 1 91.88 193 PRO B N 1
ATOM 3294 C CA . PRO B 1 193 ? 17.453 17.922 0.639 1 91.88 193 PRO B CA 1
ATOM 3295 C C . PRO B 1 193 ? 18.391 18.609 1.622 1 91.88 193 PRO B C 1
ATOM 3297 O O . PRO B 1 193 ? 18.641 19.812 1.501 1 91.88 193 PRO B O 1
ATOM 3300 N N . GLN B 1 194 ? 18.734 17.906 2.717 1 91.12 194 GLN B N 1
ATOM 3301 C CA . GLN B 1 194 ? 19.609 18.453 3.752 1 91.12 194 GLN B CA 1
ATOM 3302 C C . GLN B 1 194 ? 20.328 17.359 4.52 1 91.12 194 GLN B C 1
ATOM 3304 O O . GLN B 1 194 ? 19.75 16.281 4.758 1 91.12 194 GLN B O 1
ATOM 3309 N N . ASP B 1 195 ? 21.562 17.578 4.969 1 91.62 195 ASP B N 1
ATOM 3310 C CA . ASP B 1 195 ? 22.328 16.75 5.895 1 91.62 195 ASP B CA 1
ATOM 3311 C C . ASP B 1 195 ? 22.391 15.297 5.414 1 91.62 195 ASP B C 1
ATOM 3313 O O . ASP B 1 195 ? 22.141 14.375 6.188 1 91.62 195 ASP B O 1
ATOM 3317 N N . GLY B 1 196 ? 22.422 15.031 4.176 1 90.75 196 GLY B N 1
ATOM 3318 C CA . GLY B 1 196 ? 22.578 13.688 3.639 1 90.75 196 GLY B CA 1
ATOM 3319 C C . GLY B 1 196 ? 21.266 13.008 3.316 1 90.75 196 GLY B C 1
ATOM 3320 O O . GLY B 1 196 ? 21.234 11.852 2.906 1 90.75 196 GLY B O 1
ATOM 3321 N N . HIS B 1 197 ? 20.203 13.758 3.582 1 91.69 197 HIS B N 1
ATOM 3322 C CA . HIS B 1 197 ? 18.891 13.234 3.227 1 91.69 197 HIS B CA 1
ATOM 3323 C C . HIS B 1 197 ? 18.391 13.844 1.921 1 91.69 197 HIS B C 1
ATOM 3325 O O . HIS B 1 197 ? 17.703 14.867 1.931 1 91.69 197 HIS B O 1
ATOM 3331 N N . ASP B 1 198 ? 18.656 13.164 0.83 1 89.75 198 ASP B N 1
ATOM 3332 C CA . A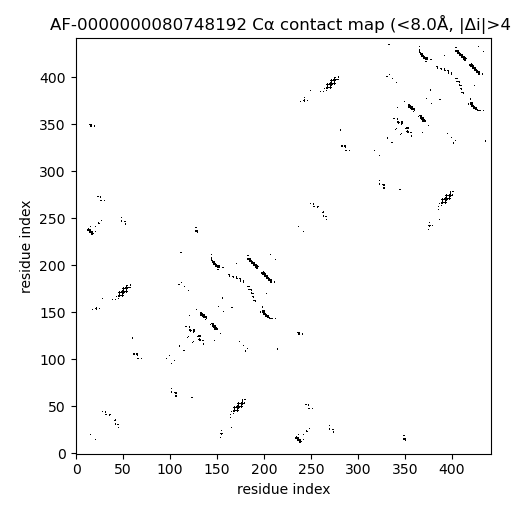SP B 1 198 ? 18.391 13.68 -0.507 1 89.75 198 ASP B CA 1
ATOM 3333 C C . ASP B 1 198 ? 16.891 13.703 -0.785 1 89.75 198 ASP B C 1
ATOM 3335 O O . ASP B 1 198 ? 16.406 14.508 -1.594 1 89.75 198 ASP B O 1
ATOM 3339 N N . ASN B 1 199 ? 16.188 12.859 -0.038 1 91.25 199 ASN B N 1
ATOM 3340 C CA . ASN B 1 199 ? 14.758 12.75 -0.316 1 91.25 199 ASN B CA 1
ATOM 3341 C C . ASN B 1 199 ? 13.922 13.469 0.742 1 91.25 199 ASN B C 1
ATOM 3343 O O . ASN B 1 199 ? 12.711 13.25 0.84 1 91.25 199 ASN B O 1
ATOM 3347 N N . ARG B 1 200 ? 14.602 14.344 1.475 1 94 200 ARG B N 1
ATOM 3348 C CA . ARG B 1 200 ? 13.93 15.086 2.539 1 94 200 ARG B CA 1
ATOM 3349 C C . ARG B 1 200 ? 12.789 15.93 1.982 1 94 200 ARG B C 1
ATOM 3351 O O . ARG B 1 200 ? 12.961 16.625 0.98 1 94 200 ARG B O 1
ATOM 3358 N N . VAL B 1 201 ? 11.602 15.859 2.678 1 96.31 201 VAL B N 1
ATOM 3359 C CA . VAL B 1 201 ? 10.43 16.594 2.217 1 96.31 201 VAL B CA 1
ATOM 3360 C C . VAL B 1 201 ? 9.852 17.422 3.367 1 96.31 201 VAL B C 1
ATOM 3362 O O . VAL B 1 201 ? 9.812 16.969 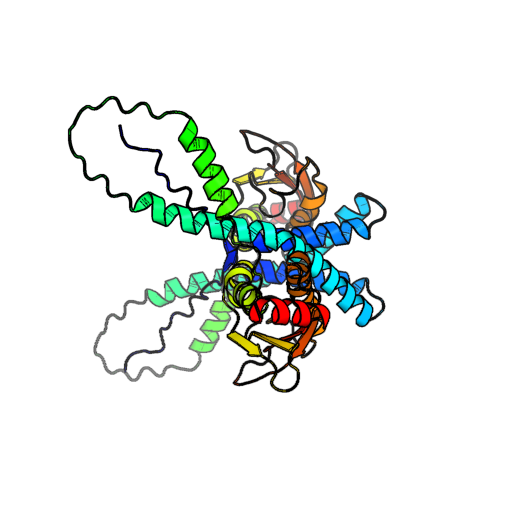4.512 1 96.31 201 VAL B O 1
ATOM 3365 N N . VAL B 1 202 ? 9.453 18.625 3.041 1 97.38 202 VAL B N 1
ATOM 3366 C CA . VAL B 1 202 ? 8.742 19.5 3.967 1 97.38 202 VAL B CA 1
ATOM 3367 C C . VAL B 1 202 ? 7.293 19.672 3.516 1 97.38 202 VAL B C 1
ATOM 3369 O O . VAL B 1 202 ? 7.031 20.078 2.383 1 97.38 202 VAL B O 1
ATOM 3372 N N . PHE B 1 203 ? 6.379 19.281 4.375 1 98.44 203 PHE B N 1
ATOM 3373 C CA . PHE B 1 203 ? 4.957 19.484 4.125 1 98.44 203 PHE B CA 1
ATOM 3374 C C . PHE B 1 203 ? 4.492 20.797 4.742 1 98.44 203 PHE B C 1
ATOM 3376 O O . PHE B 1 203 ? 4.398 20.922 5.965 1 98.44 203 PHE B O 1
ATOM 3383 N N . LEU B 1 204 ? 4.266 21.734 3.887 1 98.62 204 LEU B N 1
ATOM 3384 C CA . LEU B 1 204 ? 3.832 23.062 4.336 1 98.62 204 LEU B CA 1
ATOM 3385 C C . LEU B 1 204 ? 2.318 23.094 4.516 1 98.62 204 LEU B C 1
ATOM 3387 O O . LEU B 1 204 ? 1.57 22.828 3.576 1 98.62 204 LEU B O 1
ATOM 3391 N N . ILE B 1 205 ? 1.861 23.375 5.727 1 98.75 205 ILE B N 1
ATOM 3392 C CA . ILE B 1 205 ? 0.444 23.484 6.059 1 98.75 205 ILE B CA 1
ATOM 3393 C C . ILE B 1 205 ? 0.06 24.938 6.258 1 98.75 205 ILE B C 1
ATOM 3395 O O . ILE B 1 205 ? 0.619 25.625 7.121 1 98.75 205 ILE B O 1
ATOM 3399 N N . GLN B 1 206 ? -0.856 25.438 5.504 1 98.5 206 GLN B N 1
ATOM 3400 C CA . GLN B 1 206 ? -1.367 26.797 5.609 1 98.5 206 GLN B CA 1
ATOM 3401 C C . GLN B 1 206 ? -2.834 26.812 6.027 1 98.5 206 GLN B C 1
ATOM 3403 O O . GLN B 1 206 ? -3.715 26.484 5.23 1 98.5 206 GLN B O 1
ATOM 3408 N N . PHE B 1 207 ? -3.107 27.234 7.27 1 97.69 207 PHE B N 1
ATOM 3409 C CA . PHE B 1 207 ? -4.465 27.234 7.797 1 97.69 207 PHE B CA 1
ATOM 3410 C C . PHE B 1 207 ? -5.23 28.469 7.309 1 97.69 207 PHE B C 1
ATOM 3412 O O . PHE B 1 207 ? -4.652 29.547 7.152 1 97.69 207 PHE B O 1
ATOM 3419 N N . ASP B 1 208 ? -6.5 28.266 7.152 1 96.25 208 ASP B N 1
ATOM 3420 C CA . ASP B 1 208 ? -7.363 29.406 6.844 1 96.25 208 ASP B CA 1
ATOM 3421 C C . ASP B 1 208 ? -7.414 30.391 8.008 1 96.25 208 ASP B C 1
ATOM 3423 O O . ASP B 1 208 ? -7.27 30 9.164 1 96.25 208 ASP B O 1
ATOM 3427 N N . LYS B 1 209 ? -7.688 31.609 7.73 1 91.81 209 LYS B N 1
ATOM 3428 C CA . LYS B 1 209 ? -7.703 32.688 8.727 1 91.81 209 LYS B CA 1
ATOM 3429 C C . LYS B 1 209 ? -8.742 32.406 9.812 1 91.81 209 LYS B C 1
ATOM 3431 O O . LYS B 1 209 ? -8.531 32.75 10.977 1 91.81 209 LYS B O 1
ATOM 3436 N N . GLN B 1 210 ? -9.805 31.781 9.383 1 91.25 210 GLN B N 1
ATOM 3437 C CA . GLN B 1 210 ? -10.883 31.5 10.32 1 91.25 210 GLN B CA 1
ATOM 3438 C C . GLN B 1 210 ? -10.414 30.578 11.445 1 91.25 210 GLN B C 1
ATOM 3440 O O . GLN B 1 210 ? -10.93 30.641 12.562 1 91.25 210 GLN B O 1
ATOM 3445 N N . VAL B 1 211 ? -9.453 29.703 11.117 1 91.81 211 VAL B N 1
ATOM 3446 C CA . VAL B 1 211 ? -8.938 28.766 12.102 1 91.81 211 VAL B CA 1
ATOM 3447 C C . VAL B 1 211 ? -8.164 29.516 13.18 1 91.81 211 VAL B C 1
ATOM 3449 O O . VAL B 1 211 ? -8.289 29.203 14.367 1 91.81 211 VAL B O 1
ATOM 3452 N N . LEU B 1 212 ? -7.457 30.5 12.797 1 89.12 212 LEU B N 1
ATOM 3453 C CA . LEU B 1 212 ? -6.668 31.297 13.727 1 89.12 212 LEU B CA 1
ATOM 3454 C C . LEU B 1 212 ? -7.57 32.125 14.625 1 89.12 212 LEU B C 1
ATOM 3456 O O . LEU B 1 212 ? -7.305 32.281 15.82 1 89.12 212 LEU B O 1
ATOM 3460 N N . GLU B 1 213 ? -8.602 32.656 14.016 1 87.5 213 GLU B N 1
ATOM 3461 C CA . GLU B 1 213 ? -9.539 33.469 14.758 1 87.5 213 GLU B CA 1
ATOM 3462 C C . GLU B 1 213 ? -10.234 32.688 15.859 1 87.5 213 GLU B C 1
ATOM 3464 O O . GLU B 1 213 ? -10.43 33.188 16.969 1 87.5 213 GLU B O 1
ATOM 3469 N N . ARG B 1 214 ? -10.609 31.516 15.5 1 84.25 214 ARG B N 1
ATOM 3470 C CA . ARG B 1 214 ? -11.266 30.656 16.484 1 84.25 214 ARG B CA 1
ATOM 3471 C C . ARG B 1 214 ? -10.328 30.344 17.641 1 84.25 214 ARG B C 1
ATOM 3473 O O . ARG B 1 214 ? -10.758 30.297 18.797 1 84.25 214 ARG B O 1
ATOM 3480 N N . GLU B 1 215 ? -9.188 30.125 17.359 1 81.25 215 GLU B N 1
ATOM 3481 C CA . GLU B 1 215 ? -8.203 29.797 18.391 1 81.25 215 GLU B CA 1
ATOM 3482 C C . GLU B 1 215 ? -7.922 31 19.297 1 81.25 215 GLU B C 1
ATOM 3484 O O . GLU B 1 215 ? -7.75 30.844 20.5 1 81.25 215 GLU B O 1
ATOM 3489 N N . GLY B 1 216 ? -7.789 32.156 18.734 1 77.88 216 GLY B N 1
ATOM 3490 C CA . GLY B 1 216 ? -7.566 33.375 19.5 1 77.88 216 GLY B CA 1
ATOM 3491 C C . GLY B 1 216 ? -8.68 33.656 20.484 1 77.88 216 GLY B C 1
ATOM 3492 O O . GLY B 1 216 ? -8.422 34.156 21.594 1 77.88 216 GLY B O 1
ATOM 3493 N N . LEU B 1 217 ? -9.867 33.344 20.094 1 72.5 217 LEU B N 1
ATOM 3494 C CA . LEU B 1 217 ? -11.016 33.562 20.969 1 72.5 217 LEU B CA 1
ATOM 3495 C C . LEU B 1 217 ? -11.008 32.594 22.141 1 72.5 217 LEU B C 1
ATOM 3497 O O . LEU B 1 217 ? -11.477 32.938 23.234 1 72.5 217 LEU B O 1
ATOM 3501 N N . ARG B 1 218 ? -10.508 31.469 21.906 1 68.38 218 ARG B N 1
ATOM 3502 C CA . ARG B 1 218 ? -10.492 30.438 22.938 1 68.38 218 ARG B CA 1
ATOM 3503 C C . ARG B 1 218 ? -9.398 30.719 23.969 1 68.38 218 ARG B C 1
ATOM 3505 O O . ARG B 1 218 ? -9.578 30.469 25.172 1 68.38 218 ARG B O 1
ATOM 3512 N N . ILE B 1 219 ? -8.344 31.266 23.531 1 62.22 219 ILE B N 1
ATOM 3513 C CA . ILE B 1 219 ? -7.25 31.594 24.438 1 62.22 219 ILE B CA 1
ATOM 3514 C C . ILE B 1 219 ? -7.609 32.844 25.25 1 62.22 219 ILE B C 1
ATOM 3516 O O . ILE B 1 219 ? -7.211 32.969 26.406 1 62.22 219 ILE B O 1
ATOM 3520 N N . SER B 1 220 ? -8.32 33.75 24.672 1 59.19 220 SER B N 1
ATOM 3521 C CA . SER B 1 220 ? -8.703 35 25.359 1 59.19 220 SER B CA 1
ATOM 3522 C C . SER B 1 220 ? -9.805 34.719 26.375 1 59.19 220 SER B C 1
ATOM 3524 O O . SER B 1 220 ? -10.125 35.594 27.188 1 59.19 220 SER B O 1
ATOM 3526 N N . GLN B 1 221 ? -10.383 33.625 26.375 1 48.78 221 GLN B N 1
ATOM 3527 C CA . GLN B 1 221 ? -11.352 33.312 27.422 1 48.78 221 GLN B CA 1
ATOM 3528 C C . GLN B 1 221 ? -10.695 32.562 28.578 1 48.78 221 GLN B C 1
ATOM 3530 O O . GLN B 1 221 ? -9.805 31.734 28.344 1 48.78 221 GLN B O 1
#

Organism: Candida glabrata (strain ATCC 2001 / BCRC 20586 / JCM 3761 / NBRC 0622 / NRRL Y-65 / CBS 138) (NCBI:txid284593)

InterPro domains:
  IPR007194 Transport protein particle (TRAPP) component [PF04051] (21-208)
  IPR016696 TR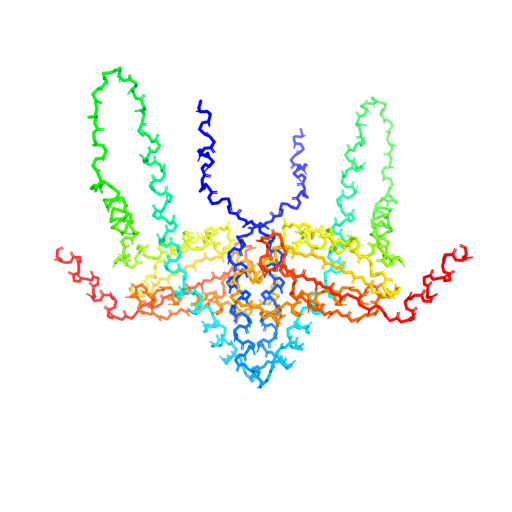APP I complex, subunit 5 [PIRSF017479] (2-219)
  IPR016696 TRAPP I complex, subunit 5 [PTHR20902] (2-215)
  IPR016696 TRAPP I complex, subunit 5 [cd14943] (16-208)
  IPR024096 NO signalling/Golgi transport ligand-binding domain superfamily [SSF111126] (14-217)

Solvent-accessible surface area (backbone atoms only — not comparable to full-atom values): 24251 Å² total; per-residue (Å²): 132,82,76,71,70,70,62,68,76,61,75,74,78,54,53,22,37,41,66,40,46,31,51,52,48,52,48,50,51,52,53,48,50,72,73,37,92,46,70,66,55,36,30,50,51,34,19,51,52,18,19,57,51,14,49,55,44,52,63,54,50,34,50,50,57,30,52,60,55,49,55,56,62,60,60,63,60,68,79,75,74,78,77,79,78,77,82,71,78,81,60,78,67,60,61,59,47,48,51,52,51,46,58,70,45,30,58,68,77,55,81,45,71,65,56,45,49,48,40,44,41,37,58,51,30,28,49,55,61,52,42,55,48,73,43,79,44,72,46,91,87,40,90,52,29,35,33,41,29,28,56,70,39,72,78,52,60,82,52,85,70,86,68,47,58,74,45,24,26,58,29,11,23,54,40,18,32,33,42,68,63,69,41,54,60,48,50,47,61,39,72,53,59,51,97,87,22,76,57,10,36,34,39,38,35,39,46,41,69,69,53,54,54,55,45,53,56,56,67,76,96,133,80,74,73,70,70,61,69,78,60,75,72,78,54,52,22,36,40,65,40,46,32,53,51,48,51,47,49,51,51,55,47,51,71,73,36,92,47,69,66,56,34,28,52,51,35,20,50,52,18,19,58,50,14,50,55,42,51,64,54,51,32,49,50,56,30,51,61,55,49,57,56,62,62,60,64,59,69,79,74,72,76,77,77,77,76,82,74,78,80,61,78,69,57,62,56,47,48,53,52,51,46,58,69,46,28,58,68,78,54,79,44,70,66,54,45,48,50,41,44,42,36,57,52,30,26,48,55,60,54,42,57,49,72,44,80,45,70,45,88,86,42,91,52,30,36,32,43,30,28,56,68,39,73,76,52,60,81,52,85,68,86,67,48,57,74,44,23,27,59,29,11,23,54,42,19,31,33,43,68,63,68,42,54,59,47,52,45,62,39,71,54,59,50,96,88,23,75,58,11,35,35,39,38,35,40,45,40,68,69,54,55,52,55,46,53,54,55,67,74,96